Protein AF-0000000077506532 (afdb_homodimer)

Secondary structure (DSSP, 8-state):
----PEEEEEEE-GGGHHHHHHHHHHHHHHHHTT---SEEEEEEE--EEEEE-TTS-EEEEETTGGGGTTSEEEEE---SSHHHHHHHHHHHHHGGGGT-SEEEEEES--TTTT----SSTTB--HHHHHHHHHHTPPPBTTBSEEEEEES-S-GGGGGGS-TTEEEEEE-SHHHHHHHHHHSTTGGGEEEEESSHHHHHHHGGGTTTTS-EEEEEEEEETTEEEEEEEES--TTSEEEEEEEEESS-HHHHHHHHHHHHTT-SEEEEEEEEE--GGGGGGGGTS-SS--S-EEE-SSSTTHHHHTTSTTEEE--THHHHHHHHHTTTTT--/----PEEEEEEE-GGGHHHHHHHHHHHHHHHHTT---SEEEEEEE--EEEEE-TTS-EEEEETTGGGGTTSEEEEE---SSHHHHHHHHHHHHHGGGGT-SEEEEEES--TTTT----SSTTB--HHHHHHHHHHTPPPBTTBSEEEEEES-S-GGGGGGS-TTEEEEEE-SHHHHHHHHHHSTTGGGEEEEESSHHHHHHHGGGTTTTS-EEEEEEEEETTEEEEEEEES--TTSEEEEEEEEESS-HHHHHHHHHHHHTT-SEEEEEEEEE--GGGGGGGGTS-SS--S-EEE-SSSTTHHHHTTSTTEEE--THHHHHHHHHTTTTT--

pLDDT: mean 90.72, std 11.16, range [26.14, 98.69]

Structure (mmCIF, N/CA/C/O backbone):
data_AF-0000000077506532-model_v1
#
loop_
_entity.id
_entity.type
_entity.pdbx_description
1 polymer 'PRPSAP1 protein'
#
loop_
_atom_site.group_PDB
_atom_site.id
_atom_site.type_symbol
_atom_site.label_atom_id
_atom_site.label_alt_id
_atom_site.label_comp_id
_atom_site.label_asym_id
_atom_site.label_entity_id
_atom_site.label_seq_id
_atom_site.pdbx_PDB_ins_code
_atom_site.Cartn_x
_atom_site.Cartn_y
_atom_site.Cartn_z
_atom_site.occupancy
_atom_site.B_iso_or_equiv
_atom_site.auth_seq_id
_atom_site.auth_comp_id
_atom_site.auth_asym_id
_atom_site.auth_atom_id
_atom_site.pdbx_PDB_model_num
ATOM 1 N N . MET A 1 1 ? 26.578 17.547 34.781 1 26.14 1 MET A N 1
ATOM 2 C CA . MET A 1 1 ? 26.781 16.734 33.562 1 26.14 1 MET A CA 1
ATOM 3 C C . MET A 1 1 ? 26.062 17.344 32.375 1 26.14 1 MET A C 1
ATOM 5 O O . MET A 1 1 ? 24.859 17.594 32.438 1 26.14 1 MET A O 1
ATOM 9 N N . ALA A 1 2 ? 26.656 17.969 31.562 1 36.84 2 ALA A N 1
ATOM 10 C CA . ALA A 1 2 ? 26.094 18.797 30.484 1 36.84 2 ALA A CA 1
ATOM 11 C C . ALA A 1 2 ? 25.062 18.016 29.672 1 36.84 2 ALA A C 1
ATOM 13 O O . ALA A 1 2 ? 25.312 16.875 29.266 1 36.84 2 ALA A O 1
ATOM 14 N N . GLN A 1 3 ? 23.797 18.188 29.734 1 41.25 3 GLN A N 1
ATOM 15 C CA . GLN A 1 3 ? 22.703 17.531 29.031 1 41.25 3 GLN A CA 1
ATOM 16 C C . GLN A 1 3 ? 22.984 17.484 27.516 1 41.25 3 GLN A C 1
ATOM 18 O O . GLN A 1 3 ? 23.078 18.547 26.875 1 41.25 3 GLN A O 1
ATOM 23 N N . VAL A 1 4 ? 23.641 16.609 26.906 1 45.38 4 VAL A N 1
ATOM 24 C CA . VAL A 1 4 ? 24.078 16.438 25.516 1 45.38 4 VAL A CA 1
ATOM 25 C C . VAL A 1 4 ? 22.891 16.594 24.578 1 45.38 4 VAL A C 1
ATOM 27 O O . VAL A 1 4 ? 21.906 15.844 24.672 1 45.38 4 VAL A O 1
ATOM 30 N N . LYS A 1 5 ? 22.641 17.797 24.078 1 58.66 5 LYS A N 1
ATOM 31 C CA . LYS A 1 5 ? 21.594 18.125 23.125 1 58.66 5 LYS A CA 1
ATOM 32 C C . LYS A 1 5 ? 21.672 17.234 21.891 1 58.66 5 LYS A C 1
ATOM 34 O O . LYS A 1 5 ? 22.766 16.828 21.5 1 58.66 5 LYS A O 1
ATOM 39 N N . ASP A 1 6 ? 20.484 16.562 21.422 1 66.88 6 ASP A N 1
ATOM 40 C CA . ASP A 1 6 ? 20.438 15.484 20.438 1 66.88 6 ASP A CA 1
ATOM 41 C C . ASP A 1 6 ? 20.234 16.031 19.031 1 66.88 6 ASP A C 1
ATOM 43 O O . ASP A 1 6 ? 19.562 17.047 18.828 1 66.88 6 ASP A O 1
ATOM 47 N N . ASP A 1 7 ? 21.172 15.703 18.141 1 83.94 7 ASP A N 1
ATOM 48 C CA . ASP A 1 7 ? 21 15.953 16.703 1 83.94 7 ASP A CA 1
ATOM 49 C C . ASP A 1 7 ? 19.922 15.055 16.125 1 83.94 7 ASP A C 1
ATOM 51 O O . ASP A 1 7 ? 19.906 13.844 16.359 1 83.94 7 ASP A O 1
ATOM 55 N N . VAL A 1 8 ? 18.891 15.789 15.562 1 92.12 8 VAL A N 1
ATOM 56 C CA . VAL A 1 8 ? 17.797 15.055 14.953 1 92.12 8 VAL A CA 1
ATOM 57 C C . VAL A 1 8 ? 18 14.953 13.445 1 92.12 8 VAL A C 1
ATOM 59 O O . VAL A 1 8 ? 18.328 15.938 12.789 1 92.12 8 VAL A O 1
ATOM 62 N N . LEU A 1 9 ? 17.953 13.742 12.969 1 95.94 9 LEU A N 1
ATOM 63 C CA . LEU A 1 9 ? 17.953 13.539 11.523 1 95.94 9 LEU A CA 1
ATOM 64 C C . LEU A 1 9 ? 16.531 13.562 10.984 1 95.94 9 LEU A C 1
ATOM 66 O O . LEU A 1 9 ? 15.664 12.812 11.453 1 95.94 9 LEU A O 1
ATOM 70 N N . LEU A 1 10 ? 16.297 14.461 10.039 1 97.12 10 LEU A N 1
ATOM 71 C CA . LEU A 1 10 ? 14.969 14.602 9.453 1 97.12 10 LEU A CA 1
ATOM 72 C C . LEU A 1 10 ? 14.961 14.094 8.016 1 97.12 10 LEU A C 1
ATOM 74 O O . LEU A 1 10 ? 15.594 14.68 7.137 1 97.12 10 LEU A O 1
ATOM 78 N N . PHE A 1 11 ? 14.312 12.969 7.812 1 97.94 11 PHE A N 1
ATOM 79 C CA . PHE A 1 11 ? 14.047 12.445 6.473 1 97.94 11 PHE A CA 1
ATOM 80 C C . PHE A 1 11 ? 12.656 12.844 6 1 97.94 11 PHE A C 1
ATOM 82 O O . PHE A 1 11 ? 11.773 13.125 6.812 1 97.94 11 PHE A O 1
ATOM 89 N N . ALA A 1 12 ? 12.492 12.906 4.715 1 98.06 12 ALA A N 1
ATOM 90 C CA . ALA A 1 12 ? 11.18 13.227 4.156 1 98.06 12 ALA A CA 1
ATOM 91 C C . ALA A 1 12 ? 10.977 12.539 2.811 1 98.06 12 ALA A C 1
ATOM 93 O O . ALA A 1 12 ? 11.938 12.281 2.084 1 98.06 12 ALA A O 1
ATOM 94 N N . HIS A 1 13 ? 9.789 12.133 2.578 1 97.62 13 HIS A N 1
ATOM 95 C CA . HIS A 1 13 ? 9.469 11.797 1.197 1 97.62 13 HIS A CA 1
ATOM 96 C C . HIS A 1 13 ? 9.727 12.977 0.264 1 97.62 13 HIS A C 1
ATOM 98 O O . HIS A 1 13 ? 9.578 14.133 0.662 1 97.62 13 HIS A O 1
ATOM 104 N N . PRO A 1 14 ? 10.031 12.688 -0.965 1 96.94 14 PRO A N 1
ATOM 105 C CA . PRO A 1 14 ? 10.344 13.781 -1.892 1 96.94 14 PRO A CA 1
ATOM 106 C C . PRO A 1 14 ? 9.211 14.805 -2.004 1 96.94 14 PRO A C 1
ATOM 108 O O . PRO A 1 14 ? 9.477 16 -2.137 1 96.94 14 PRO A O 1
ATOM 111 N N . SER A 1 15 ? 8.023 14.367 -1.909 1 97.19 15 SER A N 1
ATOM 112 C CA . SER A 1 15 ? 6.875 15.258 -2.061 1 97.19 15 SER A CA 1
ATOM 113 C C . SER A 1 15 ? 6.746 16.203 -0.867 1 97.19 15 SER A C 1
ATOM 115 O O . SER A 1 15 ? 5.984 17.172 -0.914 1 97.19 15 SER A O 1
ATOM 117 N N . MET A 1 16 ? 7.535 15.992 0.228 1 97.56 16 MET A N 1
ATOM 118 C CA . MET A 1 16 ? 7.43 16.797 1.439 1 97.56 16 MET A CA 1
ATOM 119 C C . MET A 1 16 ? 8.75 17.5 1.742 1 97.56 16 MET A C 1
ATOM 121 O O . MET A 1 16 ? 8.961 17.984 2.855 1 97.56 16 MET A O 1
ATOM 125 N N . GLU A 1 17 ? 9.602 17.516 0.78 1 97 17 GLU A N 1
ATOM 126 C CA . GLU A 1 17 ? 10.938 18.047 1.01 1 97 17 GLU A CA 1
ATOM 127 C C . GLU A 1 17 ? 10.883 19.547 1.343 1 97 17 GLU A C 1
ATOM 129 O O . GLU A 1 17 ? 11.648 20.016 2.186 1 97 17 GLU A O 1
ATOM 134 N N . ALA A 1 18 ? 10.008 20.266 0.655 1 97.38 18 ALA A N 1
ATOM 135 C CA . ALA A 1 18 ? 9.875 21.703 0.928 1 97.38 18 ALA A CA 1
ATOM 136 C C . ALA A 1 18 ? 9.445 21.953 2.373 1 97.38 18 ALA A C 1
ATOM 138 O O . ALA A 1 18 ? 9.992 22.828 3.049 1 97.38 18 ALA A O 1
ATOM 139 N N . LEU A 1 19 ? 8.5 21.188 2.832 1 98.38 19 LEU A N 1
ATOM 140 C CA . LEU A 1 19 ? 8.055 21.312 4.215 1 98.38 19 LEU A CA 1
ATOM 141 C C . LEU A 1 19 ? 9.172 20.938 5.184 1 98.38 19 LEU A C 1
ATOM 143 O O . LEU A 1 19 ? 9.352 21.578 6.219 1 98.38 19 LEU A O 1
ATOM 147 N N . ALA A 1 20 ? 9.922 19.891 4.848 1 98.25 20 ALA A N 1
ATOM 148 C CA . ALA A 1 20 ? 11.039 19.469 5.691 1 98.25 20 ALA A CA 1
ATOM 149 C C . ALA A 1 20 ? 12.062 20.594 5.84 1 98.25 20 ALA A C 1
ATOM 151 O O . ALA A 1 20 ? 12.555 20.859 6.945 1 98.25 20 ALA A O 1
ATOM 152 N N . ASP A 1 21 ? 12.344 21.234 4.758 1 98.19 21 ASP A N 1
ATOM 153 C CA . ASP A 1 21 ? 13.289 22.344 4.781 1 98.19 21 ASP A CA 1
ATOM 154 C C . ASP A 1 21 ? 12.773 23.5 5.648 1 98.19 21 ASP A C 1
ATOM 156 O O . ASP A 1 21 ? 13.523 24.078 6.43 1 98.19 21 ASP A O 1
ATOM 160 N N . ASP A 1 22 ? 11.523 23.781 5.5 1 98.12 22 ASP A N 1
ATOM 161 C CA . ASP A 1 22 ? 10.898 24.844 6.297 1 98.12 22 ASP A CA 1
ATOM 162 C C . ASP A 1 22 ? 10.961 24.516 7.789 1 98.12 22 ASP A C 1
ATOM 164 O O . ASP A 1 22 ? 11.211 25.391 8.617 1 98.12 22 ASP A O 1
ATOM 168 N N . VAL A 1 23 ? 10.711 23.25 8.117 1 96.81 23 VAL A N 1
ATOM 169 C CA . VAL A 1 23 ? 10.742 22.812 9.508 1 96.81 23 VAL A CA 1
ATOM 170 C C . VAL A 1 23 ? 12.141 23 10.078 1 96.81 23 VAL A C 1
ATOM 172 O O . VAL A 1 23 ? 12.305 23.531 11.172 1 96.81 23 VAL A O 1
ATOM 175 N N . ALA A 1 24 ? 13.125 22.531 9.336 1 95.88 24 ALA A N 1
ATOM 176 C CA . ALA A 1 24 ? 14.508 22.656 9.797 1 95.88 24 ALA A CA 1
ATOM 177 C C . ALA A 1 24 ? 14.883 24.109 10.008 1 95.88 24 ALA A C 1
ATOM 179 O O . ALA A 1 24 ? 15.539 24.453 11 1 95.88 24 ALA A O 1
ATOM 180 N N . GLU A 1 25 ? 14.477 24.969 9.078 1 95.75 25 GLU A N 1
ATOM 181 C CA . GLU A 1 25 ? 14.766 26.391 9.18 1 95.75 25 GLU A CA 1
ATOM 182 C C . GLU A 1 25 ? 14.086 27.016 10.391 1 95.75 25 GLU A C 1
ATOM 184 O O . GLU A 1 25 ? 14.703 27.797 11.125 1 95.75 25 GLU A O 1
ATOM 189 N N . LYS A 1 26 ? 12.867 26.703 10.602 1 93.81 26 LYS A N 1
ATOM 190 C CA . LYS A 1 26 ? 12.133 27.234 11.75 1 93.81 26 LYS A CA 1
ATOM 191 C C . LYS A 1 26 ? 12.758 26.766 13.062 1 93.81 26 LYS A C 1
ATOM 193 O O . LYS A 1 26 ? 12.812 27.516 14.031 1 93.81 26 LYS A O 1
ATOM 198 N N . CYS A 1 27 ? 13.141 25.5 13.094 1 92.12 27 CYS A N 1
ATOM 199 C CA . CYS A 1 27 ? 13.812 24.984 14.281 1 92.12 27 CYS A CA 1
ATOM 200 C C . CYS A 1 27 ? 15.094 25.766 14.57 1 92.12 27 CYS A C 1
ATOM 202 O O . CYS A 1 27 ? 15.367 26.109 15.719 1 92.12 27 CYS A O 1
ATOM 204 N N . ARG A 1 28 ? 15.797 26.031 13.523 1 91.25 28 ARG A N 1
ATOM 205 C CA . ARG A 1 28 ? 17.016 26.797 13.68 1 91.25 28 ARG A CA 1
ATOM 206 C C . ARG A 1 28 ? 16.719 28.172 14.273 1 91.25 28 ARG A C 1
ATOM 208 O O . ARG A 1 28 ? 17.438 28.625 15.172 1 91.25 28 ARG A O 1
ATOM 215 N N . GLN A 1 29 ? 15.703 28.797 13.797 1 89.88 29 GLN A N 1
ATOM 216 C CA . GLN A 1 29 ? 15.305 30.125 14.281 1 89.88 29 GLN A CA 1
ATOM 217 C C . GLN A 1 29 ? 14.891 30.078 15.742 1 89.88 29 GLN A C 1
ATOM 219 O O . GLN A 1 29 ? 15.266 30.938 16.531 1 89.88 29 GLN A O 1
ATOM 224 N N . LEU A 1 30 ? 14.18 29.062 16.047 1 86.25 30 LEU A N 1
ATOM 225 C CA . LEU A 1 30 ? 13.664 28.938 17.422 1 86.25 30 LEU A CA 1
ATOM 226 C C . LEU A 1 30 ? 14.797 28.641 18.391 1 86.25 30 LEU A C 1
ATOM 228 O O . LEU A 1 30 ? 14.781 29.141 19.531 1 86.25 30 LEU A O 1
ATOM 232 N N . VAL A 1 31 ? 15.742 27.859 18 1 84.81 31 VAL A N 1
ATOM 233 C CA . VAL A 1 31 ? 16.891 27.531 18.844 1 84.81 31 VAL A CA 1
ATOM 234 C C . VAL A 1 31 ? 17.719 28.797 19.094 1 84.81 31 VAL A C 1
ATOM 236 O O . VAL A 1 31 ? 18.219 29.016 20.188 1 84.81 31 VAL A O 1
ATOM 239 N N . GLN A 1 32 ? 17.844 29.547 18.109 1 85.12 32 GLN A N 1
ATOM 240 C CA . GLN A 1 32 ? 18.656 30.75 18.188 1 85.12 32 GLN A CA 1
ATOM 241 C C . GLN A 1 32 ? 18.016 31.781 19.125 1 85.12 32 GLN A C 1
ATOM 243 O O . GLN A 1 32 ? 18.719 32.562 19.75 1 85.12 32 GLN A O 1
ATOM 248 N N . THR A 1 33 ? 16.734 31.781 19.219 1 80.88 33 THR A N 1
ATOM 249 C CA . THR A 1 33 ? 16.047 32.781 20.016 1 80.88 33 THR A CA 1
ATOM 250 C C . THR A 1 33 ? 15.992 32.344 21.484 1 80.88 33 THR A C 1
ATOM 252 O O . THR A 1 33 ? 15.453 33.094 22.328 1 80.88 33 THR A O 1
ATOM 255 N N . GLY A 1 34 ? 16.781 31.266 21.906 1 67.69 34 GLY A N 1
ATOM 256 C CA . GLY A 1 34 ? 17.047 30.953 23.297 1 67.69 34 GLY A CA 1
ATOM 257 C C . GLY A 1 34 ? 16 30.047 23.906 1 67.69 34 GLY A C 1
ATOM 258 O O . GLY A 1 34 ? 15.977 29.859 25.125 1 67.69 34 GLY A O 1
ATOM 259 N N . LYS A 1 35 ? 15.102 29.672 23.234 1 60.34 35 LYS A N 1
ATOM 260 C CA . LYS A 1 35 ? 14.141 28.766 23.875 1 60.34 35 LYS A CA 1
ATOM 261 C C . LYS A 1 35 ? 14.789 27.422 24.219 1 60.34 35 LYS A C 1
ATOM 263 O O . LYS A 1 35 ? 15.617 26.922 23.453 1 60.34 35 LYS A O 1
ATOM 268 N N . GLN A 1 36 ? 14.969 27.109 25.516 1 59.06 36 GLN A N 1
ATOM 269 C CA . GLN A 1 36 ? 15.492 25.844 26 1 59.06 36 GLN A CA 1
ATOM 270 C C . GLN A 1 36 ? 14.875 24.672 25.25 1 59.06 36 GLN A C 1
ATOM 272 O O . GLN A 1 36 ? 13.664 24.453 25.297 1 59.06 36 GLN A O 1
ATOM 277 N N . THR A 1 37 ? 15.719 24.219 24.234 1 68.62 37 THR A N 1
ATOM 278 C CA . THR A 1 37 ? 15.211 23.078 23.469 1 68.62 37 THR A CA 1
ATOM 279 C C . THR A 1 37 ? 16.047 21.828 23.734 1 68.62 37 THR A C 1
ATOM 281 O O . THR A 1 37 ? 17.219 21.922 24.109 1 68.62 37 THR A O 1
ATOM 284 N N . GLN A 1 38 ? 15.43 20.719 23.922 1 70.88 38 GLN A N 1
ATOM 285 C CA . GLN A 1 38 ? 16.109 19.438 24.031 1 70.88 38 GLN A CA 1
ATOM 286 C C . GLN A 1 38 ? 16.781 19.062 22.703 1 70.88 38 GLN A C 1
ATOM 288 O O . GLN A 1 38 ? 17.688 18.234 22.688 1 70.88 38 GLN A O 1
ATOM 293 N N . VAL A 1 39 ? 16.422 19.75 21.656 1 77.56 39 VAL A N 1
ATOM 294 C CA . VAL A 1 39 ? 16.953 19.453 20.328 1 77.56 39 VAL A CA 1
ATOM 295 C C . VAL A 1 39 ? 17.984 20.516 19.922 1 77.56 39 VAL A C 1
ATOM 297 O O . VAL A 1 39 ? 17.703 21.719 20 1 77.56 39 VAL A O 1
ATOM 300 N N . GLN A 1 40 ? 19.125 20.031 19.641 1 77.62 40 GLN A N 1
ATOM 301 C CA . GLN A 1 40 ? 20.219 20.938 19.266 1 77.62 40 GLN A CA 1
ATOM 302 C C . GLN A 1 40 ? 20.078 21.391 17.812 1 77.62 40 GLN A C 1
ATOM 304 O O . GLN A 1 40 ? 20.281 22.562 17.5 1 77.62 40 GLN A O 1
ATOM 309 N N . SER A 1 41 ? 19.797 20.438 17.047 1 88.06 41 SER A N 1
ATOM 310 C CA . SER A 1 41 ? 19.688 20.75 15.617 1 88.06 41 SER A CA 1
ATOM 311 C C . SER A 1 41 ? 18.828 19.734 14.891 1 88.06 41 SER A C 1
ATOM 313 O O . SER A 1 41 ? 18.656 18.594 15.359 1 88.06 41 SER A O 1
ATOM 315 N N . VAL A 1 42 ? 18.25 20.219 13.859 1 92.94 42 VAL A N 1
ATOM 316 C CA . VAL A 1 42 ? 17.5 19.359 12.938 1 92.94 42 VAL A CA 1
ATOM 317 C C . VAL A 1 42 ? 18.156 19.391 11.562 1 92.94 42 VAL A C 1
ATOM 319 O O . VAL A 1 42 ? 18.234 20.438 10.922 1 92.94 42 VAL A O 1
ATOM 322 N N . GLN A 1 43 ? 18.672 18.25 11.164 1 95.25 43 GLN A N 1
ATOM 323 C CA . GLN A 1 43 ? 19.359 18.141 9.883 1 95.25 43 GLN A CA 1
ATOM 324 C C . GLN A 1 43 ? 18.516 17.375 8.867 1 95.25 43 GLN A C 1
ATOM 326 O O . GLN A 1 43 ? 18.188 16.203 9.078 1 95.25 43 GLN A O 1
ATOM 331 N N . VAL A 1 44 ? 18.203 18.047 7.781 1 97.12 44 VAL A N 1
ATOM 332 C CA . VAL A 1 44 ? 17.469 17.391 6.711 1 97.12 44 VAL A CA 1
ATOM 333 C C . VAL A 1 44 ? 18.406 16.453 5.941 1 97.12 44 VAL A C 1
ATOM 335 O O . VAL A 1 44 ? 19.469 16.875 5.492 1 97.12 44 VAL A O 1
ATOM 338 N N . LYS A 1 45 ? 18 15.211 5.84 1 96.56 45 LYS A N 1
ATOM 339 C CA . LYS A 1 45 ? 18.766 14.211 5.113 1 96.56 45 LYS A CA 1
ATOM 340 C C . LYS A 1 45 ? 18.078 13.82 3.812 1 96.56 45 LYS A C 1
ATOM 342 O O . LYS A 1 45 ? 16.922 13.391 3.824 1 96.56 45 LYS A O 1
ATOM 347 N N . ARG A 1 46 ? 18.781 13.977 2.732 1 96.44 46 ARG A N 1
ATOM 348 C CA . ARG A 1 46 ? 18.266 13.594 1.421 1 96.44 46 ARG A CA 1
ATOM 349 C C . ARG A 1 46 ? 19.031 12.406 0.855 1 96.44 46 ARG A C 1
ATOM 351 O O . ARG A 1 46 ? 19.484 12.438 -0.292 1 96.44 46 ARG A O 1
ATOM 358 N N . THR A 1 47 ? 19.078 11.359 1.653 1 96.06 47 THR A N 1
ATOM 359 C CA . THR A 1 47 ? 19.969 10.25 1.312 1 96.06 47 THR A CA 1
ATOM 360 C C . THR A 1 47 ? 19.156 9.016 0.933 1 96.06 47 THR A C 1
ATOM 362 O O . THR A 1 47 ? 19.719 7.957 0.64 1 96.06 47 THR A O 1
ATOM 365 N N . ILE A 1 48 ? 17.859 9.133 0.976 1 96.75 48 ILE A N 1
ATOM 366 C CA . ILE A 1 48 ? 17.016 8.016 0.541 1 96.75 48 ILE A CA 1
ATOM 367 C C . ILE A 1 48 ? 16.844 8.07 -0.974 1 96.75 48 ILE A C 1
ATOM 369 O O . ILE A 1 48 ? 16.406 9.086 -1.519 1 96.75 48 ILE A O 1
ATOM 373 N N . ARG A 1 49 ? 17.203 7.055 -1.616 1 95.94 49 ARG A N 1
ATOM 374 C CA . ARG A 1 49 ? 16.953 6.914 -3.045 1 95.94 49 ARG A CA 1
ATOM 375 C C . ARG A 1 49 ? 15.602 6.242 -3.291 1 95.94 49 ARG A C 1
ATOM 377 O O . ARG A 1 49 ? 15.422 5.066 -2.965 1 95.94 49 ARG A O 1
ATOM 384 N N . TRP A 1 50 ? 14.742 7.004 -3.846 1 95.81 50 TRP A N 1
ATOM 385 C CA . TRP A 1 50 ? 13.383 6.547 -4.109 1 95.81 50 TRP A CA 1
ATOM 386 C C . TRP A 1 50 ? 13.266 5.984 -5.52 1 95.81 50 TRP A C 1
ATOM 388 O O . TRP A 1 50 ? 12.469 6.473 -6.324 1 95.81 50 TRP A O 1
ATOM 398 N N . GLY A 1 51 ? 13.969 4.93 -5.762 1 93.25 51 GLY A N 1
ATOM 399 C CA . GLY A 1 51 ? 13.945 4.344 -7.094 1 93.25 51 GLY A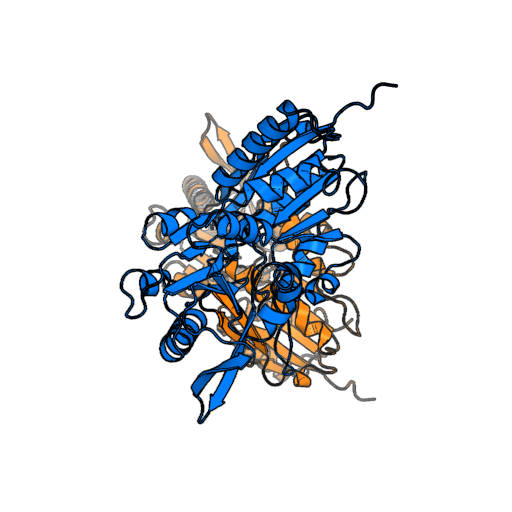 CA 1
ATOM 400 C C . GLY A 1 51 ? 12.812 3.359 -7.293 1 93.25 51 GLY A C 1
ATOM 401 O O . GLY A 1 51 ? 12.078 3.051 -6.352 1 93.25 51 GLY A O 1
ATOM 402 N N . LYS A 1 52 ? 12.617 2.908 -8.562 1 91.44 52 LYS A N 1
ATOM 403 C CA . LYS A 1 52 ? 11.633 1.901 -8.945 1 91.44 52 LYS A CA 1
ATOM 404 C C . LYS A 1 52 ? 12.227 0.883 -9.914 1 91.44 52 LYS A C 1
ATOM 406 O O . LYS A 1 52 ? 13.117 1.212 -10.695 1 91.44 52 LYS A O 1
ATOM 411 N N . PHE A 1 53 ? 11.711 -0.311 -9.797 1 89.94 53 PHE A N 1
ATOM 412 C CA . PHE A 1 53 ? 12 -1.314 -10.812 1 89.94 53 PHE A CA 1
ATOM 413 C C . PHE A 1 53 ? 11.164 -1.072 -12.062 1 89.94 53 PHE A C 1
ATOM 415 O O . PHE A 1 53 ? 10.25 -0.24 -12.055 1 89.94 53 PHE A O 1
ATOM 422 N N . PRO A 1 54 ? 11.492 -1.761 -13.156 1 87.12 54 PRO A N 1
ATOM 423 C CA . PRO A 1 54 ? 10.719 -1.572 -14.383 1 87.12 54 PRO A CA 1
ATOM 424 C C . PRO A 1 54 ? 9.234 -1.864 -14.195 1 87.12 54 PRO A C 1
ATOM 426 O O . PRO A 1 54 ? 8.391 -1.295 -14.898 1 87.12 54 PRO A O 1
ATOM 429 N N . ASP A 1 55 ? 8.906 -2.668 -13.258 1 88.12 55 ASP A N 1
ATOM 430 C CA . ASP A 1 55 ? 7.512 -3.021 -13.023 1 88.12 55 ASP A CA 1
ATOM 431 C C . ASP A 1 55 ? 6.852 -2.027 -12.07 1 88.12 55 ASP A C 1
ATOM 433 O O . ASP A 1 55 ? 5.738 -2.264 -11.594 1 88.12 55 ASP A O 1
ATOM 437 N N . ASP A 1 56 ? 7.535 -1.016 -11.656 1 88.19 56 ASP A N 1
ATOM 438 C CA . ASP A 1 56 ? 7.031 0.121 -10.891 1 88.19 56 ASP A CA 1
ATOM 439 C C . ASP A 1 56 ? 7 -0.193 -9.398 1 88.19 56 ASP A C 1
ATOM 441 O O . ASP A 1 56 ? 6.52 0.615 -8.602 1 88.19 56 ASP A O 1
ATOM 445 N N . PHE A 1 57 ? 7.504 -1.331 -9.039 1 92.38 57 PHE A N 1
ATOM 446 C CA . PHE A 1 57 ? 7.645 -1.595 -7.613 1 92.38 57 PHE A CA 1
ATOM 447 C C . PHE A 1 57 ? 8.859 -0.869 -7.047 1 92.38 57 PHE A C 1
ATOM 449 O O . PHE A 1 57 ? 9.805 -0.569 -7.777 1 92.38 57 PHE A O 1
ATOM 456 N N . PRO A 1 58 ? 8.883 -0.609 -5.777 1 91.94 58 PRO A N 1
ATOM 457 C CA . PRO A 1 58 ? 9.914 0.239 -5.184 1 91.94 58 PRO A CA 1
ATOM 458 C C . PRO A 1 58 ? 11.289 -0.44 -5.145 1 91.94 58 PRO A C 1
ATOM 460 O O . PRO A 1 58 ? 11.375 -1.642 -4.883 1 91.94 58 PRO A O 1
ATOM 463 N N . ASN A 1 59 ? 12.258 0.253 -5.516 1 93.19 59 ASN A N 1
ATOM 464 C CA . ASN A 1 59 ? 13.672 -0.037 -5.34 1 93.19 59 ASN A CA 1
ATOM 465 C C . ASN A 1 59 ? 14.359 1.029 -4.492 1 93.19 59 ASN A C 1
ATOM 467 O O . ASN A 1 59 ? 14.906 1.999 -5.023 1 93.19 59 ASN A O 1
ATOM 471 N N . LEU A 1 60 ? 14.422 0.77 -3.193 1 94.81 60 LEU A N 1
ATOM 472 C CA . LEU A 1 60 ? 14.773 1.815 -2.238 1 94.81 60 LEU A CA 1
ATOM 473 C C . LEU A 1 60 ? 16.156 1.563 -1.64 1 94.81 60 LEU A C 1
ATOM 475 O O . LEU A 1 60 ? 16.547 0.413 -1.422 1 94.81 60 LEU A O 1
ATOM 479 N N . PHE A 1 61 ? 16.844 2.639 -1.406 1 95.12 61 PHE A N 1
ATOM 480 C CA . PHE A 1 61 ? 18.172 2.6 -0.811 1 95.12 61 PHE A CA 1
ATOM 481 C C . PHE A 1 61 ? 18.406 3.818 0.072 1 95.12 61 PHE A C 1
ATOM 483 O O . PHE A 1 61 ? 18.078 4.941 -0.314 1 95.12 61 PHE A O 1
ATOM 490 N N . ILE A 1 62 ? 18.859 3.617 1.222 1 95.5 62 ILE A N 1
ATOM 491 C CA . ILE A 1 62 ? 19.234 4.711 2.107 1 95.5 62 ILE A CA 1
ATOM 492 C C . ILE A 1 62 ? 20.766 4.855 2.135 1 95.5 62 ILE A C 1
ATOM 494 O O . ILE A 1 62 ? 21.453 4.078 2.797 1 95.5 62 ILE A O 1
ATOM 498 N N . ASP A 1 63 ? 21.172 5.879 1.505 1 95.5 63 ASP A N 1
ATOM 499 C CA . ASP A 1 63 ? 22.609 6.164 1.533 1 95.5 63 ASP A CA 1
ATOM 500 C C . ASP A 1 63 ? 23.062 6.559 2.936 1 95.5 63 ASP A C 1
ATOM 502 O O . ASP A 1 63 ? 22.344 7.273 3.646 1 95.5 63 ASP A O 1
ATOM 506 N N . ASN A 1 64 ? 24.172 6.098 3.393 1 93.19 64 ASN A N 1
ATOM 507 C CA . ASN A 1 64 ? 24.781 6.43 4.68 1 93.19 64 ASN A CA 1
ATOM 508 C C . ASN A 1 64 ? 23.844 6.098 5.84 1 93.19 64 ASN A C 1
ATOM 510 O O . ASN A 1 64 ? 23.656 6.906 6.754 1 93.19 64 ASN A O 1
ATOM 514 N N . VAL A 1 65 ? 23.281 4.988 5.742 1 91.69 65 VAL A N 1
ATOM 515 C CA . VAL A 1 65 ? 22.266 4.578 6.695 1 91.69 65 VAL A CA 1
ATOM 516 C C . VAL A 1 65 ? 22.859 4.48 8.094 1 91.69 65 VAL A C 1
ATOM 518 O O . VAL A 1 65 ? 22.172 4.66 9.094 1 91.69 65 VAL A O 1
ATOM 521 N N . LYS A 1 66 ? 24.141 4.312 8.211 1 92.31 66 LYS A N 1
ATOM 522 C CA . LYS A 1 66 ? 24.844 4.195 9.484 1 92.31 66 LYS A CA 1
ATOM 523 C C . LYS A 1 66 ? 24.734 5.484 10.297 1 92.31 66 LYS A C 1
ATOM 525 O O . LYS A 1 66 ? 24.922 5.48 11.516 1 92.31 66 LYS A O 1
ATOM 530 N N . GLU A 1 67 ? 24.406 6.5 9.633 1 93.12 67 GLU A N 1
ATOM 531 C CA . GLU A 1 67 ? 24.234 7.781 10.312 1 93.12 67 GLU A CA 1
ATOM 532 C C . GLU A 1 67 ? 23.047 7.734 11.273 1 93.12 67 GLU A C 1
ATOM 534 O O . GLU A 1 67 ? 22.953 8.547 12.195 1 93.12 67 GLU A O 1
ATOM 539 N N . CYS A 1 68 ? 22.219 6.82 11.094 1 93.69 68 CYS A N 1
ATOM 540 C CA . CYS A 1 68 ? 21.016 6.719 11.922 1 93.69 68 CYS A CA 1
ATOM 541 C C . CYS A 1 68 ? 21.344 6.105 13.281 1 93.69 68 CYS A C 1
ATOM 543 O O . CYS A 1 68 ? 20.547 6.211 14.211 1 93.69 68 CYS A O 1
ATOM 545 N N . VAL A 1 69 ? 22.5 5.441 13.43 1 94.12 69 VAL A N 1
ATOM 546 C CA . VAL A 1 69 ? 22.844 4.707 14.641 1 94.12 69 VAL A CA 1
ATOM 547 C C . VAL A 1 69 ? 22.875 5.664 15.828 1 94.12 69 VAL A C 1
ATOM 549 O O . VAL A 1 69 ? 23.562 6.684 15.797 1 94.12 69 VAL A O 1
ATOM 552 N N . SER A 1 70 ? 22.062 5.355 16.812 1 92.56 70 SER A N 1
ATOM 553 C CA . SER A 1 70 ? 22.016 6.059 18.078 1 92.56 70 SER A CA 1
ATOM 554 C C . SER A 1 70 ? 21.578 7.508 17.906 1 92.56 70 SER A C 1
ATOM 556 O O . SER A 1 70 ? 22.016 8.391 18.641 1 92.56 70 SER A O 1
ATOM 558 N N . ARG A 1 71 ? 20.859 7.766 16.859 1 92.94 71 ARG A N 1
ATOM 559 C CA . ARG A 1 71 ? 20.328 9.102 16.625 1 92.94 71 ARG A CA 1
ATOM 560 C C . ARG A 1 71 ? 18.797 9.109 16.719 1 92.94 71 ARG A C 1
ATOM 562 O O . ARG A 1 71 ? 18.156 8.07 16.594 1 92.94 71 ARG A O 1
ATOM 569 N N . ASP A 1 72 ? 18.312 10.281 17.094 1 93.31 72 ASP A N 1
ATOM 570 C CA . ASP A 1 72 ? 16.875 10.5 16.938 1 93.31 72 ASP A CA 1
ATOM 571 C C . ASP A 1 72 ? 16.516 10.797 15.484 1 93.31 72 ASP A C 1
ATOM 573 O O . ASP A 1 72 ? 17.078 11.711 14.875 1 93.31 72 ASP A O 1
ATOM 577 N N . VAL A 1 73 ? 15.648 9.992 14.945 1 95.81 73 VAL A N 1
ATOM 578 C CA . VAL A 1 73 ? 15.297 10.102 13.531 1 95.81 73 VAL A CA 1
ATOM 579 C C . VAL A 1 73 ? 13.828 10.469 13.383 1 95.81 73 VAL A C 1
ATOM 581 O O . VAL A 1 73 ? 12.969 9.914 14.078 1 95.81 73 VAL A O 1
ATOM 584 N N . VAL A 1 74 ? 13.602 11.461 12.594 1 96.56 74 VAL A N 1
ATOM 585 C CA . VAL A 1 74 ? 12.25 11.891 12.258 1 96.56 74 VAL A CA 1
ATOM 586 C C . VAL A 1 74 ? 12 11.68 10.766 1 96.56 74 VAL A C 1
ATOM 588 O O . VAL A 1 74 ? 12.867 11.945 9.938 1 96.56 74 VAL A O 1
ATOM 591 N N . PHE A 1 75 ? 10.906 11.109 10.453 1 98 75 PHE A N 1
ATOM 592 C CA . PHE A 1 75 ? 10.5 10.953 9.062 1 98 75 PHE A CA 1
ATOM 593 C C . PHE A 1 75 ? 9.219 11.734 8.781 1 98 75 PHE A C 1
ATOM 595 O O . PHE A 1 75 ? 8.188 11.492 9.406 1 98 75 PHE A O 1
ATOM 602 N N . LEU A 1 76 ? 9.297 12.711 7.887 1 98.31 76 LEU A N 1
ATOM 603 C CA . LEU A 1 76 ? 8.125 13.445 7.414 1 98.31 76 LEU A CA 1
ATOM 604 C C . LEU A 1 76 ? 7.445 12.711 6.266 1 98.31 76 LEU A C 1
ATOM 606 O O . LEU A 1 76 ? 7.938 12.719 5.137 1 98.31 76 LEU A O 1
ATOM 610 N N . ALA A 1 77 ? 6.309 12.141 6.551 1 98.12 77 ALA A N 1
ATOM 611 C CA . ALA A 1 77 ? 5.648 11.211 5.637 1 98.12 77 ALA A CA 1
ATOM 612 C C . ALA A 1 77 ? 4.656 11.945 4.734 1 98.12 77 ALA A C 1
ATOM 614 O O . ALA A 1 77 ? 4.191 13.039 5.07 1 98.12 77 ALA A O 1
ATOM 615 N N . SER A 1 78 ? 4.422 11.398 3.564 1 97.31 78 SER A N 1
ATOM 616 C CA . SER A 1 78 ? 3.391 11.82 2.623 1 97.31 78 SER A CA 1
ATOM 617 C C . SER A 1 78 ? 2.432 10.68 2.305 1 97.31 78 SER A C 1
ATOM 619 O O . SER A 1 78 ? 2.83 9.672 1.715 1 97.31 78 SER A O 1
ATOM 621 N N . PHE A 1 79 ? 1.209 10.82 2.701 1 96.44 79 PHE A N 1
ATOM 622 C CA . PHE A 1 79 ? 0.218 9.773 2.482 1 96.44 79 PHE A CA 1
ATOM 623 C C . PHE A 1 79 ? -0.849 10.234 1.497 1 96.44 79 PHE A C 1
ATOM 625 O O . PHE A 1 79 ? -2.031 9.93 1.664 1 96.44 79 PHE A O 1
ATOM 632 N N . HIS A 1 80 ? -0.437 10.969 0.464 1 94.31 80 HIS A N 1
ATOM 633 C CA . HIS A 1 80 ? -1.386 11.609 -0.438 1 94.31 80 HIS A CA 1
ATOM 634 C C . HIS A 1 80 ? -1.917 10.625 -1.474 1 94.31 80 HIS A C 1
ATOM 636 O O . HIS A 1 80 ? -2.895 10.914 -2.166 1 94.31 80 HIS A O 1
ATOM 642 N N . SER A 1 81 ? -1.281 9.453 -1.595 1 93.81 81 SER A N 1
ATOM 643 C CA . SER A 1 81 ? -1.788 8.438 -2.514 1 93.81 81 SER A CA 1
ATOM 644 C C . SER A 1 81 ? -1.411 7.035 -2.051 1 93.81 81 SER A C 1
ATOM 646 O O . SER A 1 81 ? -0.42 6.855 -1.339 1 93.81 81 SER A O 1
ATOM 648 N N . PRO A 1 82 ? -2.145 6.055 -2.498 1 92.81 82 PRO A N 1
ATOM 649 C CA . PRO A 1 82 ? -1.912 4.68 -2.051 1 92.81 82 PRO A CA 1
ATOM 650 C C . PRO A 1 82 ? -0.535 4.156 -2.449 1 92.81 82 PRO A C 1
ATOM 652 O O . PRO A 1 82 ? 0.136 3.502 -1.646 1 92.81 82 PRO A O 1
ATOM 655 N N . ASP A 1 83 ? -0.099 4.422 -3.678 1 92.62 83 ASP A N 1
ATOM 656 C CA . ASP A 1 83 ? 1.186 3.91 -4.148 1 92.62 83 ASP A CA 1
ATOM 657 C C . ASP A 1 83 ? 2.34 4.516 -3.352 1 92.62 83 ASP A C 1
ATOM 659 O O . ASP A 1 83 ? 3.324 3.832 -3.061 1 92.62 83 ASP A O 1
ATOM 663 N N . VAL A 1 84 ? 2.158 5.777 -2.939 1 95 84 VAL A N 1
ATOM 664 C CA . VAL A 1 84 ? 3.176 6.469 -2.152 1 95 84 VAL A CA 1
ATOM 665 C C . VAL A 1 84 ? 3.227 5.879 -0.743 1 95 84 VAL A C 1
ATOM 667 O O . VAL A 1 84 ? 4.309 5.684 -0.184 1 95 84 VAL A O 1
ATOM 670 N N . ILE A 1 85 ? 2.066 5.574 -0.247 1 96.12 85 ILE A N 1
ATOM 671 C CA . ILE A 1 85 ? 2.004 4.961 1.075 1 96.12 85 ILE A CA 1
ATOM 672 C C . ILE A 1 85 ? 2.742 3.625 1.061 1 96.12 85 ILE A C 1
ATOM 674 O O . ILE A 1 85 ? 3.586 3.365 1.922 1 96.12 85 ILE A O 1
ATOM 678 N N . PHE A 1 86 ? 2.455 2.879 0.035 1 93.75 86 PHE A N 1
ATOM 679 C CA . PHE A 1 86 ? 3.07 1.562 -0.081 1 93.75 86 PHE A CA 1
ATOM 680 C C . PHE A 1 86 ? 4.59 1.676 -0.117 1 93.75 86 PHE A C 1
ATOM 682 O O . PHE A 1 86 ? 5.289 0.932 0.575 1 93.75 86 PHE A O 1
ATOM 689 N N . GLU A 1 87 ? 5.059 2.541 -0.866 1 94.25 87 GLU A N 1
ATOM 690 C CA . GLU A 1 87 ? 6.492 2.764 -1.005 1 94.25 87 GLU A CA 1
ATOM 691 C C . GLU A 1 87 ? 7.117 3.193 0.32 1 94.25 87 GLU A C 1
ATOM 693 O O . GLU A 1 87 ? 8.164 2.678 0.715 1 94.25 87 GLU A O 1
ATOM 698 N N . GLN A 1 88 ? 6.488 4 1.06 1 96.5 88 GLN A N 1
ATOM 699 C CA . GLN A 1 88 ? 7.047 4.574 2.279 1 96.5 88 GLN A CA 1
ATOM 700 C C . GLN A 1 88 ? 7.09 3.543 3.402 1 96.5 88 GLN A C 1
ATOM 702 O O . GLN A 1 88 ? 7.93 3.629 4.301 1 96.5 88 GLN A O 1
ATOM 707 N N . LEU A 1 89 ? 6.16 2.6 3.338 1 96.94 89 LEU A N 1
ATOM 708 C CA . LEU A 1 89 ? 6.113 1.6 4.398 1 96.94 89 LEU A CA 1
ATOM 709 C C . LEU A 1 89 ? 7.445 0.861 4.508 1 96.94 89 LEU A C 1
ATOM 711 O O . LEU A 1 89 ? 7.887 0.526 5.605 1 96.94 89 LEU A O 1
ATOM 715 N N . SER A 1 90 ? 8.102 0.658 3.379 1 95.5 90 SER A N 1
ATOM 716 C CA . SER A 1 90 ? 9.391 -0.023 3.379 1 95.5 90 SER A CA 1
ATOM 717 C C . SER A 1 90 ? 10.438 0.772 4.152 1 95.5 90 SER A C 1
ATOM 719 O O . SER A 1 90 ? 11.234 0.198 4.895 1 95.5 90 SER A O 1
ATOM 721 N N . VAL A 1 91 ? 10.352 2.043 3.982 1 96.44 91 VAL A N 1
ATOM 722 C CA . VAL A 1 91 ? 11.305 2.912 4.672 1 96.44 91 VAL A CA 1
ATOM 723 C C . VAL A 1 91 ? 10.961 2.977 6.156 1 96.44 91 VAL A C 1
ATOM 725 O O . VAL A 1 91 ? 11.844 2.846 7.012 1 96.44 91 VAL A O 1
ATOM 728 N N . LEU A 1 92 ? 9.688 3.088 6.453 1 97.56 92 LEU A N 1
ATOM 729 C CA . LEU A 1 92 ? 9.227 3.207 7.832 1 97.56 92 LEU A CA 1
ATOM 730 C C . LEU A 1 92 ? 9.578 1.959 8.633 1 97.56 92 LEU A C 1
ATOM 732 O O . LEU A 1 92 ? 9.93 2.051 9.812 1 97.56 92 LEU A O 1
ATOM 736 N N . TYR A 1 93 ? 9.5 0.845 7.98 1 96.25 93 TYR A N 1
ATOM 737 C CA . TYR A 1 93 ? 9.781 -0.41 8.672 1 96.25 93 TYR A CA 1
ATOM 738 C C . TYR A 1 93 ? 11.281 -0.634 8.812 1 96.25 93 TYR A C 1
ATOM 740 O O . TYR A 1 93 ? 11.719 -1.414 9.656 1 96.25 93 TYR A O 1
ATOM 748 N N . ALA A 1 94 ? 12.086 0.012 8 1 94.81 94 ALA A N 1
ATOM 749 C CA . ALA A 1 94 ? 13.516 -0.266 7.938 1 94.81 94 ALA A CA 1
ATOM 750 C C . ALA A 1 94 ? 14.289 0.604 8.922 1 94.81 94 ALA A C 1
ATOM 752 O O . ALA A 1 94 ? 15.227 0.134 9.578 1 94.81 94 ALA A O 1
ATOM 753 N N . VAL A 1 95 ? 13.898 1.792 9.141 1 94.88 95 VAL A N 1
ATOM 754 C CA . VAL A 1 95 ? 14.703 2.809 9.805 1 94.88 95 VAL A CA 1
ATOM 755 C C . VAL A 1 95 ? 14.961 2.395 11.25 1 94.88 95 VAL A C 1
ATOM 757 O O . VAL A 1 95 ? 16.094 2.416 11.719 1 94.88 95 VAL A O 1
ATOM 760 N N . PRO A 1 96 ? 13.93 1.962 11.977 1 95 96 PRO A N 1
ATOM 761 C CA . PRO A 1 96 ? 14.188 1.559 13.359 1 95 96 PRO A CA 1
ATOM 762 C C . PRO A 1 96 ? 15.227 0.446 13.461 1 95 96 PRO A C 1
ATOM 764 O O . PRO A 1 96 ? 15.977 0.386 14.445 1 95 96 PRO A O 1
ATOM 767 N N . LYS A 1 97 ? 15.328 -0.356 12.445 1 92.38 97 LYS A N 1
ATOM 768 C CA . LYS A 1 97 ? 16.203 -1.53 12.469 1 92.38 97 LYS A CA 1
ATOM 769 C C . LYS A 1 97 ? 17.656 -1.137 12.281 1 92.38 97 LYS A C 1
ATOM 771 O O . LYS A 1 97 ? 18.562 -1.945 12.516 1 92.38 97 LYS A O 1
ATOM 776 N N . TYR A 1 98 ? 17.875 0.047 11.875 1 93 98 TYR A N 1
ATOM 777 C CA . TYR A 1 98 ? 19.25 0.519 11.719 1 93 98 TYR A CA 1
ATOM 778 C C . TYR A 1 98 ? 19.734 1.189 12.992 1 93 98 TYR A C 1
ATOM 780 O O . TYR A 1 98 ? 20.5 2.16 12.938 1 93 98 TYR A O 1
ATOM 788 N N . LEU A 1 99 ? 19.156 0.814 14.102 1 93.25 99 LEU A N 1
ATOM 789 C CA . LEU A 1 99 ? 19.594 1.117 15.461 1 93.25 99 LEU A CA 1
ATOM 790 C C . LEU A 1 99 ? 19.375 2.59 15.789 1 93.25 99 LEU A C 1
ATOM 792 O O . LEU A 1 99 ? 20.188 3.211 16.469 1 93.25 99 LEU A O 1
ATOM 796 N N . ALA A 1 100 ? 18.375 3.121 15.188 1 93.94 100 ALA A N 1
ATOM 797 C CA . ALA A 1 100 ? 17.984 4.461 15.609 1 93.94 100 ALA A CA 1
ATOM 798 C C . ALA A 1 100 ? 17.641 4.492 17.094 1 93.94 100 ALA A C 1
ATOM 800 O O . ALA A 1 100 ? 17.047 3.549 17.625 1 93.94 100 ALA A O 1
ATOM 801 N N . ARG A 1 101 ? 18.016 5.555 17.75 1 94.06 101 ARG A N 1
ATOM 802 C CA . ARG A 1 101 ? 17.719 5.711 19.172 1 94.06 101 ARG A CA 1
ATOM 803 C C . ARG A 1 101 ? 16.219 5.879 19.391 1 94.06 101 ARG A C 1
ATOM 805 O O . ARG A 1 101 ? 15.641 5.254 20.281 1 94.06 101 ARG A O 1
ATOM 812 N N . SER A 1 102 ? 15.664 6.695 18.625 1 93.5 102 SER A N 1
ATOM 813 C CA . SER A 1 102 ? 14.219 6.898 18.594 1 93.5 102 SER A CA 1
ATOM 814 C C . SER A 1 102 ? 13.734 7.184 17.172 1 93.5 102 SER A C 1
ATOM 816 O O . SER A 1 102 ? 14.523 7.543 16.297 1 93.5 102 SER A O 1
ATOM 818 N N . PHE A 1 103 ? 12.492 6.918 16.953 1 96.06 103 PHE A N 1
ATOM 819 C CA . PHE A 1 103 ? 11.891 7.145 15.641 1 96.06 103 PHE A CA 1
ATOM 820 C C . PHE A 1 103 ? 10.547 7.852 15.773 1 96.06 103 PHE A C 1
ATOM 822 O O . PHE A 1 103 ? 9.711 7.457 16.594 1 96.06 103 PHE A O 1
ATOM 829 N N . THR A 1 104 ? 10.391 8.953 15.062 1 96 104 THR A N 1
ATOM 830 C CA . THR A 1 104 ? 9.148 9.711 15.016 1 96 104 THR A CA 1
ATOM 831 C C . THR A 1 104 ? 8.68 9.898 13.578 1 96 104 THR A C 1
ATOM 833 O O . THR A 1 104 ? 9.461 10.297 12.711 1 96 104 THR A O 1
ATOM 836 N N . VAL A 1 105 ? 7.484 9.539 13.328 1 97.5 105 VAL A N 1
ATOM 837 C CA . VAL A 1 105 ? 6.867 9.773 12.023 1 97.5 105 VAL A CA 1
ATOM 838 C C . VAL A 1 105 ? 5.898 10.953 12.117 1 97.5 105 VAL A C 1
ATOM 840 O O . VAL A 1 105 ? 4.945 10.922 12.898 1 97.5 105 VAL A O 1
ATOM 843 N N . ILE A 1 106 ? 6.191 11.977 11.438 1 97.56 106 ILE A N 1
ATOM 844 C CA . ILE A 1 106 ? 5.258 13.094 11.312 1 97.56 106 ILE A CA 1
ATOM 845 C C . ILE A 1 106 ? 4.359 12.875 10.094 1 97.56 106 ILE A C 1
ATOM 847 O O . ILE A 1 106 ? 4.848 12.805 8.961 1 97.56 106 ILE A O 1
ATOM 851 N N . LEU A 1 107 ? 3.137 12.773 10.305 1 97.25 107 LEU A N 1
ATOM 852 C CA . LEU A 1 107 ? 2.129 12.555 9.273 1 97.25 107 LEU A CA 1
ATOM 853 C C . LEU A 1 107 ? 1.176 13.742 9.188 1 97.25 107 LEU A C 1
ATOM 855 O O . LEU A 1 107 ? 0.146 13.766 9.867 1 97.25 107 LEU A O 1
ATOM 859 N N . PRO A 1 108 ? 1.471 14.641 8.289 1 97.5 108 PRO A N 1
ATOM 860 C CA . PRO A 1 108 ? 0.652 15.852 8.195 1 97.5 108 PRO A CA 1
ATOM 861 C C . PRO A 1 108 ? -0.802 15.555 7.836 1 97.5 108 PRO A C 1
ATOM 863 O O . PRO A 1 108 ? -1.708 16.281 8.266 1 97.5 108 PRO A O 1
ATOM 866 N N . TYR A 1 109 ? -0.987 14.539 7.055 1 96.38 109 TYR A N 1
ATOM 867 C CA . TYR A 1 109 ? -2.318 14.18 6.586 1 96.38 109 TYR A CA 1
ATOM 868 C C . TYR A 1 109 ? -2.541 12.672 6.68 1 96.38 109 TYR A C 1
ATOM 870 O O . TYR A 1 109 ? -1.783 11.891 6.105 1 96.38 109 TYR A O 1
ATOM 878 N N . PHE A 1 110 ? -3.475 12.242 7.461 1 94.94 110 PHE A N 1
ATOM 879 C CA . PHE A 1 110 ? -3.928 10.859 7.555 1 94.94 110 PHE A CA 1
ATOM 880 C C . PHE A 1 110 ? -5.16 10.633 6.688 1 94.94 110 PHE A C 1
ATOM 882 O O . PHE A 1 110 ? -6.277 10.961 7.09 1 94.94 110 PHE A O 1
ATOM 889 N N . PRO A 1 111 ? -4.871 9.977 5.535 1 89.5 111 PRO A N 1
ATOM 890 C CA . PRO A 1 111 ? -6.012 9.812 4.629 1 89.5 111 PRO A CA 1
ATOM 891 C C . PRO A 1 111 ? -7.051 8.828 5.16 1 89.5 111 PRO A C 1
ATOM 893 O O . PRO A 1 111 ? -6.809 8.148 6.164 1 89.5 111 PRO A O 1
ATOM 896 N N . THR A 1 112 ? -8.289 8.727 4.633 1 68.5 112 THR A N 1
ATOM 897 C CA . THR A 1 112 ? -9.367 7.781 4.902 1 68.5 112 THR A CA 1
ATOM 898 C C . THR A 1 112 ? -9.977 8.039 6.281 1 68.5 112 THR A C 1
ATOM 900 O O . THR A 1 112 ? -10.766 7.23 6.773 1 68.5 112 THR A O 1
ATOM 903 N N . GLY A 1 113 ? -9.523 8.969 6.797 1 69.5 113 GLY A N 1
ATOM 904 C CA . GLY A 1 113 ? -10.094 9.297 8.094 1 69.5 113 GLY A CA 1
ATOM 905 C C . GLY A 1 113 ? -11.609 9.422 8.07 1 69.5 113 GLY A C 1
ATOM 906 O O . GLY A 1 113 ? -12.266 9.266 9.094 1 69.5 113 GLY A O 1
ATOM 907 N N . THR A 1 114 ? -11.977 9.484 6.805 1 66.62 114 THR A N 1
ATOM 908 C CA . THR A 1 114 ? -13.414 9.633 6.637 1 66.62 114 THR A CA 1
ATOM 909 C C . THR A 1 114 ? -14.102 8.266 6.613 1 66.62 114 THR A C 1
ATOM 911 O O . THR A 1 114 ? -15.312 8.172 6.816 1 66.62 114 THR A O 1
ATOM 914 N N . MET A 1 115 ? -13.258 7.285 6.395 1 73.31 115 MET A N 1
ATOM 915 C CA . MET A 1 115 ? -13.797 5.93 6.422 1 73.31 115 MET A CA 1
ATOM 916 C C . MET A 1 115 ? -13.398 5.207 7.703 1 73.31 115 MET A C 1
ATOM 918 O O . MET A 1 115 ? -12.742 4.168 7.656 1 73.31 115 MET A O 1
ATOM 922 N N . GLU A 1 116 ? -13.797 5.785 8.773 1 74 116 GLU A N 1
ATOM 923 C CA . GLU A 1 116 ? -13.383 5.301 10.086 1 74 116 GLU A CA 1
ATOM 924 C C . GLU A 1 116 ? -14.516 4.562 10.789 1 74 116 GLU A C 1
ATOM 926 O O . GLU A 1 116 ? -14.312 3.959 11.844 1 74 116 GLU A O 1
ATOM 931 N N . ARG A 1 117 ? -15.656 4.578 10.133 1 70.94 117 ARG A N 1
ATOM 932 C CA . ARG A 1 117 ? -16.781 3.941 10.805 1 70.94 117 ARG A CA 1
ATOM 933 C C . ARG A 1 117 ? -17.5 2.969 9.875 1 70.94 117 ARG A C 1
ATOM 935 O O . ARG A 1 117 ? -17.484 3.137 8.656 1 70.94 117 ARG A O 1
ATOM 942 N N . VAL A 1 118 ? -17.969 1.891 10.57 1 75.88 118 VAL A N 1
ATOM 943 C CA . VAL A 1 118 ? -18.797 0.898 9.891 1 75.88 118 VAL A CA 1
ATOM 944 C C . VAL A 1 118 ? -20.25 1.056 10.328 1 75.88 118 VAL A C 1
ATOM 946 O O . VAL A 1 118 ? -20.594 0.771 11.477 1 75.88 118 VAL A O 1
ATOM 949 N N . ASP A 1 119 ? -21 1.575 9.461 1 75.31 119 ASP A N 1
ATOM 950 C CA . ASP A 1 119 ? -22.422 1.752 9.773 1 75.31 119 ASP A CA 1
ATOM 951 C C . ASP A 1 119 ? -23.219 0.516 9.383 1 75.31 119 ASP A C 1
ATOM 953 O O . ASP A 1 119 ? -24.281 0.247 9.969 1 75.31 119 ASP A O 1
ATOM 957 N N . THR A 1 120 ? -22.734 -0.099 8.391 1 83.62 120 THR A N 1
ATOM 958 C CA . THR A 1 120 ? -23.359 -1.319 7.898 1 83.62 120 THR A CA 1
ATOM 959 C C . THR A 1 120 ? -22.344 -2.451 7.801 1 83.62 120 THR A C 1
ATOM 961 O O . THR A 1 120 ? -21.188 -2.23 7.398 1 83.62 120 THR A O 1
ATOM 964 N N . GLU A 1 121 ? -22.906 -3.537 8.211 1 85.69 121 GLU A N 1
ATOM 965 C CA . GLU A 1 121 ? -22.016 -4.695 8.141 1 85.69 121 GLU A CA 1
ATOM 966 C C . GLU A 1 121 ? -21.531 -4.934 6.711 1 85.69 121 GLU A C 1
ATOM 968 O O . GLU A 1 121 ? -22.328 -4.859 5.766 1 85.69 121 GLU A O 1
ATOM 973 N N . GLY A 1 122 ? -20.266 -5.082 6.57 1 88.88 122 GLY A N 1
ATOM 974 C CA . GLY A 1 122 ? -19.656 -5.258 5.258 1 88.88 122 GLY A CA 1
ATOM 975 C C . GLY A 1 122 ? -18.781 -4.094 4.844 1 88.88 122 GLY A C 1
ATOM 976 O O . GLY A 1 122 ? -17.953 -4.223 3.936 1 88.88 122 GLY A O 1
ATOM 977 N N . GLN A 1 123 ? -19.141 -2.973 5.445 1 89.88 123 GLN A N 1
ATOM 978 C CA . GLN A 1 123 ? -18.281 -1.83 5.188 1 89.88 123 GLN A CA 1
ATOM 979 C C . GLN A 1 123 ? -16.891 -2.045 5.789 1 89.88 123 GLN A C 1
ATOM 981 O O . GLN A 1 123 ? -16.766 -2.553 6.906 1 89.88 123 GLN A O 1
ATOM 986 N N . ILE A 1 124 ? -15.938 -1.654 5.102 1 90.94 124 ILE A N 1
ATOM 987 C CA . ILE A 1 124 ? -14.578 -1.83 5.594 1 90.94 124 ILE A CA 1
ATOM 988 C C . ILE A 1 124 ? -13.992 -0.476 5.988 1 90.94 124 ILE A C 1
ATOM 990 O O . ILE A 1 124 ? -13.922 0.441 5.164 1 90.94 124 ILE A O 1
ATOM 994 N N . ALA A 1 125 ? -13.625 -0.352 7.203 1 88.81 125 ALA A N 1
ATOM 995 C CA . ALA A 1 125 ? -12.984 0.86 7.715 1 88.81 125 ALA A CA 1
ATOM 996 C C . ALA A 1 125 ? -11.516 0.924 7.305 1 88.81 125 ALA A C 1
ATOM 998 O O . ALA A 1 125 ? -10.648 0.435 8.023 1 88.81 125 ALA A O 1
ATOM 999 N N . THR A 1 126 ? -11.234 1.611 6.281 1 90.31 126 THR A N 1
ATOM 1000 C CA . THR A 1 126 ? -9.891 1.633 5.719 1 90.31 126 THR A CA 1
ATOM 1001 C C . THR A 1 126 ? -8.938 2.416 6.617 1 90.31 126 THR A C 1
ATOM 1003 O O . THR A 1 126 ? -7.723 2.238 6.547 1 90.31 126 THR A O 1
ATOM 1006 N N . ALA A 1 127 ? -9.477 3.289 7.469 1 91.56 127 ALA A N 1
ATOM 1007 C CA . ALA A 1 127 ? -8.641 3.961 8.461 1 91.56 127 ALA A CA 1
ATOM 1008 C C . ALA A 1 127 ? -7.98 2.951 9.398 1 91.56 127 ALA A C 1
ATOM 1010 O O . ALA A 1 127 ? -6.824 3.125 9.789 1 91.56 127 ALA A O 1
ATOM 1011 N N . LYS A 1 128 ? -8.734 1.925 9.727 1 91.69 128 LYS A N 1
ATOM 1012 C CA . LYS A 1 128 ? -8.18 0.871 10.57 1 91.69 128 LYS A CA 1
ATOM 1013 C C . LYS A 1 128 ? -7.047 0.135 9.859 1 91.69 128 LYS A C 1
ATOM 1015 O O . LYS A 1 128 ? -6.051 -0.24 10.484 1 91.69 128 LYS A O 1
ATOM 1020 N N . THR A 1 129 ? -7.219 -0.07 8.602 1 93.06 129 THR A N 1
ATOM 1021 C CA . THR A 1 129 ? -6.164 -0.696 7.809 1 93.06 129 THR A CA 1
ATOM 1022 C C . THR A 1 129 ? -4.879 0.123 7.871 1 93.06 129 THR A C 1
ATOM 1024 O O . THR A 1 129 ? -3.807 -0.417 8.141 1 93.06 129 THR A O 1
ATOM 1027 N N . LEU A 1 130 ? -5 1.382 7.633 1 93.75 130 LEU A N 1
ATOM 1028 C CA . LEU A 1 130 ? -3.832 2.26 7.648 1 93.75 130 LEU A CA 1
ATOM 1029 C C . LEU A 1 130 ? -3.178 2.271 9.023 1 93.75 130 LEU A C 1
ATOM 1031 O O . LEU A 1 130 ? -1.951 2.227 9.133 1 93.75 130 LEU A O 1
ATOM 1035 N N . ALA A 1 131 ? -3.99 2.342 10.062 1 94.69 131 ALA A N 1
ATOM 1036 C CA . ALA A 1 131 ? -3.469 2.295 11.43 1 94.69 131 ALA A CA 1
ATOM 1037 C C . ALA A 1 131 ? -2.723 0.989 11.688 1 94.69 131 ALA A C 1
ATOM 1039 O O . ALA A 1 131 ? -1.673 0.984 12.336 1 94.69 131 ALA A O 1
ATOM 1040 N N . THR A 1 132 ? -3.252 -0.096 11.172 1 94.62 132 THR A N 1
ATOM 1041 C CA . THR A 1 132 ? -2.619 -1.402 11.32 1 94.62 132 THR A CA 1
ATOM 1042 C C . THR A 1 132 ? -1.268 -1.432 10.609 1 94.62 132 THR A C 1
ATOM 1044 O O . THR A 1 132 ? -0.289 -1.95 11.148 1 94.62 132 THR A O 1
ATOM 1047 N N . LEU A 1 133 ? -1.209 -0.857 9.461 1 96 133 LEU A N 1
ATOM 1048 C CA . LEU A 1 133 ? 0.042 -0.793 8.711 1 96 133 LEU A CA 1
ATOM 1049 C C . LEU A 1 133 ? 1.097 -0.006 9.484 1 96 133 LEU A C 1
ATOM 1051 O O . LEU A 1 133 ? 2.244 -0.442 9.594 1 96 133 LEU A O 1
ATOM 1055 N N . LEU A 1 134 ? 0.69 1.089 10.031 1 96.38 134 LEU A N 1
ATOM 1056 C CA . LEU A 1 134 ? 1.618 1.918 10.797 1 96.38 134 LEU A CA 1
ATOM 1057 C C . LEU A 1 134 ? 2.027 1.226 12.094 1 96.38 134 LEU A C 1
ATOM 1059 O O . LEU A 1 134 ? 3.15 1.405 12.57 1 96.38 134 LEU A O 1
ATOM 1063 N N . SER A 1 135 ? 1.17 0.406 12.617 1 96.06 135 SER A N 1
ATOM 1064 C CA . SER A 1 135 ? 1.414 -0.281 13.883 1 96.06 135 SER A CA 1
ATOM 1065 C C . SER A 1 135 ? 2.469 -1.371 13.727 1 96.06 135 SER A C 1
ATOM 1067 O O . SER A 1 135 ? 2.975 -1.899 14.719 1 96.06 135 SER A O 1
ATOM 1069 N N . ALA A 1 136 ? 2.809 -1.641 12.508 1 94.94 136 ALA A N 1
ATOM 1070 C CA . ALA A 1 136 ? 3.793 -2.688 12.25 1 94.94 136 ALA A CA 1
ATOM 1071 C C . ALA A 1 136 ? 5.211 -2.121 12.258 1 94.94 136 ALA A C 1
ATOM 1073 O O . ALA A 1 136 ? 6.184 -2.865 12.102 1 94.94 136 ALA A O 1
ATOM 1074 N N . ILE A 1 137 ? 5.348 -0.826 12.453 1 96.38 137 ILE A N 1
ATOM 1075 C CA . ILE A 1 137 ? 6.672 -0.227 12.578 1 96.38 137 ILE A CA 1
ATOM 1076 C C . ILE A 1 137 ? 7.395 -0.812 13.789 1 96.38 137 ILE A C 1
ATOM 1078 O O . ILE A 1 137 ? 6.848 -0.827 14.898 1 96.38 137 ILE A O 1
ATOM 1082 N N . PRO A 1 138 ? 8.617 -1.27 13.578 1 94.81 138 PRO A N 1
ATOM 1083 C CA . PRO A 1 138 ? 9.336 -1.905 14.688 1 94.81 138 PRO A CA 1
ATOM 1084 C C . PRO A 1 138 ? 9.695 -0.921 15.797 1 94.81 138 PRO A C 1
ATOM 1086 O O . PRO A 1 138 ? 9.766 0.287 15.562 1 94.81 138 PRO A O 1
ATOM 1089 N N . LEU A 1 139 ? 9.992 -1.478 16.938 1 95.25 139 LEU A N 1
ATOM 1090 C CA . LEU A 1 139 ? 10.422 -0.69 18.078 1 95.25 139 LEU A CA 1
ATOM 1091 C C . LEU A 1 139 ? 11.875 -0.239 17.922 1 95.25 139 LEU A C 1
ATOM 1093 O O . LEU A 1 139 ? 12.656 -0.885 17.219 1 95.25 139 LEU A O 1
ATOM 1097 N N . THR A 1 140 ? 12.148 0.851 18.547 1 94.44 140 THR A N 1
ATOM 1098 C CA . THR A 1 140 ? 13.531 1.291 18.688 1 94.44 140 THR A CA 1
ATOM 1099 C C . THR A 1 140 ? 14.047 1.031 20.109 1 94.44 140 THR A C 1
ATOM 1101 O O . THR A 1 140 ? 13.328 0.469 20.938 1 94.44 140 THR A O 1
ATOM 1104 N N . ALA A 1 141 ? 15.305 1.468 20.281 1 90.62 141 ALA A N 1
ATOM 1105 C CA . ALA A 1 141 ? 15.891 1.321 21.609 1 90.62 141 ALA A CA 1
ATOM 1106 C C . ALA A 1 141 ? 15.094 2.094 22.656 1 90.62 141 ALA A C 1
ATOM 1108 O O . ALA A 1 141 ? 15 1.676 23.812 1 90.62 141 ALA A O 1
ATOM 1109 N N . ARG A 1 142 ? 14.477 3.104 22.281 1 91.88 142 ARG A N 1
ATOM 1110 C CA . ARG A 1 142 ? 13.734 3.945 23.219 1 91.88 142 ARG A CA 1
ATOM 1111 C C . ARG A 1 142 ? 12.242 3.604 23.188 1 91.88 142 ARG A C 1
ATOM 1113 O O . ARG A 1 142 ? 11.422 4.328 23.75 1 91.88 142 ARG A O 1
ATOM 1120 N N . GLY A 1 143 ? 11.938 2.523 22.469 1 93.25 143 GLY A N 1
ATOM 1121 C CA . GLY A 1 143 ? 10.555 2.07 22.547 1 93.25 143 GLY A CA 1
ATOM 1122 C C . GLY A 1 143 ? 9.789 2.309 21.25 1 93.25 143 GLY A C 1
ATOM 1123 O O . GLY A 1 143 ? 10.375 2.299 20.172 1 93.25 143 GLY A O 1
ATOM 1124 N N . PRO A 1 144 ? 8.461 2.492 21.406 1 94.94 144 PRO A N 1
ATOM 1125 C CA . PRO A 1 144 ? 7.59 2.582 20.234 1 94.94 144 PRO A CA 1
ATOM 1126 C C . PRO A 1 144 ? 7.797 3.871 19.438 1 94.94 144 PRO A C 1
ATOM 1128 O O . PRO A 1 144 ? 8.188 4.895 20 1 94.94 144 PRO A O 1
ATOM 1131 N N . THR A 1 145 ? 7.523 3.779 18.172 1 95.38 145 THR A N 1
ATOM 1132 C CA . THR A 1 145 ? 7.527 4.945 17.297 1 95.38 145 THR A CA 1
ATOM 1133 C C . THR A 1 145 ? 6.379 5.887 17.656 1 95.38 145 THR A C 1
ATOM 1135 O O . THR A 1 145 ? 5.262 5.441 17.906 1 95.38 145 THR A O 1
ATOM 1138 N N . LYS A 1 146 ? 6.703 7.113 17.719 1 94.75 146 LYS A N 1
ATOM 1139 C CA . LYS A 1 146 ? 5.668 8.141 17.828 1 94.75 146 LYS A CA 1
ATOM 1140 C C . LYS A 1 146 ? 5.152 8.547 16.453 1 94.75 146 LYS A C 1
ATOM 1142 O O . LYS A 1 146 ? 5.941 8.844 15.555 1 94.75 146 LYS A O 1
ATOM 1147 N N . VAL A 1 147 ? 3.879 8.477 16.281 1 96.12 147 VAL A N 1
ATOM 1148 C CA . VAL A 1 147 ? 3.256 8.938 15.039 1 96.12 147 VAL A CA 1
ATOM 1149 C C . VAL A 1 147 ? 2.455 10.211 15.297 1 96.12 147 VAL A C 1
ATOM 1151 O O . VAL A 1 147 ? 1.402 10.164 15.945 1 96.12 147 VAL A O 1
ATOM 1154 N N . VAL A 1 148 ? 2.947 11.328 14.758 1 96.19 148 VAL A N 1
ATOM 1155 C CA . VAL A 1 148 ? 2.33 12.633 14.977 1 96.19 148 VAL A CA 1
ATOM 1156 C C . VAL A 1 148 ? 1.38 12.961 13.828 1 96.19 148 VAL A C 1
ATOM 1158 O O . VAL A 1 148 ? 1.813 13.125 12.68 1 96.19 148 VAL A O 1
ATOM 1161 N N . ILE A 1 149 ? 0.121 13.086 14.133 1 95.88 149 ILE A N 1
ATOM 1162 C CA . ILE A 1 149 ? -0.903 13.312 13.117 1 95.88 149 ILE A CA 1
ATOM 1163 C C . ILE A 1 149 ? -1.579 14.664 13.352 1 95.88 149 ILE A C 1
ATOM 1165 O O . ILE A 1 149 ? -1.939 14.992 14.484 1 95.88 149 ILE A O 1
ATOM 1169 N N . TYR A 1 150 ? -1.734 15.375 12.297 1 96.25 150 TYR A N 1
ATOM 1170 C CA . TYR A 1 150 ? -2.355 16.688 12.43 1 96.25 150 TYR A CA 1
ATOM 1171 C C . TYR A 1 150 ? -3.82 16.641 12.016 1 96.25 150 TYR A C 1
ATOM 1173 O O . TYR A 1 150 ? -4.148 16.188 10.922 1 96.25 150 TYR A O 1
ATOM 1181 N N . ASP A 1 151 ? -4.699 17.125 12.906 1 94.94 151 ASP A N 1
ATOM 1182 C CA . ASP A 1 151 ? -6.133 17.312 12.68 1 94.94 151 ASP A CA 1
ATOM 1183 C C . ASP A 1 151 ? -6.754 16.062 12.055 1 94.94 151 ASP A C 1
ATOM 1185 O O . ASP A 1 151 ? -7.383 16.141 11 1 94.94 151 ASP A O 1
ATOM 1189 N N . ILE A 1 152 ? -6.555 14.992 12.766 1 91.69 152 ILE A N 1
ATOM 1190 C CA . ILE A 1 152 ? -7.18 13.742 12.328 1 91.69 152 ILE A CA 1
ATOM 1191 C C . ILE A 1 152 ? -8.695 13.914 12.305 1 91.69 152 ILE A C 1
ATOM 1193 O O . ILE A 1 152 ? -9.273 14.562 13.18 1 91.69 152 ILE A O 1
ATOM 1197 N N . HIS A 1 153 ? -9.398 13.43 11.344 1 87.38 153 HIS A N 1
ATOM 1198 C CA . HIS A 1 153 ? -10.82 13.648 11.102 1 87.38 153 HIS A CA 1
ATOM 1199 C C . HIS A 1 153 ? -11.664 13.117 12.258 1 87.38 153 HIS A C 1
ATOM 1201 O O . HIS A 1 153 ? -12.719 13.68 12.57 1 87.38 153 HIS A O 1
ATOM 1207 N N . SER A 1 154 ? -11.156 12.07 12.875 1 85.31 154 SER A N 1
ATOM 1208 C CA . SER A 1 154 ? -11.875 11.469 14 1 85.31 154 SER A CA 1
ATOM 1209 C C . SER A 1 154 ? -10.914 11.039 15.102 1 85.31 154 SER A C 1
ATOM 1211 O O . SER A 1 154 ? -10.039 10.203 14.875 1 85.31 154 SER A O 1
ATOM 1213 N N . LEU A 1 155 ? -11.211 11.523 16.312 1 79.25 155 LEU A N 1
ATOM 1214 C CA . LEU A 1 155 ? -10.312 11.297 17.438 1 79.25 155 LEU A CA 1
ATOM 1215 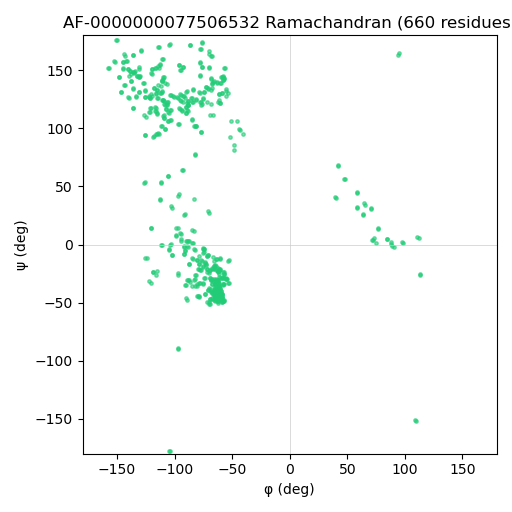C C . LEU A 1 155 ? -10.289 9.82 17.828 1 79.25 155 LEU A C 1
ATOM 1217 O O . LEU A 1 155 ? -9.234 9.289 18.188 1 79.25 155 LEU A O 1
ATOM 1221 N N . PRO A 1 156 ? -11.406 9.117 17.703 1 81.75 156 PRO A N 1
ATOM 1222 C CA . PRO A 1 156 ? -11.414 7.699 18.078 1 81.75 156 PRO A CA 1
ATOM 1223 C C . PRO A 1 156 ? -10.43 6.863 17.25 1 81.75 156 PRO A C 1
ATOM 1225 O O . PRO A 1 156 ? -10.094 5.742 17.641 1 81.75 156 PRO A O 1
ATOM 1228 N N . LEU A 1 157 ? -9.93 7.438 16.219 1 85.38 157 LEU A N 1
ATOM 1229 C CA . LEU A 1 157 ? -8.969 6.73 15.375 1 85.38 157 LEU A CA 1
ATOM 1230 C C . LEU A 1 157 ? -7.711 6.387 16.172 1 85.38 157 LEU A C 1
ATOM 1232 O O . LEU A 1 157 ? -6.961 5.484 15.781 1 85.38 157 LEU A O 1
ATOM 1236 N N . ARG A 1 158 ? -7.516 7.156 17.219 1 84.69 158 ARG A N 1
ATOM 1237 C CA . ARG A 1 158 ? -6.352 6.914 18.062 1 84.69 158 ARG A CA 1
ATOM 1238 C C . ARG A 1 158 ? -6.352 5.484 18.594 1 84.69 158 ARG A C 1
ATOM 1240 O O . ARG A 1 158 ? -5.289 4.922 18.875 1 84.69 158 ARG A O 1
ATOM 1247 N N . PHE A 1 159 ? -7.477 4.836 18.672 1 85.5 159 PHE A N 1
ATOM 1248 C CA . PHE A 1 159 ? -7.605 3.516 19.281 1 85.5 159 PHE A CA 1
ATOM 1249 C C . PHE A 1 159 ? -7.422 2.42 18.234 1 85.5 159 PHE A C 1
ATOM 1251 O O . PHE A 1 159 ? -7.398 1.234 18.562 1 85.5 159 PHE A O 1
ATOM 1258 N N . TYR A 1 160 ? -7.297 2.865 17.031 1 89.94 160 TYR A N 1
ATOM 1259 C CA . TYR A 1 160 ? -7.07 1.895 15.961 1 89.94 160 TYR A CA 1
ATOM 1260 C C . TYR A 1 160 ? -5.617 1.425 15.953 1 89.94 160 TYR A C 1
ATOM 1262 O O . TYR A 1 160 ? -5.309 0.362 15.414 1 89.94 160 TYR A O 1
ATOM 1270 N N . PHE A 1 161 ? -4.746 2.225 16.531 1 93 161 PHE A N 1
ATOM 1271 C CA . PHE A 1 161 ? -3.326 1.888 16.547 1 93 161 PHE A CA 1
ATOM 1272 C C . PHE A 1 161 ? -3.031 0.837 17.609 1 93 161 PHE A C 1
ATOM 1274 O O . PHE A 1 161 ? -3.678 0.812 18.656 1 93 161 PHE A O 1
ATOM 1281 N N . SER A 1 162 ? -2.088 -0.013 17.281 1 91.38 162 SER A N 1
ATOM 1282 C CA . SER A 1 162 ? -1.65 -0.965 18.297 1 91.38 162 SER A CA 1
ATOM 1283 C C . SER A 1 162 ? -0.76 -0.293 19.328 1 91.38 162 SER A C 1
ATOM 1285 O O . SER A 1 162 ? -0.37 0.864 19.172 1 91.38 162 SER A O 1
ATOM 1287 N N . ASP A 1 163 ? -0.433 -1.046 20.328 1 87.19 163 ASP A N 1
ATOM 1288 C CA . ASP A 1 163 ? 0.383 -0.511 21.422 1 87.19 163 ASP A CA 1
ATOM 1289 C C . ASP A 1 163 ? 1.845 -0.38 21 1 87.19 163 ASP A C 1
ATOM 1291 O O . ASP A 1 163 ? 2.66 0.188 21.734 1 87.19 163 ASP A O 1
ATOM 1295 N N . ASN A 1 164 ? 2.152 -0.797 19.844 1 89.69 164 ASN A N 1
ATOM 1296 C CA . ASN A 1 164 ? 3.521 -0.694 19.344 1 89.69 164 ASN A CA 1
ATOM 1297 C C . ASN A 1 164 ? 3.795 0.679 18.734 1 89.69 164 ASN A C 1
ATOM 1299 O O . ASN A 1 164 ? 4.879 0.923 18.203 1 89.69 164 ASN A O 1
ATOM 1303 N N . ILE A 1 165 ? 2.775 1.533 18.781 1 93.12 165 ILE A N 1
ATOM 1304 C CA . ILE A 1 165 ? 2.9 2.904 18.297 1 93.12 165 ILE A CA 1
ATOM 1305 C C . ILE A 1 165 ? 2.273 3.865 19.312 1 93.12 165 ILE A C 1
ATOM 1307 O O . ILE A 1 165 ? 1.363 3.49 20.047 1 93.12 165 ILE A O 1
ATOM 1311 N N . ILE A 1 166 ? 2.785 5 19.375 1 93.19 166 ILE A N 1
ATOM 1312 C CA . ILE A 1 166 ? 2.195 6.066 20.188 1 93.19 166 ILE A CA 1
ATOM 1313 C C . ILE A 1 166 ? 1.654 7.164 19.266 1 93.19 166 ILE A C 1
ATOM 1315 O O . ILE A 1 166 ? 2.418 7.98 18.75 1 93.19 166 ILE A O 1
ATOM 1319 N N . PRO A 1 167 ? 0.416 7.148 19.094 1 93.19 167 PRO A N 1
ATOM 1320 C CA . PRO A 1 167 ? -0.15 8.242 18.297 1 93.19 167 PRO A CA 1
ATOM 1321 C C . PRO A 1 167 ? -0.204 9.562 19.062 1 93.19 167 PRO A C 1
ATOM 1323 O O . PRO A 1 167 ? -0.611 9.594 20.219 1 93.19 167 PRO A O 1
ATOM 1326 N N . ARG A 1 168 ? 0.246 10.57 18.469 1 93.25 168 ARG A N 1
ATOM 1327 C CA . ARG A 1 168 ? 0.134 11.938 18.969 1 93.25 168 ARG A CA 1
ATOM 1328 C C . ARG A 1 168 ? -0.739 12.781 18.047 1 93.25 168 ARG A C 1
ATOM 1330 O O . ARG A 1 168 ? -0.385 13.023 16.891 1 93.25 168 ARG A O 1
ATOM 1337 N N . LEU A 1 169 ? -1.833 13.125 18.594 1 93.06 169 LEU A N 1
ATOM 1338 C CA . LEU A 1 169 ? -2.766 13.922 17.797 1 93.06 169 LEU A CA 1
ATOM 1339 C C . LEU A 1 169 ? -2.553 15.414 18.047 1 93.06 169 LEU A C 1
ATOM 1341 O O . LEU A 1 169 ? -2.738 15.891 19.172 1 93.06 169 LEU A O 1
ATOM 1345 N N . GLU A 1 170 ? -2.123 16.109 17.016 1 94.38 170 GLU A N 1
ATOM 1346 C CA . GLU A 1 170 ? -1.854 17.547 17.062 1 94.38 170 GLU A CA 1
ATOM 1347 C C . GLU A 1 170 ? -2.832 18.312 16.188 1 94.38 170 GLU A C 1
ATOM 1349 O O . GLU A 1 170 ? -3.656 17.719 15.484 1 94.38 170 GLU A O 1
ATOM 1354 N N . SER A 1 171 ? -2.811 19.625 16.312 1 95.62 171 SER A N 1
ATOM 1355 C CA . SER A 1 171 ? -3.719 20.438 15.531 1 95.62 171 SER A CA 1
ATOM 1356 C C . SER A 1 171 ? -2.982 21.609 14.875 1 95.62 171 SER A C 1
ATOM 1358 O O . SER A 1 171 ? -2.064 22.172 15.469 1 95.62 171 SER A O 1
ATOM 1360 N N . ALA A 1 172 ? -3.402 21.938 13.727 1 97.44 172 ALA A N 1
ATOM 1361 C CA . ALA A 1 172 ? -2.869 23.094 13.023 1 97.44 172 ALA A CA 1
ATOM 1362 C C . ALA A 1 172 ? -3.734 24.328 13.266 1 97.44 172 ALA A C 1
ATOM 1364 O O . ALA A 1 172 ? -3.455 25.406 12.727 1 97.44 172 ALA A O 1
ATOM 1365 N N . ILE A 1 173 ? -4.676 24.266 14.156 1 97 173 ILE A N 1
ATOM 1366 C CA . ILE A 1 173 ? -5.645 25.328 14.406 1 97 173 ILE A CA 1
ATOM 1367 C C . ILE A 1 173 ? -4.93 26.562 14.938 1 97 173 ILE A C 1
ATOM 1369 O O . ILE A 1 173 ? -5.32 27.703 14.625 1 97 173 ILE A O 1
ATOM 1373 N N . PRO A 1 174 ? -3.867 26.391 15.711 1 96.62 174 PRO A N 1
ATOM 1374 C CA . PRO A 1 174 ? -3.162 27.578 16.188 1 96.62 174 PRO A CA 1
ATOM 1375 C C . PRO A 1 174 ? -2.713 28.5 15.055 1 96.62 174 PRO A C 1
ATOM 1377 O O . PRO A 1 174 ? -2.627 29.719 15.242 1 96.62 174 PRO A O 1
ATOM 1380 N N . LEU A 1 175 ? -2.443 27.938 13.906 1 97.75 175 LEU A N 1
ATOM 1381 C CA . LEU A 1 175 ? -2.02 28.734 12.758 1 97.75 175 LEU A CA 1
ATOM 1382 C C . LEU A 1 175 ? -3.102 29.734 12.367 1 97.75 175 LEU A C 1
ATOM 1384 O O . LEU A 1 175 ? -2.82 30.922 12.188 1 97.75 175 LEU A O 1
ATOM 1388 N N . ILE A 1 176 ? -4.367 29.25 12.281 1 98.19 176 ILE A N 1
ATOM 1389 C CA . ILE A 1 176 ? -5.457 30.125 11.844 1 98.19 176 ILE A CA 1
ATOM 1390 C C . ILE A 1 176 ? -5.832 31.078 12.969 1 98.19 176 ILE A C 1
ATOM 1392 O O . ILE A 1 176 ? -6.203 32.219 12.719 1 98.19 176 ILE A O 1
ATOM 1396 N N . GLN A 1 177 ? -5.723 30.656 14.172 1 97.5 177 GLN A N 1
ATOM 1397 C CA . GLN A 1 177 ? -5.977 31.562 15.297 1 97.5 177 GLN A CA 1
ATOM 1398 C C . GLN A 1 177 ? -5.07 32.781 15.234 1 97.5 177 GLN A C 1
ATOM 1400 O O . GLN A 1 177 ? -5.535 33.906 15.383 1 97.5 177 GLN A O 1
ATOM 1405 N N . ARG A 1 178 ? -3.783 32.5 15.023 1 96.56 178 ARG A N 1
ATOM 1406 C CA . ARG A 1 178 ? -2.816 33.594 14.922 1 96.56 178 ARG A CA 1
ATOM 1407 C C . ARG A 1 178 ? -3.137 34.5 13.742 1 96.56 178 ARG A C 1
ATOM 1409 O O . ARG A 1 178 ? -3.066 35.719 13.859 1 96.56 178 ARG A O 1
ATOM 1416 N N . GLU A 1 179 ? -3.484 33.906 12.664 1 97.5 179 GLU A N 1
ATOM 1417 C CA . GLU A 1 179 ? -3.799 34.656 11.461 1 97.5 179 GLU A CA 1
ATOM 1418 C C . GLU A 1 179 ? -5.012 35.562 11.68 1 97.5 179 GLU A C 1
ATOM 1420 O O . GLU A 1 179 ? -5.02 36.719 11.242 1 97.5 179 GLU A O 1
ATOM 1425 N N . LEU A 1 180 ? -6.09 35.094 12.336 1 97.56 180 LEU A N 1
ATOM 1426 C CA . LEU A 1 180 ? -7.328 35.844 12.562 1 97.56 180 LEU A CA 1
ATOM 1427 C C . LEU A 1 180 ? -7.086 37.031 13.461 1 97.56 180 LEU A C 1
ATOM 1429 O O . LEU A 1 180 ? -7.727 38.094 13.289 1 97.56 180 LEU A O 1
ATOM 1433 N N . LEU A 1 181 ? -6.148 36.938 14.328 1 95.69 181 LEU A N 1
ATOM 1434 C CA . LEU A 1 181 ? -5.836 38 15.266 1 95.69 181 LEU A CA 1
ATOM 1435 C C . LEU A 1 181 ? -5.086 39.125 14.562 1 95.69 181 LEU A C 1
ATOM 1437 O O . LEU A 1 181 ? -5.043 40.25 15.062 1 95.69 181 LEU A O 1
ATOM 1441 N N . LEU A 1 182 ? -4.52 38.812 13.438 1 95.5 182 LEU A N 1
ATOM 1442 C CA . LEU A 1 182 ? -3.74 39.812 12.695 1 95.5 182 LEU A CA 1
ATOM 1443 C C . LEU A 1 182 ? -4.613 40.531 11.688 1 95.5 182 LEU A C 1
ATOM 1445 O O . LEU A 1 182 ? -4.199 41.562 11.133 1 95.5 182 LEU A O 1
ATOM 1449 N N . LEU A 1 183 ? -5.855 40.062 11.508 1 96.19 183 LEU A N 1
ATOM 1450 C CA . LEU A 1 183 ? -6.734 40.688 10.531 1 96.19 183 LEU A CA 1
ATOM 1451 C C . LEU A 1 183 ? -7.117 42.094 10.984 1 96.19 183 LEU A C 1
ATOM 1453 O O . LEU A 1 183 ? -7.355 42.344 12.172 1 96.19 183 LEU A O 1
ATOM 1457 N N . PRO A 1 184 ? -7.207 43 10.039 1 95.06 184 PRO A N 1
ATOM 1458 C CA . PRO A 1 184 ? -7.613 44.375 10.406 1 95.06 184 PRO A CA 1
ATOM 1459 C C . PRO A 1 184 ? -9.016 44.438 11 1 95.06 184 PRO A C 1
ATOM 1461 O O . PRO A 1 184 ? -9.297 45.281 11.844 1 95.06 184 PRO A O 1
ATOM 1464 N N . ASP A 1 185 ? -9.859 43.562 10.586 1 95.31 185 ASP A N 1
ATOM 1465 C CA . ASP A 1 185 ? -11.242 43.562 11.055 1 95.31 185 ASP A CA 1
ATOM 1466 C C . ASP A 1 185 ? -11.469 42.469 12.102 1 95.31 185 ASP A C 1
ATOM 1468 O O . ASP A 1 185 ? -12.539 41.844 12.148 1 95.31 185 ASP A O 1
ATOM 1472 N N . LYS A 1 186 ? -10.5 42.156 12.914 1 94.88 186 LYS A N 1
ATOM 1473 C CA . LYS A 1 186 ? -10.531 41.062 13.875 1 94.88 186 LYS A CA 1
ATOM 1474 C C . LYS A 1 186 ? -11.734 41.188 14.812 1 94.88 186 LYS A C 1
ATOM 1476 O O . LYS A 1 186 ? -12.297 40.188 15.242 1 94.88 186 LYS A O 1
ATOM 1481 N N . SER A 1 187 ? -12.172 42.344 15.047 1 95.38 187 SER A N 1
ATOM 1482 C CA . SER A 1 187 ? -13.273 42.562 15.984 1 95.38 187 SER A CA 1
ATOM 1483 C C . SER A 1 187 ? -14.602 42.125 15.391 1 95.38 187 SER A C 1
ATOM 1485 O O . SER A 1 187 ? -15.57 41.906 16.125 1 95.38 187 SER A O 1
ATOM 1487 N N . LYS A 1 188 ? -14.641 41.938 14.094 1 97 188 LYS A N 1
ATOM 1488 C CA . LYS A 1 188 ? -15.875 41.562 13.414 1 97 188 LYS A CA 1
ATOM 1489 C C . LYS A 1 188 ? -15.867 40.094 13.055 1 97 188 LYS A C 1
ATOM 1491 O O . LYS A 1 188 ? -16.859 39.562 12.531 1 97 188 LYS A O 1
ATOM 1496 N N . VAL A 1 189 ? -14.797 39.406 13.398 1 97.88 189 VAL A N 1
ATOM 1497 C CA . VAL A 1 189 ? -14.625 38.031 12.953 1 97.88 189 VAL A CA 1
ATOM 1498 C C . VAL A 1 189 ? -15.477 37.094 13.812 1 97.88 189 VAL A C 1
ATOM 1500 O O . VAL A 1 189 ? -15.539 37.25 15.039 1 97.88 189 VAL A O 1
ATOM 1503 N N . ALA A 1 190 ? -16.203 36.25 13.211 1 98.25 190 ALA A N 1
ATOM 1504 C CA . ALA A 1 190 ? -16.828 35.094 13.828 1 98.25 190 ALA A CA 1
ATOM 1505 C C . ALA A 1 190 ? -16.359 33.812 13.172 1 98.25 190 ALA A C 1
ATOM 1507 O O . ALA A 1 190 ? -16.016 33.781 11.992 1 98.25 190 ALA A O 1
ATOM 1508 N N . VAL A 1 191 ? -16.281 32.75 13.945 1 98.5 191 VAL A N 1
ATOM 1509 C CA . VAL A 1 191 ? -15.844 31.453 13.438 1 98.5 191 VAL A CA 1
ATOM 1510 C C . VAL A 1 191 ? -17.062 30.547 13.266 1 98.5 191 VAL A C 1
ATOM 1512 O O . VAL A 1 191 ? -17.891 30.422 14.164 1 98.5 191 VAL A O 1
ATOM 1515 N N . ALA A 1 192 ? -17.156 29.984 12.102 1 98.19 192 ALA A N 1
ATOM 1516 C CA . ALA A 1 192 ? -18.266 29.094 11.812 1 98.19 192 ALA A CA 1
ATOM 1517 C C . ALA A 1 192 ? -17.766 27.672 11.539 1 98.19 192 ALA A C 1
ATOM 1519 O O . ALA A 1 192 ? -16.656 27.484 11.055 1 98.19 192 ALA A O 1
ATOM 1520 N N . PHE A 1 193 ? -18.594 26.719 11.828 1 97.06 193 PHE A N 1
ATOM 1521 C CA . PHE A 1 193 ? -18.344 25.312 11.547 1 97.06 193 PHE A CA 1
ATOM 1522 C C . PHE A 1 193 ? -19.406 24.734 10.625 1 97.06 193 PHE A C 1
ATOM 1524 O O . PHE A 1 193 ? -20.609 24.938 10.859 1 97.06 193 PHE A O 1
ATOM 1531 N N . PRO A 1 194 ? -18.953 24.078 9.562 1 94.25 194 PRO A N 1
ATOM 1532 C CA . PRO A 1 194 ? -19.906 23.641 8.539 1 94.25 194 PRO A CA 1
ATOM 1533 C C . PRO A 1 194 ? -20.781 22.484 9.008 1 94.25 194 PRO A C 1
ATOM 1535 O O . PRO A 1 194 ? -21.828 22.219 8.422 1 94.25 194 PRO A O 1
ATOM 1538 N N . ASP A 1 195 ? -20.328 21.703 10 1 89.56 195 ASP A N 1
ATOM 1539 C CA . ASP A 1 195 ? -21.094 20.578 10.516 1 89.56 195 ASP A CA 1
ATOM 1540 C C . ASP A 1 195 ? -20.766 20.312 11.984 1 89.56 195 ASP A C 1
ATOM 1542 O O . ASP A 1 195 ? -19.922 20.984 12.57 1 89.56 195 ASP A O 1
ATOM 1546 N N . GLU A 1 196 ? -21.453 19.391 12.539 1 89.06 196 GLU A N 1
ATOM 1547 C CA . GLU A 1 196 ? -21.297 19.094 13.961 1 89.06 196 GLU A CA 1
ATOM 1548 C C . GLU A 1 196 ? -19.938 18.484 14.258 1 89.06 196 GLU A C 1
ATOM 1550 O O . GLU A 1 196 ? -19.375 18.688 15.328 1 89.06 196 GLU A O 1
ATOM 1555 N N . GLY A 1 197 ? -19.391 17.781 13.344 1 89 197 GLY A N 1
ATOM 1556 C CA . GLY A 1 197 ? -18.078 17.188 13.523 1 89 197 GLY A CA 1
ATOM 1557 C C . GLY A 1 197 ? -16.969 18.203 13.695 1 89 197 GLY A C 1
ATOM 1558 O O . GLY A 1 197 ? -16.172 18.125 14.633 1 89 197 GLY A O 1
ATOM 1559 N N . ALA A 1 198 ? -17.031 19.125 12.805 1 92.88 198 ALA A N 1
ATOM 1560 C CA . ALA A 1 198 ? -16.047 20.188 12.883 1 92.88 198 ALA A CA 1
ATOM 1561 C C . ALA A 1 198 ? -16.203 21 14.172 1 92.88 198 ALA A C 1
ATOM 1563 O O . ALA A 1 198 ? -15.219 21.359 14.805 1 92.88 198 ALA A O 1
ATOM 1564 N N . PHE A 1 199 ? -17.453 21.297 14.555 1 93.75 199 PHE A N 1
ATOM 1565 C CA . PHE A 1 199 ? -17.719 22.016 15.789 1 93.75 199 PHE A CA 1
ATOM 1566 C C . PHE A 1 199 ? -17.141 21.281 16.984 1 93.75 199 PHE A C 1
ATOM 1568 O O . PHE A 1 199 ? -16.406 21.859 17.797 1 93.75 199 PHE A O 1
ATOM 1575 N N . LYS A 1 200 ? -17.422 20.016 17.031 1 91.31 200 LYS A N 1
ATOM 1576 C CA . LYS A 1 200 ? -16.969 19.203 18.172 1 91.31 200 LYS A CA 1
ATOM 1577 C C . LYS A 1 200 ? -15.453 19.156 18.25 1 91.31 200 LYS A C 1
ATOM 1579 O O . LYS A 1 200 ? -14.883 19.125 19.328 1 91.31 200 LYS A O 1
ATOM 1584 N N . ARG A 1 201 ? -14.844 19.203 17.141 1 91.62 201 ARG A N 1
ATOM 1585 C CA . ARG A 1 201 ? -13.398 19.031 17.094 1 91.62 201 ARG A CA 1
ATOM 1586 C C . ARG A 1 201 ? -12.68 20.328 17.469 1 91.62 201 ARG A C 1
ATOM 1588 O O . ARG A 1 201 ? -11.617 20.281 18.094 1 91.62 201 ARG A O 1
ATOM 1595 N N . PHE A 1 202 ? -13.289 21.484 17.094 1 95.38 202 PHE A N 1
ATOM 1596 C CA . PHE A 1 202 ? -12.43 22.656 17.109 1 95.38 202 PHE A CA 1
ATOM 1597 C C . PHE A 1 202 ? -13.031 23.766 17.953 1 95.38 202 PHE A C 1
ATOM 1599 O O . PHE A 1 202 ? -12.352 24.75 18.297 1 95.38 202 PHE A O 1
ATOM 1606 N N . HIS A 1 203 ? -14.312 23.719 18.406 1 95.12 203 HIS A N 1
ATOM 1607 C CA . HIS A 1 203 ? -15.008 24.859 18.969 1 95.12 203 HIS A CA 1
ATOM 1608 C C . HIS A 1 203 ? -14.297 25.359 20.219 1 95.12 203 HIS A C 1
ATOM 1610 O O . HIS A 1 203 ? -14.203 26.578 20.438 1 95.12 203 HIS A O 1
ATOM 1616 N N . LEU A 1 204 ? -13.734 24.469 21.031 1 94.25 204 LEU A N 1
ATOM 1617 C CA . LEU A 1 204 ? -13.102 24.844 22.297 1 94.25 204 LEU A CA 1
ATOM 1618 C C . LEU A 1 204 ? -11.875 25.703 22.062 1 94.25 204 LEU A C 1
ATOM 1620 O O . LEU A 1 204 ? -11.477 26.484 22.938 1 94.25 204 LEU A O 1
ATOM 1624 N N . MET A 1 205 ? -11.359 25.641 20.906 1 95.44 205 MET A N 1
ATOM 1625 C CA . MET A 1 205 ? -10.141 26.375 20.609 1 95.44 205 MET A CA 1
ATOM 1626 C C . MET A 1 205 ? -10.453 27.812 20.203 1 95.44 205 MET A C 1
ATOM 1628 O O . MET A 1 205 ? -9.555 28.656 20.141 1 95.44 205 MET A O 1
ATOM 1632 N N . PHE A 1 206 ? -11.734 28.031 19.969 1 96.31 206 PHE A N 1
ATOM 1633 C CA . PHE A 1 206 ? -12.086 29.344 19.453 1 96.31 206 PHE A CA 1
ATOM 1634 C C . PHE A 1 206 ? -13.031 30.062 20.422 1 96.31 206 PHE A C 1
ATOM 1636 O O . PHE A 1 206 ? -13.172 31.281 20.359 1 96.31 206 PHE A O 1
ATOM 1643 N N . GLU A 1 207 ? -13.766 29.391 21.266 1 93 207 GLU A N 1
ATOM 1644 C CA . GLU A 1 207 ? -14.93 29.875 21.984 1 93 207 GLU A CA 1
ATOM 1645 C C . GLU A 1 207 ? -14.578 31.078 22.859 1 93 207 GLU A C 1
ATOM 1647 O O . GLU A 1 207 ? -15.414 31.953 23.078 1 93 207 GLU A O 1
ATOM 1652 N N . ASP A 1 208 ? -13.375 31.188 23.328 1 92.38 208 ASP A N 1
ATOM 1653 C CA . ASP A 1 208 ? -13.008 32.281 24.219 1 92.38 208 ASP A CA 1
ATOM 1654 C C . ASP A 1 208 ? -12.461 33.469 23.422 1 92.38 208 ASP A C 1
ATOM 1656 O O . ASP A 1 208 ? -12.242 34.562 23.984 1 92.38 208 ASP A O 1
ATOM 1660 N N . LYS A 1 209 ? -12.375 33.344 22.156 1 93.38 209 LYS A N 1
ATOM 1661 C CA . LYS A 1 209 ? -11.68 34.375 21.375 1 93.38 209 LYS A CA 1
ATOM 1662 C C . LYS A 1 209 ? -12.602 34.969 20.328 1 93.38 209 LYS A C 1
ATOM 1664 O O . LYS A 1 209 ? -12.461 36.156 20 1 93.38 209 LYS A O 1
ATOM 1669 N N . PHE A 1 210 ? -13.516 34.156 19.844 1 96.56 210 PHE A N 1
ATOM 1670 C CA . PHE A 1 210 ? -14.367 34.625 18.75 1 96.56 210 PHE A CA 1
ATOM 1671 C C . PHE A 1 210 ? -15.805 34.156 18.953 1 96.56 210 PHE A C 1
ATOM 1673 O O . PHE A 1 210 ? -16.047 33.062 19.5 1 96.56 210 PHE A O 1
ATOM 1680 N N . PRO A 1 211 ? -16.797 35 18.547 1 97.06 211 PRO A N 1
ATOM 1681 C CA . PRO A 1 211 ? -18.156 34.438 18.438 1 97.06 211 PRO A CA 1
ATOM 1682 C C . PRO A 1 211 ? -18.234 33.25 17.516 1 97.06 211 PRO A C 1
ATOM 1684 O O . PRO A 1 211 ? -17.531 33.188 16.484 1 97.06 211 PRO A O 1
ATOM 1687 N N . LEU A 1 212 ? -19.047 32.281 17.891 1 97.62 212 LEU A N 1
ATOM 1688 C CA . LEU A 1 212 ? -19.141 31.062 17.109 1 97.62 212 LEU A CA 1
ATOM 1689 C C . LEU A 1 212 ? -20.484 30.969 16.391 1 97.62 212 LEU A C 1
ATOM 1691 O O . LEU A 1 212 ? -21.5 31.453 16.891 1 97.62 212 LEU A O 1
ATOM 1695 N N . VAL A 1 213 ? -20.422 30.453 15.18 1 96.81 213 VAL A N 1
ATOM 1696 C CA . VAL A 1 213 ? -21.594 30.109 14.391 1 96.81 213 VAL A CA 1
ATOM 1697 C C . VAL A 1 213 ? -21.562 28.625 14.031 1 96.81 213 VAL A C 1
ATOM 1699 O O . VAL A 1 213 ? -20.562 28.141 13.492 1 96.81 213 VAL A O 1
ATOM 1702 N N . THR A 1 214 ? -22.594 27.922 14.336 1 95.06 214 THR A N 1
ATOM 1703 C CA . THR A 1 214 ? -22.641 26.484 14.039 1 95.06 214 THR A CA 1
ATOM 1704 C C . THR A 1 214 ? -23.688 26.188 12.969 1 95.06 214 THR A C 1
ATOM 1706 O O . THR A 1 214 ? -24.812 26.656 13.055 1 95.06 214 THR A O 1
ATOM 1709 N N . CYS A 1 215 ? -23.188 25.422 11.977 1 93.81 215 CYS A N 1
ATOM 1710 C CA . CYS A 1 215 ? -24.094 25 10.922 1 93.81 215 CYS A CA 1
ATOM 1711 C C . CYS A 1 215 ? -24.344 23.5 11 1 93.81 215 CYS A C 1
ATOM 1713 O O . CYS A 1 215 ? -23.641 22.781 11.703 1 93.81 215 CYS A O 1
ATOM 1715 N N . THR A 1 216 ? -25.406 23.047 10.414 1 90.06 216 THR A N 1
ATOM 1716 C CA . THR A 1 216 ? -25.734 21.625 10.375 1 90.06 216 THR A CA 1
ATOM 1717 C C . THR A 1 216 ? -26.266 21.234 9 1 90.06 216 THR A C 1
ATOM 1719 O O . THR A 1 216 ? -26.719 22.078 8.242 1 90.06 216 THR A O 1
ATOM 1722 N N . LYS A 1 217 ? -25.953 19.938 8.703 1 81.62 217 LYS A N 1
ATOM 1723 C CA . LYS A 1 217 ? -26.484 19.391 7.461 1 81.62 217 LYS A CA 1
ATOM 1724 C C . LYS A 1 217 ? -27.875 18.781 7.676 1 81.62 217 LYS A C 1
ATOM 1726 O O . LYS A 1 217 ? -28.078 18.016 8.625 1 81.62 217 LYS A O 1
ATOM 1731 N N . VAL A 1 218 ? -28.812 19.266 7.012 1 78.38 218 VAL A N 1
ATOM 1732 C CA . VAL A 1 218 ? -30.156 18.719 7.094 1 78.38 218 VAL A CA 1
ATOM 1733 C C . VAL A 1 218 ? -30.516 18.031 5.781 1 78.38 218 VAL A C 1
ATOM 1735 O O . VAL A 1 218 ? -30.188 18.531 4.699 1 78.38 218 VAL A O 1
ATOM 1738 N N . ARG A 1 219 ? -30.906 16.734 5.898 1 72.25 219 ARG A N 1
ATOM 1739 C CA . ARG A 1 219 ? -31.328 15.969 4.727 1 72.25 219 ARG A CA 1
ATOM 1740 C C . ARG A 1 219 ? -32.781 16.25 4.391 1 72.25 219 ARG A C 1
ATOM 1742 O O . ARG A 1 219 ? -33.656 16.094 5.242 1 72.25 219 ARG A O 1
ATOM 1749 N N . GLU A 1 220 ? -33.062 17.016 3.459 1 65.88 220 GLU A N 1
ATOM 1750 C CA . GLU A 1 220 ? -34.406 17.203 2.928 1 65.88 220 GLU A CA 1
ATOM 1751 C C . GLU A 1 220 ? -34.531 16.625 1.521 1 65.88 220 GLU A C 1
ATOM 1753 O O . GLU A 1 220 ? -33.812 17.047 0.604 1 65.88 220 GLU A O 1
ATOM 1758 N N . ASP A 1 221 ? -35.594 15.812 1.231 1 60.53 221 ASP A N 1
ATOM 1759 C CA . ASP A 1 221 ? -35.938 15.203 -0.052 1 60.53 221 ASP A CA 1
ATOM 1760 C C . ASP A 1 221 ? -34.688 14.719 -0.783 1 60.53 221 ASP A C 1
ATOM 1762 O O . ASP A 1 221 ? -34.469 15.039 -1.954 1 60.53 221 ASP A O 1
ATOM 1766 N N . ASP A 1 222 ? -33.656 14.117 -0.238 1 63.75 222 ASP A N 1
ATOM 1767 C CA . ASP A 1 222 ? -32.5 13.414 -0.792 1 63.75 222 ASP A CA 1
ATOM 1768 C C . ASP A 1 222 ? -31.344 14.375 -1.059 1 63.75 222 ASP A C 1
ATOM 1770 O O . ASP A 1 222 ? -30.375 14.023 -1.741 1 63.75 222 ASP A O 1
ATOM 1774 N N . GLN A 1 223 ? -31.734 15.758 -0.718 1 68.5 223 GLN A N 1
ATOM 1775 C CA . GLN A 1 223 ? -30.641 16.734 -0.874 1 68.5 223 GLN A CA 1
ATOM 1776 C C . GLN A 1 223 ? -30.141 17.203 0.483 1 68.5 223 GLN A C 1
ATOM 1778 O O . GLN A 1 223 ? -30.922 17.375 1.421 1 68.5 223 GLN A O 1
ATOM 1783 N N . ARG A 1 224 ? -28.938 17.344 0.646 1 67.06 224 ARG A N 1
ATOM 1784 C CA . ARG A 1 224 ? -28.328 17.859 1.861 1 67.06 224 ARG A CA 1
ATOM 1785 C C . ARG A 1 224 ? -28.188 19.375 1.81 1 67.06 224 ARG A C 1
ATOM 1787 O O . ARG A 1 224 ? -27.641 19.922 0.851 1 67.06 224 ARG A O 1
ATOM 1794 N N . HIS A 1 225 ? -28.984 19.922 2.803 1 80.06 225 HIS A N 1
ATOM 1795 C CA . HIS A 1 225 ? -28.906 21.375 2.9 1 80.06 225 HIS A CA 1
ATOM 1796 C C . HIS A 1 225 ? -28.203 21.797 4.188 1 80.06 225 HIS A C 1
ATOM 1798 O O . HIS A 1 225 ? -28.344 21.141 5.223 1 80.06 225 HIS A O 1
ATOM 1804 N N . VAL A 1 226 ? -27.375 22.844 4.07 1 84.69 226 VAL A N 1
ATOM 1805 C CA . VAL A 1 226 ? -26.719 23.422 5.242 1 84.69 226 VAL A CA 1
ATOM 1806 C C . VAL A 1 226 ? -27.594 24.516 5.844 1 84.69 226 VAL A C 1
ATOM 1808 O O . VAL A 1 226 ? -28.203 25.297 5.117 1 84.69 226 VAL A O 1
ATOM 1811 N N . THR A 1 227 ? -27.797 24.484 7.141 1 88.12 227 THR A N 1
ATOM 1812 C CA . THR A 1 227 ? -28.516 25.531 7.844 1 88.12 227 THR A CA 1
ATOM 1813 C C . THR A 1 227 ? -27.734 26 9.07 1 88.12 227 THR A C 1
ATOM 1815 O O . THR A 1 227 ? -26.953 25.25 9.641 1 88.12 227 THR A O 1
ATOM 1818 N N . VAL A 1 228 ? -27.984 27.266 9.422 1 92.06 228 VAL A N 1
ATOM 1819 C CA . VAL A 1 228 ? -27.375 27.781 10.641 1 92.06 228 VAL A CA 1
ATOM 1820 C C . VAL A 1 228 ? -28.125 27.266 11.859 1 92.06 228 VAL A C 1
ATOM 1822 O O . VAL A 1 228 ? -29.344 27.453 11.977 1 92.06 228 VAL A O 1
ATOM 1825 N N . LYS A 1 229 ? -27.469 26.594 12.68 1 91.5 229 LYS A N 1
ATOM 1826 C CA . LYS A 1 229 ? -28.078 26.016 13.867 1 91.5 229 LYS A CA 1
ATOM 1827 C C . LYS A 1 229 ? -28.016 26.969 15.047 1 91.5 229 LYS A C 1
ATOM 1829 O O . LYS A 1 229 ? -29 27.141 15.773 1 91.5 229 LYS A O 1
ATOM 1834 N N . GLU A 1 230 ? -26.859 27.547 15.25 1 93.62 230 GLU A N 1
ATOM 1835 C CA . GLU A 1 230 ? -26.625 28.469 16.359 1 93.62 230 GLU A CA 1
ATOM 1836 C C . GLU A 1 230 ? -25.672 29.578 15.961 1 93.62 230 GLU A C 1
ATOM 1838 O O . GLU A 1 230 ? -24.781 29.375 15.133 1 93.62 230 GLU A O 1
ATOM 1843 N N . GLY A 1 231 ? -25.828 30.781 16.625 1 94.31 231 GLY A N 1
ATOM 1844 C CA . GLY A 1 231 ? -24.969 31.922 16.344 1 94.31 231 GLY A CA 1
ATOM 1845 C C . GLY A 1 231 ? -25.562 32.875 15.328 1 94.31 231 GLY A C 1
ATOM 1846 O O . GLY A 1 231 ? -26.578 32.562 14.703 1 94.31 231 GLY A O 1
ATOM 1847 N N . ASP A 1 232 ? -25.062 34.094 15.195 1 95.25 232 ASP A N 1
ATOM 1848 C CA . ASP A 1 232 ? -25.547 35.125 14.289 1 95.25 232 ASP A CA 1
ATOM 1849 C C . ASP A 1 232 ? -24.406 35.656 13.406 1 95.25 232 ASP A C 1
ATOM 1851 O O . ASP A 1 232 ? -23.531 36.375 13.891 1 95.25 232 ASP A O 1
ATOM 1855 N N . PRO A 1 233 ? -24.484 35.344 12.125 1 97.06 233 PRO A N 1
ATOM 1856 C CA . PRO A 1 233 ? -23.438 35.781 11.203 1 97.06 233 PRO A CA 1
ATOM 1857 C C . PRO A 1 233 ? -23.656 37.219 10.711 1 97.06 233 PRO A C 1
ATOM 1859 O O . PRO A 1 233 ? -22.797 37.75 10.023 1 97.06 233 PRO A O 1
ATOM 1862 N N . LYS A 1 234 ? -24.734 37.812 11.102 1 97.44 234 LYS A N 1
ATOM 1863 C CA . LYS A 1 234 ? -25.125 39.094 10.523 1 97.44 234 LYS A CA 1
ATOM 1864 C C . LYS A 1 234 ? -24.062 40.188 10.805 1 97.44 234 LYS A C 1
ATOM 1866 O O . LYS A 1 234 ? -23.688 40.406 11.953 1 97.44 234 LYS A O 1
ATOM 1871 N N . GLY A 1 235 ? -23.625 40.719 9.695 1 97.56 235 GLY A N 1
ATOM 1872 C CA . GLY A 1 235 ? -22.703 41.844 9.789 1 97.56 235 GLY A CA 1
ATOM 1873 C C . GLY A 1 235 ? -21.281 41.438 10.156 1 97.56 235 GLY A C 1
ATOM 1874 O O . GLY A 1 235 ? -20.453 42.281 10.508 1 97.56 235 GLY A O 1
ATOM 1875 N N . ARG A 1 236 ? -20.969 40.219 10.078 1 97.81 236 ARG A N 1
ATOM 1876 C CA . ARG A 1 236 ? -19.672 39.719 10.539 1 97.81 236 ARG A CA 1
ATOM 1877 C C . ARG A 1 236 ? -18.828 39.219 9.375 1 97.81 236 ARG A C 1
ATOM 1879 O O . ARG A 1 236 ? -19.359 38.906 8.305 1 97.81 236 ARG A O 1
ATOM 1886 N N . HIS A 1 237 ? -17.531 39.25 9.586 1 98.31 237 HIS A N 1
ATOM 1887 C CA . HIS A 1 237 ? -16.609 38.438 8.789 1 98.31 237 HIS A CA 1
ATOM 1888 C C . HIS A 1 237 ? -16.547 37 9.289 1 98.31 237 HIS A C 1
ATOM 1890 O O . HIS A 1 237 ? -15.852 36.719 10.266 1 98.31 237 HIS A O 1
ATOM 1896 N N . VAL A 1 238 ? -17.25 36.094 8.57 1 98.44 238 VAL A N 1
ATOM 1897 C CA . VAL A 1 238 ? -17.375 34.719 9.07 1 98.44 238 VAL A CA 1
ATOM 1898 C C . VAL A 1 238 ? -16.297 33.844 8.445 1 98.44 238 VAL A C 1
ATOM 1900 O O . VAL A 1 238 ? -16.141 33.812 7.223 1 98.44 238 VAL A O 1
ATOM 1903 N N . VAL A 1 239 ? -15.516 33.219 9.297 1 98.62 239 VAL A N 1
ATOM 1904 C CA . VAL A 1 239 ? -14.477 32.281 8.867 1 98.62 239 VAL A CA 1
ATOM 1905 C C . VAL A 1 239 ? -14.922 30.844 9.125 1 98.62 239 VAL A C 1
ATOM 1907 O O . VAL A 1 239 ? -15.039 30.422 10.281 1 98.62 239 VAL A O 1
ATOM 1910 N N . ILE A 1 240 ? -15.133 30.094 8.047 1 98.38 240 ILE A N 1
ATOM 1911 C CA . ILE A 1 240 ? -15.516 28.703 8.172 1 98.38 240 ILE A CA 1
ATOM 1912 C C . ILE A 1 240 ? -14.273 27.844 8.422 1 98.38 240 ILE A C 1
ATOM 1914 O O . ILE A 1 240 ? -13.312 27.891 7.656 1 98.38 240 ILE A O 1
ATOM 1918 N N . VAL A 1 241 ? -14.312 27.078 9.492 1 98.12 241 VAL A N 1
ATOM 1919 C CA . VAL A 1 241 ? -13.156 26.281 9.883 1 98.12 241 VAL A CA 1
ATOM 1920 C C . VAL A 1 241 ? -13.5 24.797 9.773 1 98.12 241 VAL A C 1
ATOM 1922 O O . VAL A 1 241 ? -14.508 24.344 10.328 1 98.12 241 VAL A O 1
ATOM 1925 N N . ASP A 1 242 ? -12.719 24.047 9.07 1 96.06 242 ASP A N 1
ATOM 1926 C CA . ASP A 1 242 ? -12.867 22.609 8.93 1 96.06 242 ASP A CA 1
ATOM 1927 C C . ASP A 1 242 ? -11.508 21.922 8.859 1 96.06 242 ASP A C 1
ATOM 1929 O O . ASP A 1 242 ? -10.477 22.578 8.742 1 96.06 242 ASP A O 1
ATOM 1933 N N . ASP A 1 243 ? -11.461 20.625 9.062 1 94.94 243 ASP A N 1
ATOM 1934 C CA . ASP A 1 243 ? -10.195 19.891 9.016 1 94.94 243 ASP A CA 1
ATOM 1935 C C . ASP A 1 243 ? -9.844 19.5 7.582 1 94.94 243 ASP A C 1
ATOM 1937 O O . ASP A 1 243 ? -8.672 19.531 7.203 1 94.94 243 ASP A O 1
ATOM 1941 N N . LEU A 1 244 ? -10.82 19.188 6.832 1 93.56 244 LEU A N 1
ATOM 1942 C CA . LEU A 1 244 ? -10.562 18.562 5.543 1 93.56 244 LEU A CA 1
ATOM 1943 C C . LEU A 1 244 ? -11.547 19.062 4.488 1 93.56 244 LEU A C 1
ATOM 1945 O O . LEU A 1 244 ? -12.727 19.25 4.777 1 93.56 244 LEU A O 1
ATOM 1949 N N . VAL A 1 245 ? -11.039 19.344 3.285 1 94.44 245 VAL A N 1
ATOM 1950 C CA . VAL A 1 245 ? -11.906 19.641 2.152 1 94.44 245 VAL A CA 1
ATOM 1951 C C . VAL A 1 245 ? -11.641 18.672 1.014 1 94.44 245 VAL A C 1
ATOM 1953 O O . VAL A 1 245 ? -10.484 18.438 0.643 1 94.44 245 VAL A O 1
ATOM 1956 N N . MET A 1 246 ? -12.586 18.047 0.513 1 92.38 246 MET A N 1
ATOM 1957 C CA . MET A 1 246 ? -12.492 17.188 -0.663 1 92.38 246 MET A CA 1
ATOM 1958 C C . MET A 1 246 ? -12.914 17.938 -1.923 1 92.38 246 MET A C 1
ATOM 1960 O O . MET A 1 246 ? -12.164 18.766 -2.43 1 92.38 246 MET A O 1
ATOM 1964 N N . THR A 1 247 ? -14.219 17.875 -2.244 1 89.62 247 THR A N 1
ATOM 1965 C CA . THR A 1 247 ? -14.68 18.594 -3.432 1 89.62 247 THR A CA 1
ATOM 1966 C C . THR A 1 247 ? -14.93 20.062 -3.119 1 89.62 247 THR A C 1
ATOM 1968 O O . THR A 1 247 ? -14.852 20.922 -4.008 1 89.62 247 THR A O 1
ATOM 1971 N N . GLY A 1 248 ? -15.297 20.312 -1.909 1 90.88 248 GLY A N 1
ATOM 1972 C CA . GLY A 1 248 ? -15.555 21.672 -1.489 1 90.88 248 GLY A CA 1
ATOM 1973 C C . GLY A 1 248 ? -17.031 22.047 -1.509 1 90.88 248 GLY A C 1
ATOM 1974 O O . GLY A 1 248 ? -17.406 23.156 -1.136 1 90.88 248 GLY A O 1
ATOM 1975 N N . GLY A 1 249 ? -17.844 21.141 -1.838 1 88.19 249 GLY A N 1
ATOM 1976 C CA . GLY A 1 249 ? -19.281 21.391 -1.937 1 88.19 249 GLY A CA 1
ATOM 1977 C C . GLY A 1 249 ? -19.891 21.859 -0.632 1 88.19 249 GLY A C 1
ATOM 1978 O O . GLY A 1 249 ? -20.641 22.844 -0.611 1 88.19 249 GLY A O 1
ATOM 1979 N N . THR A 1 250 ? -19.547 21.203 0.475 1 88.69 250 THR A N 1
ATOM 1980 C CA . THR A 1 250 ? -20.078 21.562 1.788 1 88.69 250 THR A CA 1
ATOM 1981 C C . THR A 1 250 ? -19.656 22.969 2.188 1 88.69 250 THR A C 1
ATOM 1983 O O . THR A 1 250 ? -20.469 23.75 2.688 1 88.69 250 THR A O 1
ATOM 1986 N N . LEU A 1 251 ? -18.453 23.312 1.928 1 92.62 251 LEU A N 1
ATOM 1987 C CA . LEU A 1 251 ? -17.938 24.625 2.277 1 92.62 251 LEU A CA 1
ATOM 1988 C C . LEU A 1 251 ? -18.641 25.719 1.481 1 92.62 251 LEU A C 1
ATOM 1990 O O . LEU A 1 251 ? -19 26.766 2.027 1 92.62 251 LEU A O 1
ATOM 1994 N N . LYS A 1 252 ? -18.812 25.438 0.245 1 92.88 252 LYS A N 1
ATOM 1995 C CA . LYS A 1 252 ? -19.469 26.406 -0.618 1 92.88 252 LYS A CA 1
ATOM 1996 C C . LYS A 1 252 ? -20.922 26.609 -0.196 1 92.88 252 LYS A C 1
ATOM 1998 O O . LYS A 1 252 ? -21.406 27.75 -0.128 1 92.88 252 LYS A O 1
ATOM 2003 N N . GLU A 1 253 ? -21.609 25.562 0.052 1 91.94 253 GLU A N 1
ATOM 2004 C CA . GLU A 1 253 ? -23 25.641 0.497 1 91.94 253 GLU A CA 1
ATOM 2005 C C . GLU A 1 253 ? -23.109 26.391 1.827 1 91.94 253 GLU A C 1
ATOM 2007 O O . GLU A 1 253 ? -24.031 27.188 2.029 1 91.94 253 GLU A O 1
ATOM 2012 N N . CYS A 1 254 ? -22.219 26.062 2.664 1 94.56 254 CYS A N 1
ATOM 2013 C CA . CYS A 1 254 ? -22.188 26.734 3.957 1 94.56 254 CYS A CA 1
ATOM 2014 C C . CYS A 1 254 ? -21.984 28.234 3.785 1 94.56 254 CYS A C 1
ATOM 2016 O O . CYS A 1 254 ? -22.656 29.047 4.43 1 94.56 254 CYS A O 1
ATOM 2018 N N . ALA A 1 255 ? -21.078 28.609 2.92 1 95.69 255 ALA A N 1
ATOM 2019 C CA . ALA A 1 255 ? -20.797 30.016 2.641 1 95.69 255 ALA A CA 1
ATOM 2020 C C . ALA A 1 255 ? -22.047 30.734 2.123 1 95.69 255 ALA A C 1
ATOM 2022 O O . ALA A 1 255 ? -22.359 31.844 2.555 1 95.69 255 ALA A O 1
ATOM 2023 N N . LYS A 1 256 ? -22.75 30.047 1.25 1 93.94 256 LYS A N 1
ATOM 2024 C CA . LYS A 1 256 ? -23.969 30.625 0.681 1 93.94 256 LYS A CA 1
ATOM 2025 C C . LYS A 1 256 ? -25 30.906 1.764 1 93.94 256 LYS A C 1
ATOM 2027 O O . LYS A 1 256 ? -25.625 31.969 1.783 1 93.94 256 LYS A O 1
ATOM 2032 N N . VAL A 1 257 ? -25.172 29.953 2.568 1 94.75 257 VAL A N 1
ATOM 2033 C CA . VAL A 1 257 ? -26.172 30.047 3.635 1 94.75 257 VAL A CA 1
ATOM 2034 C C . VAL A 1 257 ? -25.797 31.188 4.586 1 94.75 257 VAL A C 1
ATOM 2036 O O . VAL A 1 257 ? -26.656 31.969 4.992 1 94.75 257 VAL A O 1
ATOM 2039 N N . LEU A 1 258 ? -24.531 31.312 4.926 1 97.12 258 LEU A N 1
ATOM 2040 C CA . LEU A 1 258 ? -24.062 32.344 5.852 1 97.12 258 LEU A CA 1
ATOM 2041 C C . LEU A 1 258 ? -24.234 33.75 5.25 1 97.12 258 LEU A C 1
ATOM 2043 O O . LEU A 1 258 ? -24.641 34.656 5.941 1 97.12 258 LEU A O 1
ATOM 2047 N N . LEU A 1 259 ? -23.938 33.844 4 1 96.31 259 LEU A N 1
ATOM 2048 C CA . LEU A 1 259 ? -24.141 35.094 3.305 1 96.31 259 LEU A CA 1
ATOM 2049 C C . LEU A 1 259 ? -25.609 35.469 3.26 1 96.31 259 LEU A C 1
ATOM 2051 O O . LEU A 1 259 ? -25.969 36.625 3.492 1 96.31 259 LEU A O 1
ATOM 2055 N N . ALA A 1 260 ? -26.406 34.5 2.977 1 94.75 260 ALA A N 1
ATOM 2056 C CA . ALA A 1 260 ? -27.844 34.75 2.922 1 94.75 260 ALA A CA 1
ATOM 2057 C C . ALA A 1 260 ? -28.375 35.188 4.273 1 94.75 260 ALA A C 1
ATOM 2059 O O . ALA A 1 260 ? -29.375 35.906 4.34 1 94.75 260 ALA A O 1
ATOM 2060 N N . GLN A 1 261 ? -27.688 34.844 5.281 1 96 261 GLN A N 1
ATOM 2061 C CA . GLN A 1 261 ? -28.125 35.188 6.633 1 96 261 GLN A CA 1
ATOM 2062 C C . GLN A 1 261 ? -27.469 36.5 7.094 1 96 261 GLN A C 1
ATOM 2064 O O . GLN A 1 261 ? -27.578 36.844 8.266 1 96 261 GLN A O 1
ATOM 2069 N N . GLY A 1 262 ? -26.688 37.156 6.238 1 96.62 262 GLY A N 1
ATOM 2070 C CA . GLY A 1 262 ? -26.281 38.5 6.512 1 96.62 262 GLY A CA 1
ATOM 2071 C C . GLY A 1 262 ? -24.797 38.656 6.797 1 96.62 262 GLY A C 1
ATOM 2072 O O . GLY A 1 262 ? -24.328 39.719 7.195 1 96.62 262 GLY A O 1
ATOM 2073 N N . ALA A 1 263 ? -24.016 37.594 6.656 1 97.62 263 ALA A N 1
ATOM 2074 C CA . ALA A 1 263 ? -22.578 37.719 6.793 1 97.62 263 ALA A CA 1
ATOM 2075 C C . ALA A 1 263 ? -22.031 38.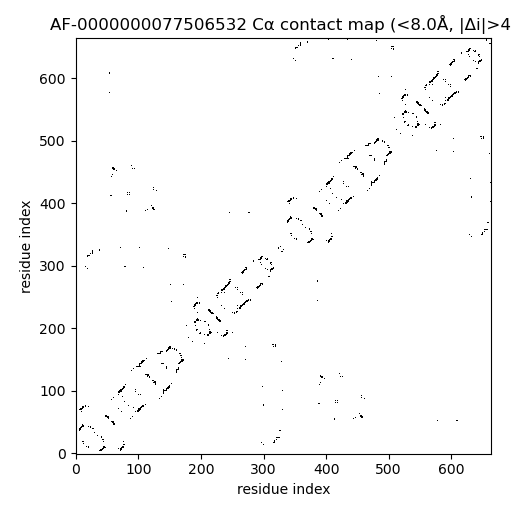781 5.828 1 97.62 263 ALA A C 1
ATOM 2077 O O . ALA A 1 263 ? -22.453 38.844 4.672 1 97.62 263 ALA A O 1
ATOM 2078 N N . GLU A 1 264 ? -21.203 39.625 6.297 1 97.19 264 GLU A N 1
ATOM 2079 C CA . GLU A 1 264 ? -20.625 40.688 5.465 1 97.19 264 GLU A CA 1
ATOM 2080 C C . GLU A 1 264 ? -19.609 40.094 4.48 1 97.19 264 GLU A C 1
ATOM 2082 O O . GLU A 1 264 ? -19.594 40.5 3.309 1 97.19 264 GLU A O 1
ATOM 2087 N N . LYS A 1 265 ? -18.75 39.312 5.016 1 96.25 265 LYS A N 1
ATOM 2088 C CA . LYS A 1 265 ? -17.75 38.625 4.207 1 96.25 265 LYS A CA 1
ATOM 2089 C C . LYS A 1 265 ? -17.5 37.188 4.727 1 96.25 265 LYS A C 1
ATOM 2091 O O . LYS A 1 265 ? -17.797 36.906 5.887 1 96.25 265 LYS A O 1
ATOM 2096 N N . ILE A 1 266 ? -16.984 36.375 3.789 1 97.38 266 ILE A N 1
ATOM 2097 C CA . ILE A 1 266 ? -16.766 34.969 4.117 1 97.38 266 ILE A CA 1
ATOM 2098 C C . ILE A 1 266 ? -15.305 34.594 3.832 1 97.38 266 ILE A C 1
ATOM 2100 O O . ILE A 1 266 ? -14.742 35 2.814 1 97.38 266 ILE A O 1
ATOM 2104 N N . SER A 1 267 ? -14.688 33.938 4.75 1 98.19 267 SER A N 1
ATOM 2105 C CA . SER A 1 267 ? -13.406 33.281 4.574 1 98.19 267 SER A CA 1
ATOM 2106 C C . SER A 1 267 ? -13.469 31.828 5.043 1 98.19 267 SER A C 1
ATOM 2108 O O . SER A 1 267 ? -14.469 31.406 5.637 1 98.19 267 SER A O 1
ATOM 2110 N N . ALA A 1 268 ? -12.461 31.078 4.684 1 98.25 268 ALA A N 1
ATOM 2111 C CA . ALA A 1 268 ? -12.422 29.672 5.102 1 98.25 268 ALA A CA 1
ATOM 2112 C C . ALA A 1 268 ? -11.008 29.25 5.492 1 98.25 268 ALA A C 1
ATOM 2114 O O . ALA A 1 268 ? -10.031 29.859 5.047 1 98.25 268 ALA A O 1
ATOM 2115 N N . TYR A 1 269 ? -10.984 28.312 6.387 1 98.5 269 TYR A N 1
ATOM 2116 C CA . TYR A 1 269 ? -9.75 27.609 6.727 1 98.5 269 TYR A CA 1
ATOM 2117 C C . TYR A 1 269 ? -9.969 26.109 6.719 1 98.5 269 TYR A C 1
ATOM 2119 O O . TYR A 1 269 ? -10.93 25.609 7.309 1 98.5 269 TYR A O 1
ATOM 2127 N N . VAL A 1 270 ? -9.078 25.469 6.062 1 98.12 270 VAL A N 1
ATOM 2128 C CA . VAL A 1 270 ? -9.078 24.016 6.086 1 98.12 270 VAL A CA 1
ATOM 2129 C C . VAL A 1 270 ? -7.648 23.5 6.27 1 98.12 270 VAL A C 1
ATOM 2131 O O . VAL A 1 270 ? -6.727 23.969 5.602 1 98.12 270 VAL A O 1
ATOM 2134 N N . THR A 1 271 ? -7.426 22.562 7.148 1 98 271 THR A N 1
ATOM 2135 C CA . THR A 1 271 ? -6.094 22.016 7.395 1 98 271 THR A CA 1
ATOM 2136 C C . THR A 1 271 ? -5.613 21.203 6.195 1 98 271 THR A C 1
ATOM 2138 O O . THR A 1 271 ? -4.488 21.391 5.727 1 98 271 THR A O 1
ATOM 2141 N N . HIS A 1 272 ? -6.48 20.328 5.684 1 97.56 272 HIS A N 1
ATOM 2142 C CA . HIS A 1 272 ? -6.074 19.391 4.641 1 97.56 272 HIS A CA 1
ATOM 2143 C C . HIS A 1 272 ? -6.793 19.688 3.326 1 97.56 272 HIS A C 1
ATOM 2145 O O . HIS A 1 272 ? -7.91 19.203 3.105 1 97.56 272 HIS A O 1
ATOM 2151 N N . PRO A 1 273 ? -6.184 20.438 2.426 1 97.69 273 PRO A N 1
ATOM 2152 C CA . PRO A 1 273 ? -6.777 20.75 1.126 1 97.69 273 PRO A CA 1
ATOM 2153 C C . PRO A 1 273 ? -6.574 19.656 0.095 1 97.69 273 PRO A C 1
ATOM 2155 O O . PRO A 1 273 ? -5.762 19.797 -0.823 1 97.69 273 PRO A O 1
ATOM 2158 N N . VAL A 1 274 ? -7.316 18.594 0.16 1 95.88 274 VAL A N 1
ATOM 2159 C CA . VAL A 1 274 ? -7.152 17.438 -0.715 1 95.88 274 VAL A CA 1
ATOM 2160 C C . VAL A 1 274 ? -7.57 17.797 -2.137 1 95.88 274 VAL A C 1
ATOM 2162 O O . VAL A 1 274 ? -6.801 17.625 -3.084 1 95.88 274 VAL A O 1
ATOM 2165 N N . PHE A 1 275 ? -8.766 18.375 -2.355 1 96.12 275 PHE A N 1
ATOM 2166 C CA . PHE A 1 275 ? -9.273 18.859 -3.633 1 96.12 275 PHE A CA 1
ATOM 2167 C C . PHE A 1 275 ? -8.953 17.875 -4.754 1 96.12 275 PHE A C 1
ATOM 2169 O O . PHE A 1 275 ? -8.188 18.203 -5.668 1 96.12 275 PHE A O 1
ATOM 2176 N N . PRO A 1 276 ? -9.578 16.719 -4.707 1 94.25 276 PRO A N 1
ATOM 2177 C CA . PRO A 1 276 ? -9.328 15.773 -5.797 1 94.25 276 PRO A CA 1
ATOM 2178 C C . PRO A 1 276 ? -9.688 16.344 -7.168 1 94.25 276 PRO A C 1
ATOM 2180 O O . PRO A 1 276 ? -10.617 17.156 -7.281 1 94.25 276 PRO A O 1
ATOM 2183 N N . HIS A 1 277 ? -8.984 16.062 -8.25 1 93.5 277 HIS A N 1
ATOM 2184 C CA . HIS A 1 277 ? -9.25 16.453 -9.625 1 93.5 277 HIS A CA 1
ATOM 2185 C C . HIS A 1 277 ? -9.32 17.984 -9.758 1 93.5 277 HIS A C 1
ATOM 2187 O O . HIS A 1 277 ? -10.195 18.5 -10.453 1 93.5 277 HIS A O 1
ATOM 2193 N N . ASP A 1 278 ? -8.617 18.609 -9 1 94.38 278 ASP A N 1
ATOM 2194 C CA . ASP A 1 278 ? -8.477 20.062 -9.031 1 94.38 278 ASP A CA 1
ATOM 2195 C C . ASP A 1 278 ? -9.797 20.75 -8.695 1 94.38 278 ASP A C 1
ATOM 2197 O O . ASP A 1 278 ? -10.133 21.781 -9.281 1 94.38 278 ASP A O 1
ATOM 2201 N N . SER A 1 279 ? -10.531 20.172 -7.824 1 94.94 279 SER A N 1
ATOM 2202 C CA . SER A 1 279 ? -11.828 20.734 -7.469 1 94.94 279 SER A CA 1
ATOM 2203 C C . SER A 1 279 ? -11.688 22.094 -6.809 1 94.94 279 SER A C 1
ATOM 2205 O O . SER A 1 279 ? -12.664 22.828 -6.656 1 94.94 279 SER A O 1
ATOM 2207 N N . TRP A 1 280 ? -10.438 22.453 -6.426 1 95.5 280 TRP A N 1
ATOM 2208 C CA . TRP A 1 280 ? -10.195 23.766 -5.848 1 95.5 280 TRP A CA 1
ATOM 2209 C C . TRP A 1 280 ? -10.555 24.875 -6.832 1 95.5 280 TRP A C 1
ATOM 2211 O O . TRP A 1 280 ? -10.836 26 -6.434 1 95.5 280 TRP A O 1
ATOM 2221 N N . LYS A 1 281 ? -10.594 24.594 -8.109 1 94.25 281 LYS A N 1
ATOM 2222 C CA . LYS A 1 281 ? -10.922 25.578 -9.141 1 94.25 281 LYS A CA 1
ATOM 2223 C C . LYS A 1 281 ? -12.344 26.109 -8.953 1 94.25 281 LYS A C 1
ATOM 2225 O O . LYS A 1 281 ? -12.664 27.203 -9.438 1 94.25 281 LYS A O 1
ATOM 2230 N N . LEU A 1 282 ? -13.133 25.359 -8.234 1 89.75 282 LEU A N 1
ATOM 2231 C CA . LEU A 1 282 ? -14.492 25.797 -7.91 1 89.75 282 LEU A CA 1
ATOM 2232 C C . LEU A 1 282 ? -14.461 27.094 -7.105 1 89.75 282 LEU A C 1
ATOM 2234 O O . LEU A 1 282 ? -15.438 27.844 -7.098 1 89.75 282 LEU A O 1
ATOM 2238 N N . PHE A 1 283 ? -13.383 27.406 -6.465 1 94 283 PHE A N 1
ATOM 2239 C CA . PHE A 1 283 ? -13.312 28.531 -5.543 1 94 283 PHE A CA 1
ATOM 2240 C C . PHE A 1 283 ? -12.609 29.719 -6.199 1 94 283 PHE A C 1
ATOM 2242 O O . PHE A 1 283 ? -12.578 30.812 -5.641 1 94 283 PHE A O 1
ATOM 2249 N N . THR A 1 284 ? -12.016 29.516 -7.406 1 91.25 284 THR A N 1
ATOM 2250 C CA . THR A 1 284 ? -11.328 30.594 -8.102 1 91.25 284 THR A CA 1
ATOM 2251 C C . THR A 1 284 ? -12.305 31.375 -8.969 1 91.25 284 THR A C 1
ATOM 2253 O O . THR A 1 284 ? -12.094 32.562 -9.227 1 91.25 284 THR A O 1
ATOM 2256 N N . GLN A 1 285 ? -13.281 30.766 -9.453 1 82.69 285 GLN A N 1
ATOM 2257 C CA . GLN A 1 285 ? -14.336 31.422 -10.219 1 82.69 285 GLN A CA 1
ATOM 2258 C C . GLN A 1 285 ? -15.711 31.109 -9.648 1 82.69 285 GLN A C 1
ATOM 2260 O O . GLN A 1 285 ? -16.594 30.609 -10.367 1 82.69 285 GLN A O 1
ATOM 2265 N N . SER A 1 286 ? -15.805 31.359 -8.391 1 77.75 286 SER A N 1
ATOM 2266 C CA . SER A 1 286 ? -17.016 30.906 -7.703 1 77.75 286 SER A CA 1
ATOM 2267 C C . SER A 1 286 ? -18.062 32 -7.637 1 77.75 286 SER A C 1
ATOM 2269 O O . SER A 1 286 ? -17.719 33.188 -7.68 1 77.75 286 SER A O 1
ATOM 2271 N N . ASP A 1 287 ? -19.281 31.547 -7.625 1 85.06 287 ASP A N 1
ATOM 2272 C CA . ASP A 1 287 ? -20.406 32.438 -7.371 1 85.06 287 ASP A CA 1
ATOM 2273 C C . ASP A 1 287 ? -20.391 32.969 -5.934 1 85.06 287 ASP A C 1
ATOM 2275 O O . ASP A 1 287 ? -21.047 33.969 -5.617 1 85.06 287 ASP A O 1
ATOM 2279 N N . VAL A 1 288 ? -19.703 32.25 -5.133 1 87.56 288 VAL A N 1
ATOM 2280 C CA . VAL A 1 288 ? -19.453 32.688 -3.764 1 87.56 288 VAL A CA 1
ATOM 2281 C C . VAL A 1 288 ? -18 33.125 -3.613 1 87.56 288 VAL A C 1
ATOM 2283 O O . VAL A 1 288 ? -17.078 32.344 -3.83 1 87.56 288 VAL A O 1
ATOM 2286 N N . ALA A 1 289 ? -17.906 34.375 -3.311 1 89.31 289 ALA A N 1
ATOM 2287 C CA . ALA A 1 289 ? -16.562 34.906 -3.207 1 89.31 289 ALA A CA 1
ATOM 2288 C C . ALA A 1 289 ? -16.016 34.75 -1.791 1 89.31 289 ALA A C 1
ATOM 2290 O O . ALA A 1 289 ? -16.641 35.188 -0.825 1 89.31 289 ALA A O 1
ATOM 2291 N N . PHE A 1 290 ? -14.945 34.094 -1.64 1 95.75 290 PHE A N 1
ATOM 2292 C CA . PHE A 1 290 ? -14.227 34 -0.374 1 95.75 290 PHE A CA 1
ATOM 2293 C C . PHE A 1 290 ? -13.156 35.094 -0.281 1 95.75 290 PHE A C 1
ATOM 2295 O O . PHE A 1 290 ? -12.367 35.281 -1.208 1 95.75 290 PHE A O 1
ATOM 2302 N N . GLU A 1 291 ? -13.203 35.844 0.822 1 96.06 291 GLU A N 1
ATOM 2303 C CA . GLU A 1 291 ? -12.164 36.844 1.042 1 96.06 291 GLU A CA 1
ATOM 2304 C C . GLU A 1 291 ? -10.789 36.188 1.161 1 96.06 291 GLU A C 1
ATOM 2306 O O . GLU A 1 291 ? -9.82 36.688 0.577 1 96.06 291 GLU A O 1
ATOM 2311 N N . ASN A 1 292 ? -10.695 35.219 1.963 1 96.94 292 ASN A N 1
ATOM 2312 C CA . ASN A 1 292 ? -9.508 34.375 2.15 1 96.94 292 ASN A CA 1
ATOM 2313 C C . ASN A 1 292 ? -9.867 32.906 2.268 1 96.94 292 ASN A C 1
ATOM 2315 O O . ASN A 1 292 ? -10.922 32.562 2.812 1 96.94 292 ASN A O 1
ATOM 2319 N N . PHE A 1 293 ? -9.047 32.156 1.675 1 98.06 293 PHE A N 1
ATOM 2320 C CA . PHE A 1 293 ? -9.125 30.703 1.86 1 98.06 293 PHE A CA 1
ATOM 2321 C C . PHE A 1 293 ? -7.781 30.141 2.322 1 98.06 293 PHE A C 1
ATOM 2323 O O . PHE A 1 293 ? -6.918 29.828 1.5 1 98.06 293 PHE A O 1
ATOM 2330 N N . TRP A 1 294 ? -7.66 30.016 3.66 1 98.69 294 TRP A N 1
ATOM 2331 C CA . TRP A 1 294 ? -6.398 29.562 4.234 1 98.69 294 TRP A CA 1
ATOM 2332 C C . TRP A 1 294 ? -6.309 28.047 4.23 1 98.69 294 TRP A C 1
ATOM 2334 O O . TRP A 1 294 ? -7.285 27.359 4.543 1 98.69 294 TRP A O 1
ATOM 2344 N N . ILE A 1 295 ? -5.191 27.516 3.801 1 98.69 295 ILE A N 1
ATOM 2345 C CA . ILE A 1 295 ? -4.93 26.094 3.822 1 98.69 295 ILE A CA 1
ATOM 2346 C C . ILE A 1 295 ? -3.512 25.828 4.332 1 98.69 295 ILE A C 1
ATOM 2348 O O . ILE A 1 295 ? -2.695 26.75 4.406 1 98.69 295 ILE A O 1
ATOM 2352 N N . THR A 1 296 ? -3.207 24.625 4.738 1 98.69 296 THR A N 1
ATOM 2353 C CA . THR A 1 296 ? -1.849 24.25 5.109 1 98.69 296 THR A CA 1
ATOM 2354 C C . THR A 1 296 ? -1.199 23.406 4.016 1 98.69 296 THR A C 1
ATOM 2356 O O . THR A 1 296 ? -1.836 23.094 3.008 1 98.69 296 THR A O 1
ATOM 2359 N N . ASP A 1 297 ? 0.062 23.156 4.203 1 98.44 297 ASP A N 1
ATOM 2360 C CA . ASP A 1 297 ? 0.771 22.297 3.262 1 98.44 297 ASP A CA 1
ATOM 2361 C C . ASP A 1 297 ? 0.84 20.859 3.775 1 98.44 297 ASP A C 1
ATOM 2363 O O . ASP A 1 297 ? 1.872 20.203 3.648 1 98.44 297 ASP A O 1
ATOM 2367 N N . SER A 1 298 ? -0.27 20.422 4.312 1 98 298 SER A N 1
ATOM 2368 C CA . SER A 1 298 ? -0.366 19.047 4.816 1 98 298 SER A CA 1
ATOM 2369 C C . SER A 1 298 ? -0.347 18.031 3.68 1 98 298 SER A C 1
ATOM 2371 O O . SER A 1 298 ? -0.054 16.859 3.895 1 98 298 SER A O 1
ATOM 2373 N N . VAL A 1 299 ? -0.707 18.5 2.486 1 97.56 299 VAL A N 1
ATOM 2374 C CA . VAL A 1 299 ? -0.61 17.688 1.279 1 97.56 299 VAL A CA 1
ATOM 2375 C C . VAL A 1 299 ? 0.332 18.359 0.28 1 97.56 299 VAL A C 1
ATOM 2377 O O . VAL A 1 299 ? 0.438 19.578 0.243 1 97.56 299 VAL A O 1
ATOM 2380 N N . PRO A 1 300 ? 0.986 17.547 -0.544 1 96.56 300 PRO A N 1
ATOM 2381 C CA . PRO A 1 300 ? 2.082 18.062 -1.361 1 96.56 300 PRO A CA 1
ATOM 2382 C C . PRO A 1 300 ? 1.616 19.109 -2.369 1 96.56 300 PRO A C 1
ATOM 2384 O O . PRO A 1 300 ? 2.375 20.031 -2.717 1 96.56 300 PRO A O 1
ATOM 2387 N N . HIS A 1 301 ? 0.42 19.062 -2.854 1 96.75 301 HIS A N 1
ATOM 2388 C CA . HIS A 1 301 ? -0.006 19.953 -3.932 1 96.75 301 HIS A CA 1
ATOM 2389 C C . HIS A 1 301 ? -0.591 21.25 -3.385 1 96.75 301 HIS A C 1
ATOM 2391 O O . HIS A 1 301 ? -1.01 22.109 -4.152 1 96.75 301 HIS A O 1
ATOM 2397 N N . ALA A 1 302 ? -0.591 21.438 -2.084 1 97.81 302 ALA A N 1
ATOM 2398 C CA . ALA A 1 302 ? -1.199 22.609 -1.451 1 97.81 302 ALA A CA 1
ATOM 2399 C C . ALA A 1 302 ? -0.509 23.891 -1.897 1 97.81 302 ALA A C 1
ATOM 2401 O O . ALA A 1 302 ? -1.169 24.906 -2.148 1 97.81 302 ALA A O 1
ATOM 2402 N N . ARG A 1 303 ? 0.756 23.875 -2.01 1 96.81 303 ARG A N 1
ATOM 2403 C CA . ARG A 1 303 ? 1.514 25.062 -2.361 1 96.81 303 ARG A CA 1
ATOM 2404 C C . ARG A 1 303 ? 1.158 25.547 -3.766 1 96.81 303 ARG A C 1
ATOM 2406 O O . ARG A 1 303 ? 1.135 26.75 -4.027 1 96.81 303 ARG A O 1
ATOM 2413 N N . GLN A 1 304 ? 0.939 24.609 -4.625 1 97 304 GLN A N 1
ATOM 2414 C CA . GLN A 1 304 ? 0.509 24.969 -5.973 1 97 304 GLN A CA 1
ATOM 2415 C C . GLN A 1 304 ? -0.862 25.641 -5.949 1 97 304 GLN A C 1
ATOM 2417 O O . GLN A 1 304 ? -1.103 26.594 -6.684 1 97 304 GLN A O 1
ATOM 2422 N N . ILE A 1 305 ? -1.734 25.172 -5.141 1 97.62 305 ILE A N 1
ATOM 2423 C CA . ILE A 1 305 ? -3.084 25.719 -5.012 1 97.62 305 ILE A CA 1
ATOM 2424 C C . ILE A 1 305 ? -3.018 27.172 -4.559 1 97.62 305 ILE A C 1
ATOM 2426 O O . ILE A 1 305 ? -3.773 28.016 -5.043 1 97.62 305 ILE A O 1
ATOM 2430 N N . THR A 1 306 ? -2.082 27.484 -3.723 1 97.69 306 THR A N 1
ATOM 2431 C CA . THR A 1 306 ? -2.014 28.812 -3.098 1 97.69 306 THR A CA 1
ATOM 2432 C C . THR A 1 306 ? -1.518 29.859 -4.094 1 97.69 306 THR A C 1
ATOM 2434 O O . THR A 1 306 ? -1.526 31.047 -3.801 1 97.69 306 THR A O 1
ATOM 2437 N N . GLN A 1 307 ? -1.119 29.406 -5.234 1 97.25 307 GLN A N 1
ATOM 2438 C CA . GLN A 1 307 ? -0.767 30.344 -6.297 1 97.25 307 GLN A CA 1
ATOM 2439 C C . GLN A 1 307 ? -2.016 30.953 -6.922 1 97.25 307 GLN A C 1
ATOM 2441 O O . GLN A 1 307 ? -1.919 31.906 -7.711 1 97.25 307 GLN A O 1
ATOM 2446 N N . HIS A 1 308 ? -3.168 30.531 -6.5 1 96.69 308 HIS A N 1
ATOM 2447 C CA . HIS A 1 308 ? -4.441 30.984 -7.047 1 96.69 308 HIS A CA 1
ATOM 2448 C C . HIS A 1 308 ? -5.316 31.609 -5.969 1 96.69 308 HIS A C 1
ATOM 2450 O O . HIS A 1 308 ? -5.746 30.922 -5.035 1 96.69 308 HIS A O 1
ATOM 2456 N N . PRO A 1 309 ? -5.582 32.875 -6.176 1 95.25 309 PRO A N 1
ATOM 2457 C CA . PRO A 1 309 ? -6.555 33.469 -5.238 1 95.25 309 PRO A CA 1
ATOM 2458 C C . PRO A 1 309 ? -7.887 32.719 -5.25 1 95.25 309 PRO A C 1
ATOM 2460 O O . PRO A 1 309 ? -8.312 32.219 -6.297 1 95.25 309 PRO A O 1
ATOM 2463 N N . PRO A 1 310 ? -8.453 32.625 -4.074 1 96.62 310 PRO A N 1
ATOM 2464 C CA . PRO A 1 310 ? -8.227 33.312 -2.807 1 96.62 310 PRO A CA 1
ATOM 2465 C C . PRO A 1 310 ? -7.375 32.5 -1.83 1 96.62 310 PRO A C 1
ATOM 2467 O O . PRO A 1 310 ? -7.281 32.844 -0.651 1 96.62 310 PRO A O 1
ATOM 2470 N N . PHE A 1 311 ? -6.719 31.469 -2.266 1 98.19 311 PHE A N 1
ATOM 2471 C CA . PHE A 1 311 ? -6.02 30.547 -1.383 1 98.19 311 PHE A CA 1
ATOM 2472 C C . PHE A 1 311 ? -4.762 31.188 -0.812 1 98.19 311 PHE A C 1
ATOM 2474 O O . PHE A 1 311 ? -4.039 31.891 -1.522 1 98.19 311 PHE A O 1
ATOM 2481 N N . LYS A 1 312 ? -4.551 31 0.481 1 98.25 312 LYS A N 1
ATOM 2482 C CA . LYS A 1 312 ? -3.369 31.453 1.206 1 98.25 312 LYS A CA 1
ATOM 2483 C C . LYS A 1 312 ? -2.773 30.328 2.045 1 98.25 312 LYS A C 1
ATOM 2485 O O . LYS A 1 312 ? -3.506 29.531 2.627 1 98.25 312 LYS A O 1
ATOM 2490 N N . LEU A 1 313 ? -1.483 30.328 2.109 1 98.31 313 LEU A N 1
ATOM 2491 C CA . LEU A 1 313 ? -0.796 29.234 2.793 1 98.31 313 LEU A CA 1
ATOM 2492 C C . LEU A 1 313 ? -0.503 29.594 4.242 1 98.31 313 LEU A C 1
ATOM 2494 O O . LEU A 1 313 ? -0.01 30.688 4.523 1 98.31 313 LEU A O 1
ATOM 2498 N N . LEU A 1 314 ? -0.87 28.766 5.137 1 98.31 314 LEU A N 1
ATOM 2499 C CA . LEU A 1 314 ? -0.352 28.734 6.5 1 98.31 314 LEU A CA 1
ATOM 2500 C C . LEU A 1 314 ? 0.542 27.516 6.715 1 98.31 314 LEU A C 1
ATOM 2502 O O . LEU A 1 314 ? 0.046 26.406 6.938 1 98.31 314 LEU A O 1
ATOM 2506 N N . PRO A 1 315 ? 1.823 27.672 6.652 1 97.5 315 PRO A N 1
ATOM 2507 C CA . PRO A 1 315 ? 2.744 26.531 6.656 1 97.5 315 PRO A CA 1
ATOM 2508 C C . PRO A 1 315 ? 2.68 25.719 7.953 1 97.5 315 PRO A C 1
ATOM 2510 O O . PRO A 1 315 ? 2.672 26.297 9.047 1 97.5 315 PRO A O 1
ATOM 2513 N N . LEU A 1 316 ? 2.734 24.438 7.832 1 98.25 316 LEU A N 1
ATOM 2514 C CA . LEU A 1 316 ? 2.725 23.547 8.984 1 98.25 316 LEU A CA 1
ATOM 2515 C C . LEU A 1 316 ? 4.059 23.609 9.727 1 98.25 316 LEU A C 1
ATOM 2517 O O . LEU A 1 316 ? 4.156 23.156 10.867 1 98.25 316 LEU A O 1
ATOM 2521 N N . ALA A 1 317 ? 5.031 24.109 9.078 1 97.62 317 ALA A N 1
ATOM 2522 C CA . ALA A 1 317 ? 6.379 24.141 9.648 1 97.62 317 ALA A CA 1
ATOM 2523 C C . ALA A 1 317 ? 6.379 24.797 11.023 1 97.62 317 ALA A C 1
ATOM 2525 O O . ALA A 1 317 ? 7.152 24.422 11.898 1 97.62 317 ALA A O 1
ATOM 2526 N N . ASP A 1 318 ? 5.512 25.766 11.234 1 94.69 318 ASP A N 1
ATOM 2527 C CA . ASP A 1 318 ? 5.477 26.516 12.492 1 94.69 318 ASP A CA 1
ATOM 2528 C C . ASP A 1 318 ? 5.07 25.609 13.648 1 94.69 318 ASP A C 1
ATOM 2530 O O . ASP A 1 318 ? 5.762 25.547 14.672 1 94.69 318 ASP A O 1
ATOM 2534 N N . VAL A 1 319 ? 4.039 24.875 13.445 1 95.31 319 VAL A N 1
ATOM 2535 C CA . VAL A 1 319 ? 3.543 24.047 14.539 1 95.31 319 VAL A CA 1
ATOM 2536 C C . VAL A 1 319 ? 4.402 22.781 14.672 1 95.31 319 VAL A C 1
ATOM 2538 O O . VAL A 1 319 ? 4.598 22.281 15.773 1 95.31 319 VAL A O 1
ATOM 2541 N N . ILE A 1 320 ? 4.945 22.234 13.562 1 96.25 320 ILE A N 1
ATOM 2542 C CA . ILE A 1 320 ? 5.789 21.047 13.609 1 96.25 320 ILE A CA 1
ATOM 2543 C C . ILE A 1 320 ? 7.074 21.344 14.367 1 96.25 320 ILE A C 1
ATOM 2545 O O . ILE A 1 320 ? 7.496 20.578 15.227 1 96.25 320 ILE A O 1
ATOM 2549 N N . SER A 1 321 ? 7.691 22.516 14.055 1 93.75 321 SER A N 1
ATOM 2550 C CA . SER A 1 321 ? 8.938 22.891 14.703 1 93.75 321 SER A CA 1
ATOM 2551 C C . SER A 1 321 ? 8.742 23.094 16.203 1 93.75 321 SER A C 1
ATOM 2553 O O . SER A 1 321 ? 9.586 22.703 17 1 93.75 321 SER A O 1
ATOM 2555 N N . GLU A 1 322 ? 7.594 23.703 16.562 1 89.69 322 GLU A N 1
ATOM 2556 C CA . GLU A 1 322 ? 7.27 23.891 17.969 1 89.69 322 GLU A CA 1
ATOM 2557 C C . GLU A 1 322 ? 7.137 22.547 18.703 1 89.69 322 GLU A C 1
ATOM 2559 O O . GLU A 1 322 ? 7.59 22.406 19.828 1 89.69 322 GLU A O 1
ATOM 2564 N N . GLY A 1 323 ? 6.539 21.625 18.031 1 88.5 323 GLY A N 1
ATOM 2565 C CA . GLY A 1 323 ? 6.383 20.297 18.594 1 88.5 323 GLY A CA 1
ATOM 2566 C C . GLY A 1 323 ? 7.695 19.547 18.719 1 88.5 323 GLY A C 1
ATOM 2567 O O . GLY A 1 323 ? 7.93 18.844 19.703 1 88.5 323 GLY A O 1
ATOM 2568 N N . LEU A 1 324 ? 8.562 19.656 17.719 1 87.94 324 LEU A N 1
ATOM 2569 C CA . LEU A 1 324 ? 9.836 18.953 17.688 1 87.94 324 LEU A CA 1
ATOM 2570 C C . LEU A 1 324 ? 10.773 19.453 18.781 1 87.94 324 LEU A C 1
ATOM 2572 O O . LEU A 1 324 ? 11.492 18.672 19.406 1 87.94 324 LEU A O 1
ATOM 2576 N N . LEU A 1 325 ? 10.844 20.797 19 1 82.31 325 LEU A N 1
ATOM 2577 C CA . LEU A 1 325 ? 11.766 21.391 19.969 1 82.31 325 LEU A CA 1
ATOM 2578 C C . LEU A 1 325 ? 11.219 21.266 21.391 1 82.31 325 LEU A C 1
ATOM 2580 O O . LEU A 1 325 ? 11.992 21.156 22.344 1 82.31 325 LEU A O 1
ATOM 2584 N N . GLY A 1 326 ? 9.891 21.547 21.594 1 64.19 326 GLY A N 1
ATOM 2585 C CA . GLY A 1 326 ? 9.305 21.578 22.938 1 64.19 326 GLY A CA 1
ATOM 2586 C C . GLY A 1 326 ? 9.211 20.203 23.578 1 64.19 326 GLY A C 1
ATOM 2587 O O . GLY A 1 326 ? 8.711 20.078 24.688 1 64.19 326 GLY A O 1
ATOM 2588 N N . LEU A 1 327 ? 10.109 19 23.297 1 55.19 327 LEU A N 1
ATOM 2589 C CA . LEU A 1 327 ? 10.375 17.734 23.969 1 55.19 327 LEU A CA 1
ATOM 2590 C C . LEU A 1 327 ? 9.211 16.766 23.781 1 55.19 327 LEU A C 1
ATOM 2592 O O . LEU A 1 327 ? 9.266 15.625 24.266 1 55.19 327 LEU A O 1
ATOM 2596 N N . SER A 1 328 ? 8.18 17.234 23.031 1 54.78 328 SER A N 1
ATOM 2597 C CA . SER A 1 328 ? 7.016 16.359 23.031 1 54.78 328 SER A CA 1
ATOM 2598 C C . SER A 1 328 ? 7.18 15.219 22.031 1 54.78 328 SER A C 1
ATOM 2600 O O . SER A 1 328 ? 6.695 14.109 22.266 1 54.78 328 SER A O 1
ATOM 2602 N N . PHE A 1 329 ? 8.023 15.523 20.984 1 57.84 329 PHE A N 1
ATOM 2603 C CA . PHE A 1 329 ? 8.031 14.469 19.969 1 57.84 329 PHE A CA 1
ATOM 2604 C C . PHE A 1 329 ? 9.219 13.531 20.172 1 57.84 329 PHE A C 1
ATOM 2606 O O . PHE A 1 329 ? 9.195 12.391 19.719 1 57.84 329 PHE A O 1
ATOM 2613 N N . VAL A 1 330 ? 10.375 14.031 20.859 1 49.38 330 VAL A N 1
ATOM 2614 C CA . VAL A 1 330 ? 11.602 13.234 20.891 1 49.38 330 VAL A CA 1
ATOM 2615 C C . VAL A 1 330 ? 11.922 12.836 22.328 1 49.38 330 VAL A C 1
ATOM 2617 O O . VAL A 1 330 ? 12.688 11.898 22.562 1 49.38 330 VAL A O 1
ATOM 2620 N N . SER A 1 331 ? 11.492 13.578 23.359 1 47.56 331 SER A N 1
ATOM 2621 C CA . SER A 1 331 ? 12.008 13.438 24.719 1 47.56 331 SER A CA 1
ATOM 2622 C C . SER A 1 331 ? 11.398 12.227 25.422 1 47.56 331 SER A C 1
ATOM 2624 O O . SER A 1 331 ? 12 11.672 26.344 1 47.56 331 SER A O 1
ATOM 2626 N N . HIS A 1 332 ? 10.438 11.328 25.25 1 42.75 332 HIS A N 1
ATOM 2627 C CA . HIS A 1 332 ? 10.141 10.484 26.406 1 42.75 332 HIS A CA 1
ATOM 2628 C C . HIS A 1 332 ? 11.078 9.289 26.469 1 42.75 332 HIS A C 1
ATOM 2630 O O . HIS A 1 332 ? 11.484 8.75 25.438 1 42.75 332 HIS A O 1
ATOM 2636 N N . MET B 1 1 ? -20.141 -40.875 11.195 1 27.61 1 MET B N 1
ATOM 2637 C CA . MET B 1 1 ? -20.594 -39.5 11.109 1 27.61 1 MET B CA 1
ATOM 2638 C C . MET B 1 1 ? -20.156 -38.844 9.797 1 27.61 1 MET B C 1
ATOM 2640 O O . MET B 1 1 ? -18.969 -38.844 9.477 1 27.61 1 MET B O 1
ATOM 2644 N N . ALA B 1 2 ? -20.938 -38.844 8.852 1 37.81 2 ALA B N 1
ATOM 2645 C CA . ALA B 1 2 ? -20.641 -38.469 7.473 1 37.81 2 ALA B CA 1
ATOM 2646 C C . ALA B 1 2 ? -19.828 -37.156 7.406 1 37.81 2 ALA B C 1
ATOM 2648 O O . ALA B 1 2 ? -20.188 -36.188 8.062 1 37.81 2 ALA B O 1
ATOM 2649 N N . GLN B 1 3 ? -18.578 -37.094 7.113 1 43.19 3 GLN B N 1
ATOM 2650 C CA . GLN B 1 3 ? -17.672 -35.938 7.062 1 43.19 3 GLN B CA 1
ATOM 2651 C C . GLN B 1 3 ? -18.297 -34.781 6.266 1 43.19 3 GLN B C 1
ATOM 2653 O O . GLN B 1 3 ? -18.562 -34.938 5.066 1 43.19 3 GLN B O 1
ATOM 2658 N N . VAL B 1 4 ? -19.156 -34 6.84 1 45.41 4 VAL B N 1
ATOM 2659 C CA . VAL B 1 4 ? -19.844 -32.875 6.23 1 45.41 4 VAL B CA 1
ATOM 2660 C C . VAL B 1 4 ? -18.875 -32.094 5.336 1 45.41 4 VAL B C 1
ATOM 2662 O O . VAL B 1 4 ? -17.828 -31.625 5.797 1 45.41 4 VAL B O 1
ATOM 2665 N N . LYS B 1 5 ? -18.875 -32.406 4.059 1 59.44 5 LYS B N 1
ATOM 2666 C CA . LYS B 1 5 ? -18.062 -31.734 3.055 1 59.44 5 LYS B CA 1
ATOM 2667 C C . LYS B 1 5 ? -18.328 -30.234 3.072 1 59.44 5 LYS B C 1
ATOM 2669 O O . LYS B 1 5 ? -19.438 -29.781 3.373 1 59.44 5 LYS B O 1
ATOM 2674 N N . ASP B 1 6 ? -17.25 -29.297 3.176 1 67.38 6 ASP B N 1
ATOM 2675 C CA . ASP B 1 6 ? -17.312 -27.875 3.463 1 67.38 6 ASP B CA 1
ATOM 2676 C C . ASP B 1 6 ? -17.422 -27.047 2.176 1 67.38 6 ASP B C 1
ATOM 2678 O O . ASP B 1 6 ? -16.859 -27.438 1.149 1 67.38 6 ASP B O 1
ATOM 2682 N N . ASP B 1 7 ? -18.422 -26.203 2.111 1 84 7 ASP B N 1
ATOM 2683 C CA . ASP B 1 7 ? -18.531 -25.219 1.049 1 84 7 ASP B CA 1
ATOM 2684 C C . ASP B 1 7 ? -17.484 -24.109 1.219 1 84 7 ASP B C 1
ATOM 2686 O O . ASP B 1 7 ? -17.312 -23.578 2.318 1 84 7 ASP B O 1
ATOM 2690 N N . VAL B 1 8 ? -16.688 -24 0.124 1 92.25 8 VAL B N 1
ATOM 2691 C CA . VAL B 1 8 ? -15.656 -22.969 0.137 1 92.25 8 VAL B CA 1
ATOM 2692 C C . VAL B 1 8 ? -16.156 -21.734 -0.615 1 92.25 8 VAL B C 1
ATOM 2694 O O . VAL B 1 8 ? -16.703 -21.844 -1.711 1 92.25 8 VAL B O 1
ATOM 2697 N N . LEU B 1 9 ? -16.078 -20.609 0.04 1 96.06 9 LEU B N 1
ATOM 2698 C CA . LEU B 1 9 ? -16.328 -19.344 -0.637 1 96.06 9 LEU B CA 1
ATOM 2699 C C . LEU B 1 9 ? -15.047 -18.797 -1.255 1 96.06 9 LEU B C 1
AT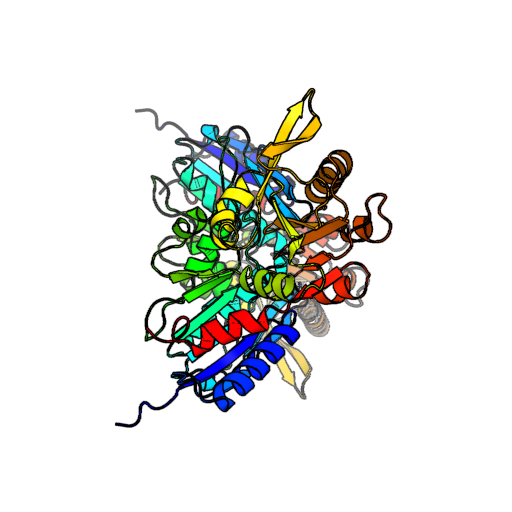OM 2701 O O . LEU B 1 9 ? -14.039 -18.625 -0.563 1 96.06 9 LEU B O 1
ATOM 2705 N N . LEU B 1 10 ? -15.102 -18.562 -2.553 1 97.25 10 LEU B N 1
ATOM 2706 C CA . LEU B 1 10 ? -13.938 -18.047 -3.268 1 97.25 10 LEU B CA 1
ATOM 2707 C C . LEU B 1 10 ? -14.156 -16.609 -3.697 1 97.25 10 LEU B C 1
ATOM 2709 O O . LEU B 1 10 ? -15.016 -16.328 -4.543 1 97.25 10 LEU B O 1
ATOM 2713 N N . PHE B 1 11 ? -13.461 -15.703 -3.057 1 97.94 11 PHE B N 1
ATOM 2714 C CA . PHE B 1 11 ? -13.422 -14.305 -3.471 1 97.94 11 PHE B CA 1
ATOM 2715 C C . PHE B 1 11 ? -12.188 -14.031 -4.332 1 97.94 11 PHE B C 1
ATOM 2717 O O . PHE B 1 11 ? -11.203 -14.766 -4.262 1 97.94 11 PHE B O 1
ATOM 2724 N N . ALA B 1 12 ? -12.281 -13.031 -5.16 1 98.06 12 ALA B N 1
ATOM 2725 C CA . ALA B 1 12 ? -11.148 -12.656 -5.992 1 98.06 12 ALA B CA 1
ATOM 2726 C C . ALA B 1 12 ? -11.141 -11.156 -6.266 1 98.06 12 ALA B C 1
ATOM 2728 O O . ALA B 1 12 ? -12.195 -10.523 -6.297 1 98.06 12 ALA B O 1
ATOM 2729 N N . HIS B 1 13 ? -9.992 -10.609 -6.312 1 97.62 13 HIS B N 1
ATOM 2730 C CA . HIS B 1 13 ? -9.906 -9.281 -6.91 1 97.62 13 HIS B CA 1
ATOM 2731 C C . HIS B 1 13 ? -10.461 -9.289 -8.328 1 97.62 13 HIS B C 1
ATOM 2733 O O . HIS B 1 13 ? -10.352 -10.289 -9.047 1 97.62 13 HIS B O 1
ATOM 2739 N N . PRO B 1 14 ? -10.969 -8.164 -8.766 1 96.88 14 PRO B N 1
ATOM 2740 C CA . PRO B 1 14 ? -11.562 -8.125 -10.102 1 96.88 14 PRO B CA 1
ATOM 2741 C C . PRO B 1 14 ? -10.586 -8.539 -11.195 1 96.88 14 PRO B C 1
ATOM 2743 O O . PRO B 1 14 ? -10.977 -9.188 -12.164 1 96.88 14 PRO B O 1
ATOM 2746 N N . SER B 1 15 ? -9.367 -8.234 -11.031 1 97.19 15 SER B N 1
ATOM 2747 C CA . SER B 1 15 ? -8.359 -8.539 -12.047 1 97.19 15 SER B CA 1
ATOM 2748 C C . SER B 1 15 ? -8.086 -10.039 -12.125 1 97.19 15 SER B C 1
ATOM 2750 O O . SER B 1 15 ? -7.453 -10.508 -13.062 1 97.19 15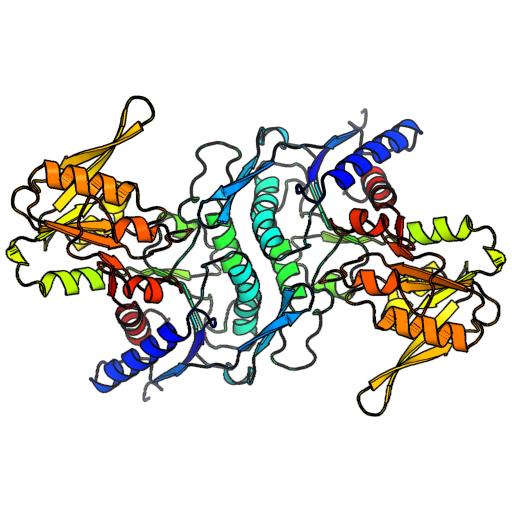 SER B O 1
ATOM 2752 N N . MET B 1 16 ? -8.617 -10.859 -11.172 1 97.62 16 MET B N 1
ATOM 2753 C CA . MET B 1 16 ? -8.359 -12.297 -11.133 1 97.62 16 MET B CA 1
ATOM 2754 C C . MET B 1 16 ? -9.656 -13.086 -11.25 1 97.62 16 MET B C 1
ATOM 2756 O O . MET B 1 16 ? -9.688 -14.281 -10.953 1 97.62 16 MET B O 1
ATOM 2760 N N . GLU B 1 17 ? -10.68 -12.422 -11.641 1 97 17 GLU B N 1
ATOM 2761 C CA . GLU B 1 17 ? -11.992 -13.055 -11.672 1 97 17 GLU B CA 1
ATOM 2762 C C . GLU B 1 17 ? -12.023 -14.211 -12.672 1 97 17 GLU B C 1
ATOM 2764 O O . GLU B 1 17 ? -12.648 -15.242 -12.414 1 97 17 GLU B O 1
ATOM 2769 N N . ALA B 1 18 ? -11.375 -14.016 -13.828 1 97.38 18 ALA B N 1
ATOM 2770 C CA . ALA B 1 18 ? -11.336 -15.086 -14.828 1 97.38 18 ALA B CA 1
ATOM 2771 C C . ALA B 1 18 ? -10.656 -16.328 -14.273 1 97.38 18 ALA B C 1
ATOM 2773 O O . ALA B 1 18 ? -11.141 -17.453 -14.469 1 97.38 18 ALA B O 1
ATOM 2774 N N . LEU B 1 19 ? -9.57 -16.156 -13.586 1 98.31 19 LEU B N 1
ATOM 2775 C CA . LEU B 1 19 ? -8.875 -17.281 -12.969 1 98.31 19 LEU B CA 1
ATOM 2776 C C . LEU B 1 19 ? -9.734 -17.922 -11.891 1 98.31 19 LEU B C 1
ATOM 2778 O O . LEU B 1 19 ? -9.773 -19.141 -11.766 1 98.31 19 LEU B O 1
ATOM 2782 N N . ALA B 1 20 ? -10.438 -17.109 -11.109 1 98.25 20 ALA B N 1
ATOM 2783 C CA . ALA B 1 20 ? -11.32 -17.625 -10.07 1 98.25 20 ALA B CA 1
ATOM 2784 C C . ALA B 1 20 ? -12.406 -18.516 -10.672 1 98.25 20 ALA B C 1
ATOM 2786 O O . ALA B 1 20 ? -12.688 -19.594 -10.148 1 98.25 20 ALA B O 1
ATOM 2787 N N . ASP B 1 21 ? -12.945 -18.078 -11.758 1 98.19 21 ASP B N 1
ATOM 2788 C CA . ASP B 1 21 ? -13.969 -18.859 -12.438 1 98.19 21 ASP B CA 1
ATOM 2789 C C . ASP B 1 21 ? -13.406 -20.188 -12.938 1 98.19 21 ASP B C 1
ATOM 2791 O O . ASP B 1 21 ? -14.047 -21.219 -12.797 1 98.19 21 ASP B O 1
ATOM 2795 N N . ASP B 1 22 ? -12.25 -20.125 -13.508 1 98.12 22 ASP B N 1
ATOM 2796 C CA . ASP B 1 22 ? -11.594 -21.328 -14 1 98.12 22 ASP B CA 1
ATOM 2797 C C . ASP B 1 22 ? -11.328 -22.312 -12.859 1 98.12 22 ASP B C 1
ATOM 2799 O O . ASP B 1 22 ? -11.492 -23.531 -13.031 1 98.12 22 ASP B O 1
ATOM 2803 N N . VAL B 1 23 ? -10.891 -21.797 -11.719 1 96.88 23 VAL B N 1
ATOM 2804 C CA . VAL B 1 23 ? -10.602 -22.625 -10.562 1 96.88 23 VAL B CA 1
ATOM 2805 C C . VAL B 1 23 ? -11.875 -23.328 -10.102 1 96.88 23 VAL B C 1
ATOM 2807 O O . VAL B 1 23 ? -11.875 -24.547 -9.867 1 96.88 23 VAL B O 1
ATOM 2810 N N . ALA B 1 24 ? -12.938 -22.562 -9.969 1 96 24 ALA B N 1
ATOM 2811 C CA . ALA B 1 24 ? -14.203 -23.141 -9.531 1 96 24 ALA B CA 1
ATOM 2812 C C . ALA B 1 24 ? -14.68 -24.219 -10.492 1 96 24 ALA B C 1
ATOM 2814 O O . ALA B 1 24 ? -15.156 -25.281 -10.062 1 96 24 ALA B O 1
ATOM 2815 N N . GLU B 1 25 ? -14.555 -23.953 -11.789 1 95.88 25 GLU B N 1
ATOM 2816 C CA . GLU B 1 25 ? -14.961 -24.922 -12.797 1 95.88 25 GLU B CA 1
ATOM 2817 C C . GLU B 1 25 ? -14.117 -26.188 -12.719 1 95.88 25 GLU B C 1
ATOM 2819 O O . GLU B 1 25 ? -14.656 -27.297 -12.789 1 95.88 25 GLU B O 1
ATOM 2824 N N . LYS B 1 26 ? -12.852 -26.062 -12.602 1 93.88 26 LYS B N 1
ATOM 2825 C CA . LYS B 1 26 ? -11.961 -27.219 -12.492 1 93.88 26 LYS B CA 1
ATOM 2826 C C . LYS B 1 26 ? -12.273 -28.031 -11.234 1 93.88 26 LYS B C 1
ATOM 2828 O O . LYS B 1 26 ? -12.211 -29.25 -11.258 1 93.88 26 LYS B O 1
ATOM 2833 N N . CYS B 1 27 ? -12.516 -27.344 -10.141 1 92.31 27 CYS B N 1
ATOM 2834 C CA . CYS B 1 27 ? -12.891 -28.031 -8.906 1 92.31 27 CYS B CA 1
ATOM 2835 C C . CYS B 1 27 ? -14.156 -28.859 -9.109 1 92.31 27 CYS B C 1
ATOM 2837 O O . CYS B 1 27 ? -14.234 -30 -8.656 1 92.31 27 CYS B O 1
ATOM 2839 N N . ARG B 1 28 ? -15.07 -28.234 -9.789 1 91.5 28 ARG B N 1
ATOM 2840 C CA . ARG B 1 28 ? -16.312 -28.953 -10.07 1 91.5 28 ARG B CA 1
ATOM 2841 C C . ARG B 1 28 ? -16.047 -30.234 -10.867 1 91.5 28 ARG B C 1
ATOM 2843 O O . ARG B 1 28 ? -16.594 -31.281 -10.562 1 91.5 28 ARG B O 1
ATOM 2850 N N . GLN B 1 29 ? -15.203 -30.125 -11.844 1 90 29 GLN B N 1
ATOM 2851 C CA . GLN B 1 29 ? -14.852 -31.266 -12.68 1 90 29 GLN B CA 1
ATOM 2852 C C . GLN B 1 29 ? -14.164 -32.344 -11.867 1 90 29 GLN B C 1
ATOM 2854 O O . GLN B 1 29 ? -14.461 -33.531 -12.023 1 90 29 GLN B O 1
ATOM 2859 N N . LEU B 1 30 ? -13.305 -31.922 -11.016 1 86.44 30 LEU B N 1
ATOM 2860 C CA . LEU B 1 30 ? -12.523 -32.875 -10.219 1 86.44 30 LEU B CA 1
ATOM 2861 C C . LEU B 1 30 ? -13.414 -33.594 -9.203 1 86.44 30 LEU B C 1
ATOM 2863 O O . LEU B 1 30 ? -13.234 -34.781 -8.938 1 86.44 30 LEU B O 1
ATOM 2867 N N . VAL B 1 31 ? -14.344 -32.875 -8.625 1 85.25 31 VAL B N 1
ATOM 2868 C CA . VAL B 1 31 ? -15.258 -33.469 -7.656 1 85.25 31 VAL B CA 1
ATOM 2869 C C . VAL B 1 31 ? -16.156 -34.5 -8.344 1 85.25 31 VAL B C 1
ATOM 2871 O O . VAL B 1 31 ? -16.438 -35.562 -7.789 1 85.25 31 VAL B O 1
ATOM 2874 N N . GLN B 1 32 ? -16.547 -34.188 -9.492 1 85.31 32 GLN B N 1
ATOM 2875 C CA . GLN B 1 32 ? -17.438 -35.062 -10.234 1 85.31 32 GLN B CA 1
ATOM 2876 C C . GLN B 1 32 ? -16.734 -36.344 -10.641 1 85.31 32 GLN B C 1
ATOM 2878 O O . GLN B 1 32 ? -17.375 -37.406 -10.766 1 85.31 32 GLN B O 1
ATOM 2883 N N . THR B 1 33 ? -15.453 -36.281 -10.867 1 81.5 33 THR B N 1
ATOM 2884 C CA . THR B 1 33 ? -14.719 -37.469 -11.336 1 81.5 33 THR B CA 1
ATOM 2885 C C . THR B 1 33 ? -14.336 -38.375 -10.164 1 81.5 33 THR B C 1
ATOM 2887 O O . THR B 1 33 ? -13.695 -39.406 -10.352 1 81.5 33 THR B O 1
ATOM 2890 N N . GLY B 1 34 ? -14.922 -38.125 -8.906 1 68.31 34 GLY B N 1
ATOM 2891 C CA . GLY B 1 34 ? -14.875 -39.062 -7.793 1 68.31 34 GLY B CA 1
ATOM 2892 C C . GLY B 1 34 ? -13.641 -38.906 -6.922 1 68.31 34 GLY B C 1
ATOM 2893 O O . GLY B 1 34 ? -13.352 -39.75 -6.082 1 68.31 34 GLY B O 1
ATOM 2894 N N . LYS B 1 35 ? -12.867 -38.031 -7.188 1 60.66 35 LYS B N 1
ATOM 2895 C CA . LYS B 1 35 ? -11.727 -37.906 -6.289 1 60.66 35 LYS B CA 1
ATOM 2896 C C . LYS B 1 35 ? -12.172 -37.406 -4.91 1 60.66 35 LYS B C 1
ATOM 2898 O O . LYS B 1 35 ? -13.047 -36.562 -4.797 1 60.66 35 LYS B O 1
ATOM 2903 N N . GLN B 1 36 ? -12.086 -38.25 -3.865 1 59.94 36 GLN B N 1
ATOM 2904 C CA . GLN B 1 36 ? -12.383 -37.938 -2.473 1 59.94 36 GLN B CA 1
ATOM 2905 C C . GLN B 1 36 ? -11.797 -36.594 -2.086 1 59.94 36 GLN B C 1
ATOM 2907 O O . GLN B 1 36 ? -10.586 -36.375 -2.158 1 59.94 36 GLN B O 1
ATOM 2912 N N . THR B 1 37 ? -12.766 -35.594 -2.117 1 69.62 37 THR B N 1
ATOM 2913 C CA . THR B 1 37 ? -12.289 -34.281 -1.729 1 69.62 37 THR B CA 1
ATOM 2914 C C . THR B 1 37 ? -12.945 -33.812 -0.43 1 69.62 37 THR B C 1
ATOM 2916 O O . THR B 1 37 ? -14.039 -34.281 -0.088 1 69.62 37 THR B O 1
ATOM 2919 N N . GLN B 1 38 ? -12.234 -33.25 0.452 1 71.56 38 GLN B N 1
ATOM 2920 C CA . GLN B 1 38 ? -12.781 -32.625 1.651 1 71.56 38 GLN B CA 1
ATOM 2921 C C . GLN B 1 38 ? -13.625 -31.391 1.299 1 71.56 38 GLN B C 1
ATOM 2923 O O . GLN B 1 38 ? -14.422 -30.922 2.117 1 71.56 38 GLN B O 1
ATOM 2928 N N . VAL B 1 39 ? -13.562 -30.969 0.079 1 78.25 39 VAL B N 1
ATOM 2929 C CA . VAL B 1 39 ? -14.289 -29.781 -0.381 1 78.25 39 VAL B CA 1
ATOM 2930 C C . VAL B 1 39 ? -15.477 -30.219 -1.247 1 78.25 39 VAL B C 1
ATOM 2932 O O . VAL B 1 39 ? -15.312 -30.984 -2.195 1 78.25 39 VAL B O 1
ATOM 2935 N N . GLN B 1 40 ? -16.594 -29.781 -0.796 1 78.06 40 GLN B N 1
ATOM 2936 C CA . GLN B 1 40 ? -17.812 -30.125 -1.521 1 78.06 40 GLN B CA 1
ATOM 2937 C C . GLN B 1 40 ? -18 -29.25 -2.748 1 78.06 40 GLN B C 1
ATOM 2939 O O . GLN B 1 40 ? -18.375 -29.719 -3.82 1 78.06 40 GLN B O 1
ATOM 2944 N N . SER B 1 41 ? -17.766 -28.047 -2.514 1 88.25 41 SER B N 1
ATOM 2945 C CA . SER B 1 41 ? -17.969 -27.109 -3.611 1 88.25 41 SER B CA 1
ATOM 2946 C C . SER B 1 41 ? -17.156 -25.828 -3.395 1 88.25 41 SER B C 1
ATOM 2948 O O . SER B 1 41 ? -16.797 -25.5 -2.26 1 88.25 41 SER B O 1
ATOM 2950 N N . VAL B 1 42 ? -16.828 -25.266 -4.492 1 93.06 42 VAL B N 1
ATOM 2951 C CA . VAL B 1 42 ? -16.188 -23.938 -4.492 1 93.06 42 VAL B CA 1
ATOM 2952 C C . VAL B 1 42 ? -17.094 -22.938 -5.188 1 93.06 42 VAL B C 1
ATOM 2954 O O . VAL B 1 42 ? -17.391 -23.062 -6.379 1 93.06 42 VAL B O 1
ATOM 2957 N N . GLN B 1 43 ? -17.578 -21.969 -4.414 1 95.38 43 GLN B N 1
ATOM 2958 C CA . GLN B 1 43 ? -18.484 -20.969 -4.945 1 95.38 43 GLN B CA 1
ATOM 2959 C C . GLN B 1 43 ? -17.781 -19.625 -5.098 1 95.38 43 GLN B C 1
ATOM 2961 O O . GLN B 1 43 ? -17.312 -19.047 -4.113 1 95.38 43 GLN B O 1
ATOM 2966 N N . VAL B 1 44 ? -17.766 -19.141 -6.316 1 97.19 44 VAL B N 1
ATOM 2967 C CA . VAL B 1 44 ? -17.203 -17.812 -6.562 1 97.19 44 VAL B CA 1
ATOM 2968 C C . VAL B 1 44 ? -18.172 -16.734 -6.09 1 97.19 44 VAL B C 1
ATOM 2970 O O . VAL B 1 44 ? -19.344 -16.734 -6.469 1 97.19 44 VAL B O 1
ATOM 2973 N N . LYS B 1 45 ? -17.672 -15.867 -5.25 1 96.56 45 LYS B N 1
ATOM 2974 C CA . LYS B 1 45 ? -18.484 -14.766 -4.73 1 96.56 45 LYS B CA 1
ATOM 2975 C C . LYS B 1 45 ? -18.016 -13.43 -5.309 1 96.56 45 LYS B C 1
ATOM 2977 O O . LYS B 1 45 ? -16.844 -13.07 -5.191 1 96.56 45 LYS B O 1
ATOM 2982 N N . ARG B 1 46 ? -18.922 -12.742 -5.914 1 96.44 46 ARG B N 1
ATOM 2983 C CA . ARG B 1 46 ? -18.641 -11.43 -6.48 1 96.44 46 ARG B CA 1
ATOM 2984 C C . ARG B 1 46 ? -19.375 -10.336 -5.719 1 96.44 46 ARG B C 1
ATOM 2986 O O . ARG B 1 46 ? -20.047 -9.492 -6.32 1 96.44 46 ARG B O 1
ATOM 2993 N N . THR B 1 47 ? -19.172 -10.336 -4.422 1 95.94 47 THR B N 1
ATOM 2994 C CA . THR B 1 47 ? -19.984 -9.477 -3.568 1 95.94 47 THR B CA 1
ATOM 2995 C C . THR B 1 47 ? -19.141 -8.344 -2.979 1 95.94 47 THR B C 1
ATOM 2997 O O . THR B 1 47 ? -19.656 -7.527 -2.209 1 95.94 47 THR B O 1
ATOM 3000 N N . ILE B 1 48 ? -17.891 -8.328 -3.309 1 96.75 48 ILE B N 1
ATOM 3001 C CA . ILE B 1 48 ? -17.047 -7.23 -2.844 1 96.75 48 ILE B CA 1
ATOM 3002 C C . ILE B 1 48 ? -17.172 -6.047 -3.803 1 96.75 48 ILE B C 1
ATOM 3004 O O . ILE B 1 48 ? -16.953 -6.195 -5.008 1 96.75 48 ILE B O 1
ATOM 3008 N N . ARG B 1 49 ? -17.547 -4.949 -3.307 1 95.94 49 ARG B N 1
ATOM 3009 C CA . ARG B 1 49 ? -17.562 -3.713 -4.078 1 95.94 49 ARG B CA 1
ATOM 3010 C C . ARG B 1 49 ? -16.234 -2.98 -3.953 1 95.94 49 ARG B C 1
ATOM 3012 O O . ARG B 1 49 ? -15.875 -2.506 -2.871 1 95.94 49 ARG B O 1
ATOM 3019 N N . TRP B 1 50 ? -15.57 -2.939 -5.051 1 95.69 50 TRP B N 1
ATOM 3020 C CA . TRP B 1 50 ? -14.25 -2.322 -5.105 1 95.69 50 TRP B CA 1
ATOM 3021 C C . TRP B 1 50 ? -14.352 -0.855 -5.508 1 95.69 50 TRP B C 1
ATOM 3023 O O . TRP B 1 50 ? -13.773 -0.439 -6.516 1 95.69 50 TRP B O 1
ATOM 3033 N N . GLY B 1 51 ? -14.984 -0.08 -4.68 1 93.06 51 GLY B N 1
ATOM 3034 C CA . GLY B 1 51 ? -15.156 1.329 -4.996 1 93.06 51 GLY B CA 1
ATOM 3035 C C . GLY B 1 51 ? -13.992 2.191 -4.555 1 93.06 51 GLY B C 1
ATOM 3036 O O . GLY B 1 51 ? -13.062 1.704 -3.904 1 93.06 51 GLY B O 1
ATOM 3037 N N . LYS B 1 52 ? -14.008 3.473 -4.98 1 91.38 52 LYS B N 1
ATOM 3038 C CA . LYS B 1 52 ? -13.016 4.477 -4.598 1 91.38 52 LYS B CA 1
ATOM 3039 C C . LYS B 1 52 ? -13.688 5.801 -4.238 1 91.38 52 LYS B C 1
ATOM 3041 O O . LYS B 1 52 ? -14.734 6.137 -4.785 1 91.38 52 LYS B O 1
ATOM 3046 N N . PHE B 1 53 ? -13.055 6.484 -3.33 1 89.94 53 PHE B N 1
ATOM 3047 C CA . PHE B 1 53 ? -13.43 7.867 -3.072 1 89.94 53 PHE B CA 1
ATOM 3048 C C . PHE B 1 53 ? -12.883 8.789 -4.152 1 89.94 53 PHE B C 1
ATOM 3050 O O . PHE B 1 53 ? -12.07 8.375 -4.98 1 89.94 53 PHE B O 1
ATOM 3057 N N . PRO B 1 54 ? -13.352 10.031 -4.18 1 87.12 54 PRO B N 1
ATOM 3058 C CA . PRO B 1 54 ? -12.844 10.961 -5.191 1 87.12 54 PRO B CA 1
ATOM 3059 C C . PRO B 1 54 ? -11.328 11.133 -5.137 1 87.12 54 PRO B C 1
ATOM 3061 O O . PRO B 1 54 ? -10.703 11.43 -6.152 1 87.12 54 PRO B O 1
ATOM 3064 N N . ASP B 1 55 ? -10.758 10.914 -4.012 1 88.12 55 ASP B N 1
ATOM 3065 C CA . ASP B 1 55 ? -9.32 11.078 -3.861 1 88.12 55 ASP B CA 1
ATOM 3066 C C . ASP B 1 55 ? -8.578 9.789 -4.219 1 88.12 55 ASP B C 1
ATOM 3068 O O . ASP B 1 55 ? -7.379 9.664 -3.971 1 88.12 55 ASP B O 1
ATOM 3072 N N . ASP B 1 56 ? -9.266 8.781 -4.645 1 88.12 56 ASP B N 1
ATOM 3073 C CA . ASP B 1 56 ? -8.734 7.539 -5.195 1 88.12 56 ASP B CA 1
ATOM 3074 C C . ASP B 1 56 ? -8.383 6.551 -4.082 1 88.12 56 ASP B C 1
ATOM 3076 O O . ASP B 1 56 ? -7.832 5.48 -4.348 1 88.12 56 ASP B O 1
ATOM 3080 N N . PHE B 1 57 ? -8.695 6.91 -2.881 1 92.31 57 PHE B N 1
ATOM 3081 C CA . PHE B 1 57 ? -8.531 5.93 -1.812 1 92.31 57 PHE B CA 1
ATOM 3082 C C . PHE B 1 57 ? -9.68 4.926 -1.818 1 92.31 57 PHE B C 1
ATOM 3084 O O . PHE B 1 57 ? -10.773 5.23 -2.301 1 92.31 57 PHE B O 1
ATOM 3091 N N . PRO B 1 58 ? -9.484 3.768 -1.284 1 91.88 58 PRO B N 1
ATOM 3092 C CA . PRO B 1 58 ? -10.461 2.684 -1.403 1 91.88 58 PRO B CA 1
ATOM 3093 C C . PRO B 1 58 ? -11.727 2.938 -0.586 1 91.88 58 PRO B C 1
ATOM 3095 O O . PRO B 1 58 ? -11.648 3.457 0.531 1 91.88 58 PRO B O 1
ATOM 3098 N N . ASN B 1 59 ? -12.812 2.717 -1.17 1 93 59 ASN B N 1
ATOM 3099 C CA . ASN B 1 59 ? -14.133 2.621 -0.565 1 93 59 ASN B CA 1
ATOM 3100 C C . ASN B 1 59 ? -14.75 1.241 -0.777 1 93 59 ASN B C 1
ATOM 3102 O O . ASN B 1 59 ? -15.484 1.026 -1.74 1 93 59 ASN B O 1
ATOM 3106 N N . LEU B 1 60 ? -14.523 0.353 0.191 1 94.69 60 LEU B N 1
ATOM 3107 C CA . LEU B 1 60 ? -14.789 -1.066 -0.011 1 94.69 60 LEU B CA 1
ATOM 3108 C C . LEU B 1 60 ? -16 -1.515 0.804 1 94.69 60 LEU B C 1
ATOM 3110 O O . LEU B 1 60 ? -16.219 -1.022 1.913 1 94.69 60 LEU B O 1
ATOM 3114 N N . PHE B 1 61 ? -16.719 -2.4 0.227 1 94.88 61 PHE B N 1
ATOM 3115 C CA . PHE B 1 61 ? -17.906 -2.977 0.869 1 94.88 61 PHE B CA 1
ATOM 3116 C C . PHE B 1 61 ? -18.078 -4.434 0.467 1 94.88 61 PHE B C 1
ATOM 3118 O O . PHE B 1 61 ? -17.938 -4.781 -0.708 1 94.88 61 PHE B O 1
ATOM 3125 N N . ILE B 1 62 ? -18.281 -5.277 1.389 1 95.38 62 ILE B N 1
ATOM 3126 C CA . ILE B 1 62 ? -18.578 -6.68 1.112 1 95.38 62 ILE B CA 1
ATOM 3127 C C . ILE B 1 62 ? -20.078 -6.938 1.319 1 95.38 62 ILE B C 1
ATOM 3129 O O . ILE B 1 62 ? -20.547 -7.051 2.455 1 95.38 62 ILE B O 1
ATOM 3133 N N . ASP B 1 63 ? -20.703 -7.105 0.222 1 95.44 63 ASP B N 1
ATOM 3134 C CA . ASP B 1 63 ? -22.109 -7.441 0.302 1 95.44 63 ASP B CA 1
ATOM 3135 C C . ASP B 1 63 ? -22.328 -8.828 0.901 1 95.44 63 ASP B C 1
ATOM 3137 O O . ASP B 1 63 ? -21.562 -9.75 0.614 1 95.44 63 ASP B O 1
ATOM 3141 N N . ASN B 1 64 ? -23.281 -9.016 1.743 1 93.12 64 ASN B N 1
ATOM 3142 C CA . ASN B 1 64 ? -23.656 -10.297 2.346 1 93.12 64 ASN B CA 1
ATOM 3143 C C . ASN B 1 64 ? -22.484 -10.914 3.102 1 93.12 64 ASN B C 1
ATOM 3145 O O . ASN B 1 64 ? -22.203 -12.109 2.951 1 93.12 64 ASN B O 1
ATOM 3149 N N . VAL B 1 65 ? -21.859 -10.125 3.824 1 91.5 65 VAL B N 1
ATOM 3150 C CA . VAL B 1 65 ? -20.625 -10.531 4.5 1 91.5 65 VAL B CA 1
ATOM 3151 C C . VAL B 1 65 ? -20.938 -11.633 5.508 1 91.5 65 VAL B C 1
ATOM 3153 O O . VAL B 1 65 ? -20.062 -12.461 5.809 1 91.5 65 VAL B O 1
ATOM 3156 N N . LYS B 1 66 ? -22.141 -11.758 5.949 1 92.38 66 LYS B N 1
ATOM 3157 C CA . LYS B 1 66 ? -22.547 -12.766 6.918 1 92.38 66 LYS B CA 1
ATOM 3158 C C . LYS B 1 66 ? -22.406 -14.172 6.348 1 92.38 66 LYS B C 1
ATOM 3160 O O . LYS B 1 66 ? -22.359 -15.148 7.094 1 92.38 66 LYS B O 1
ATOM 3165 N N . GLU B 1 67 ? -22.312 -14.219 5.082 1 93.19 67 GLU B N 1
ATOM 3166 C CA . GLU B 1 67 ? -22.125 -15.516 4.434 1 93.19 67 GLU B CA 1
ATOM 3167 C C . GLU B 1 67 ? -20.781 -16.125 4.797 1 93.19 67 GLU B C 1
ATOM 3169 O O . GLU B 1 67 ? -20.594 -17.344 4.668 1 93.19 67 GLU B O 1
ATOM 3174 N N . CYS B 1 68 ? -19.922 -15.359 5.258 1 93.75 68 CYS B N 1
ATOM 3175 C CA . CYS B 1 68 ? -18.578 -15.828 5.582 1 93.75 68 CYS B CA 1
ATOM 3176 C C . CYS B 1 68 ? -18.578 -16.562 6.914 1 93.75 68 CYS B C 1
ATOM 3178 O O . CYS B 1 68 ? -17.625 -17.297 7.219 1 93.75 68 CYS B O 1
ATOM 3180 N N . VAL B 1 69 ? -19.609 -16.406 7.754 1 94.19 69 VAL B N 1
ATOM 3181 C CA . VAL B 1 69 ? -19.641 -16.953 9.109 1 94.19 69 VAL B CA 1
ATOM 3182 C C . VAL B 1 69 ? -19.531 -18.484 9.047 1 94.19 69 VAL B C 1
ATOM 3184 O O . VAL B 1 69 ? -20.312 -19.141 8.352 1 94.19 69 VAL B O 1
ATOM 3187 N N . SER B 1 70 ? -18.516 -18.984 9.703 1 92.62 70 SER B N 1
ATOM 3188 C CA . SER B 1 70 ? -18.297 -20.406 9.875 1 92.62 70 SER B CA 1
ATOM 3189 C C . SER B 1 70 ? -18.047 -21.094 8.531 1 92.62 70 SER B C 1
ATOM 3191 O O . SER B 1 70 ? -18.422 -22.266 8.344 1 92.62 70 SER B O 1
ATOM 3193 N N . ARG B 1 71 ? -17.562 -20.359 7.594 1 93.12 71 ARG B N 1
ATOM 3194 C CA . ARG B 1 71 ? -17.219 -20.938 6.293 1 93.12 71 ARG B CA 1
ATOM 3195 C C . ARG B 1 71 ? -15.719 -20.875 6.051 1 93.12 71 ARG B C 1
ATOM 3197 O O . ARG B 1 71 ? -15.016 -20.062 6.672 1 93.12 71 ARG B O 1
ATOM 3204 N N . ASP B 1 72 ? -15.281 -21.812 5.238 1 93.56 72 ASP B N 1
ATOM 3205 C CA . ASP B 1 72 ? -13.93 -21.688 4.695 1 93.56 72 ASP B CA 1
ATOM 3206 C C . ASP B 1 72 ? -13.891 -20.688 3.549 1 93.56 72 ASP B C 1
ATOM 3208 O O . ASP B 1 72 ? -14.633 -20.812 2.578 1 93.56 72 ASP B O 1
ATOM 3212 N N . VAL B 1 73 ? -13.07 -19.688 3.695 1 95.94 73 VAL B N 1
ATOM 3213 C CA . VAL B 1 73 ? -13.016 -18.594 2.725 1 95.94 73 VAL B CA 1
ATOM 3214 C C . VAL B 1 73 ? -11.648 -18.562 2.057 1 95.94 73 VAL B C 1
ATOM 3216 O O . VAL B 1 73 ? -10.617 -18.688 2.727 1 95.94 73 VAL B O 1
ATOM 3219 N N . VAL B 1 74 ? -11.672 -18.516 0.772 1 96.62 74 VAL B N 1
ATOM 3220 C CA . VAL B 1 74 ? -10.461 -18.375 -0.034 1 96.62 74 VAL B CA 1
ATOM 3221 C C . VAL B 1 74 ? -10.492 -17.047 -0.779 1 96.62 74 VAL B C 1
ATOM 3223 O O . VAL B 1 74 ? -11.531 -16.641 -1.307 1 96.62 74 VAL B O 1
ATOM 3226 N N . PHE B 1 75 ? -9.43 -16.344 -0.734 1 98.06 75 PHE B N 1
ATOM 3227 C CA . PHE B 1 75 ? -9.297 -15.094 -1.491 1 98.06 75 PHE B CA 1
ATOM 3228 C C . PHE B 1 75 ? -8.18 -15.219 -2.525 1 98.06 75 PHE B C 1
ATOM 3230 O O . PHE B 1 75 ? -7.027 -15.469 -2.176 1 98.06 75 PHE B O 1
ATOM 3237 N N . LEU B 1 76 ? -8.516 -15.102 -3.799 1 98.31 76 LEU B N 1
ATOM 3238 C CA . LEU B 1 76 ? -7.547 -15.055 -4.883 1 98.31 76 LEU B CA 1
ATOM 3239 C C . LEU B 1 76 ? -7.035 -13.633 -5.094 1 98.31 76 LEU B C 1
ATOM 3241 O O . LEU B 1 76 ? -7.738 -12.789 -5.656 1 98.31 76 LEU B O 1
ATOM 3245 N N . ALA B 1 77 ? -5.816 -13.398 -4.711 1 98.12 77 ALA B N 1
ATOM 3246 C CA . ALA B 1 77 ? -5.254 -12.055 -4.629 1 98.12 77 ALA B CA 1
ATOM 3247 C C . ALA B 1 77 ? -4.535 -11.68 -5.922 1 98.12 77 ALA B C 1
ATOM 3249 O O . ALA B 1 77 ? -4.125 -12.562 -6.688 1 98.12 77 ALA B O 1
ATOM 3250 N N . SER B 1 78 ? -4.473 -10.406 -6.203 1 97.25 78 SER B N 1
ATOM 3251 C CA . SER B 1 78 ? -3.693 -9.812 -7.285 1 97.25 78 SER B CA 1
ATOM 3252 C C . SER B 1 78 ? -2.703 -8.781 -6.754 1 97.25 78 SER B C 1
ATOM 3254 O O . SER B 1 78 ? -3.104 -7.746 -6.223 1 97.25 78 SER B O 1
ATOM 3256 N N . PHE B 1 79 ? -1.446 -9.07 -6.883 1 96.44 79 PHE B N 1
ATOM 3257 C CA . PHE B 1 79 ? -0.412 -8.172 -6.387 1 96.44 79 PHE B CA 1
ATOM 3258 C C . PHE B 1 79 ? 0.378 -7.562 -7.539 1 96.44 79 PHE B C 1
ATOM 3260 O O . PHE B 1 79 ? 1.594 -7.387 -7.441 1 96.44 79 PHE B O 1
ATOM 3267 N N . HIS B 1 80 ? -0.301 -7.238 -8.633 1 94.31 80 HIS B N 1
ATOM 3268 C CA . HIS B 1 80 ? 0.378 -6.82 -9.852 1 94.31 80 HIS B CA 1
ATOM 3269 C C . HIS B 1 80 ? 0.789 -5.355 -9.781 1 94.31 80 HIS B C 1
ATOM 3271 O O . HIS B 1 80 ? 1.582 -4.887 -10.602 1 94.31 80 HIS B O 1
ATOM 3277 N N . SER B 1 81 ? 0.252 -4.609 -8.805 1 93.88 81 SER B N 1
ATOM 3278 C CA . SER B 1 81 ? 0.663 -3.219 -8.641 1 93.88 81 SER B CA 1
ATOM 3279 C C . SER B 1 81 ? 0.526 -2.768 -7.191 1 93.88 81 SER B C 1
ATOM 3281 O O . SER B 1 81 ? -0.281 -3.316 -6.438 1 93.88 81 SER B O 1
ATOM 3283 N N . PRO B 1 82 ? 1.255 -1.755 -6.824 1 92.81 82 PRO B N 1
ATOM 3284 C CA . PRO B 1 82 ? 1.251 -1.294 -5.434 1 92.81 82 PRO B CA 1
ATOM 3285 C C . PRO B 1 82 ? -0.12 -0.797 -4.98 1 92.81 82 PRO B C 1
ATOM 3287 O O . PRO B 1 82 ? -0.55 -1.093 -3.863 1 92.81 82 PRO B O 1
ATOM 3290 N N . ASP B 1 83 ? -0.813 -0.036 -5.82 1 92.62 83 ASP B N 1
ATOM 3291 C CA . ASP B 1 83 ? -2.107 0.517 -5.438 1 92.62 83 ASP B CA 1
ATOM 3292 C C . ASP B 1 83 ? -3.137 -0.59 -5.219 1 92.62 83 ASP B C 1
ATOM 3294 O O . ASP B 1 83 ? -3.971 -0.501 -4.316 1 92.62 83 ASP B O 1
ATOM 3298 N N . VAL B 1 84 ? -3.012 -1.663 -6.008 1 94.94 84 VAL B N 1
ATOM 3299 C CA . VAL B 1 84 ? -3.914 -2.803 -5.887 1 94.94 84 VAL B CA 1
ATOM 3300 C C . VAL B 1 84 ? -3.623 -3.559 -4.59 1 94.94 84 VAL B C 1
ATOM 3302 O O . VAL B 1 84 ? -4.543 -3.984 -3.893 1 94.94 84 VAL B O 1
ATOM 3305 N N . ILE B 1 85 ? -2.359 -3.658 -4.301 1 96.12 85 ILE B N 1
ATOM 3306 C CA . ILE B 1 85 ? -1.975 -4.324 -3.061 1 96.12 85 ILE B CA 1
ATOM 3307 C C . ILE B 1 85 ? -2.568 -3.572 -1.87 1 96.12 85 ILE B C 1
ATOM 3309 O O . ILE B 1 85 ? -3.193 -4.18 -0.997 1 96.12 85 ILE B O 1
ATOM 3313 N N . PHE B 1 86 ? -2.42 -2.273 -1.927 1 93.69 86 PHE B N 1
ATOM 3314 C CA . PHE B 1 86 ? -2.918 -1.447 -0.834 1 93.69 86 PHE B CA 1
ATOM 3315 C C . PHE B 1 86 ? -4.418 -1.64 -0.651 1 93.69 86 PHE B C 1
ATOM 3317 O O . PHE B 1 86 ? -4.895 -1.807 0.474 1 93.69 86 PHE B O 1
ATOM 3324 N N . GLU B 1 87 ? -5.102 -1.633 -1.683 1 93.94 87 GLU B N 1
ATOM 3325 C CA . GLU B 1 87 ? -6.551 -1.797 -1.663 1 93.94 87 GLU B CA 1
ATOM 3326 C C . GLU B 1 87 ? -6.945 -3.164 -1.109 1 93.94 87 GLU B C 1
ATOM 3328 O O . GLU B 1 87 ? -7.844 -3.264 -0.27 1 93.94 87 GLU B O 1
ATOM 3333 N N . GLN B 1 88 ? -6.27 -4.18 -1.434 1 96.19 88 GLN B N 1
ATOM 3334 C CA . GLN B 1 88 ? -6.629 -5.543 -1.067 1 96.19 88 GLN B CA 1
ATOM 3335 C C . GLN B 1 88 ? -6.359 -5.805 0.412 1 96.19 88 GLN B C 1
ATOM 3337 O O . GLN B 1 88 ? -7.02 -6.648 1.028 1 96.19 88 GLN B O 1
ATOM 3342 N N . LEU B 1 89 ? -5.375 -5.094 0.932 1 96.81 89 LEU B N 1
ATOM 3343 C CA . LEU B 1 89 ? -5.027 -5.328 2.328 1 96.81 89 LEU B CA 1
ATOM 3344 C C . LEU B 1 89 ? -6.23 -5.102 3.236 1 96.81 89 LEU B C 1
ATOM 3346 O O . LEU B 1 89 ? -6.418 -5.82 4.219 1 96.81 89 LEU B O 1
ATOM 3350 N N . SER B 1 90 ? -7.062 -4.152 2.881 1 95.25 90 SER B N 1
ATOM 3351 C CA . SER B 1 90 ? -8.258 -3.865 3.674 1 95.25 90 SER B CA 1
ATOM 3352 C C . SER B 1 90 ? -9.203 -5.062 3.699 1 95.25 90 SER B C 1
ATOM 3354 O O . SER B 1 90 ? -9.781 -5.379 4.738 1 95.25 90 SER B O 1
ATOM 3356 N N . VAL B 1 91 ? -9.281 -5.688 2.572 1 96.31 91 VAL B N 1
ATOM 3357 C CA . VAL B 1 91 ? -10.156 -6.848 2.471 1 96.31 91 VAL B CA 1
ATOM 3358 C C . VAL B 1 91 ? -9.539 -8.031 3.213 1 96.31 91 VAL B C 1
ATOM 3360 O O . VAL B 1 91 ? -10.219 -8.711 3.986 1 96.31 91 VAL B O 1
ATOM 3363 N N . LEU B 1 92 ? -8.25 -8.203 3.039 1 97.5 92 LEU B N 1
ATOM 3364 C CA . LEU B 1 92 ? -7.543 -9.32 3.654 1 97.5 92 LEU B CA 1
ATOM 3365 C C . LEU B 1 92 ? -7.609 -9.234 5.176 1 97.5 92 LEU B C 1
ATOM 3367 O O . LEU B 1 92 ? -7.727 -10.25 5.855 1 97.5 92 LEU B O 1
ATOM 3371 N N . TYR B 1 93 ? -7.559 -8.039 5.664 1 96.19 93 TYR B N 1
ATOM 3372 C CA . TYR B 1 93 ? -7.57 -7.848 7.109 1 96.19 93 TYR B CA 1
ATOM 3373 C C . TYR B 1 93 ? -8.984 -7.969 7.66 1 96.19 93 TYR B C 1
ATOM 3375 O O . TYR B 1 93 ? -9.18 -8.203 8.859 1 96.19 93 TYR B O 1
ATOM 3383 N N . ALA B 1 94 ? -9.992 -7.805 6.844 1 94.75 94 ALA B N 1
ATOM 3384 C CA . ALA B 1 94 ? -11.367 -7.723 7.309 1 94.75 94 ALA B CA 1
ATOM 3385 C C . ALA B 1 94 ? -12.023 -9.102 7.34 1 94.75 94 ALA B C 1
ATOM 3387 O O . ALA B 1 94 ? -12.766 -9.43 8.273 1 94.75 94 ALA B O 1
ATOM 3388 N N . VAL B 1 95 ? -11.711 -9.953 6.441 1 94.81 95 VAL B N 1
ATOM 3389 C CA . VAL B 1 95 ? -12.461 -11.172 6.184 1 94.81 95 VAL B CA 1
ATOM 3390 C C . VAL B 1 95 ? -12.391 -12.094 7.398 1 94.81 95 VAL B C 1
ATOM 3392 O O . VAL B 1 95 ? -13.414 -12.594 7.871 1 94.81 95 VAL B O 1
ATOM 3395 N N . PRO B 1 96 ? -11.211 -12.312 7.957 1 95 96 PRO B N 1
ATOM 3396 C CA . PRO B 1 96 ? -11.148 -13.188 9.133 1 95 96 PRO B CA 1
ATOM 3397 C C . PRO B 1 96 ? -12.039 -12.703 10.273 1 95 96 PRO B C 1
ATOM 3399 O O . PRO B 1 96 ? -12.57 -13.516 11.039 1 95 96 PRO B O 1
ATOM 3402 N N . LYS B 1 97 ? -12.25 -11.422 10.344 1 92.44 97 LYS B N 1
ATOM 3403 C CA . LYS B 1 97 ? -12.977 -10.812 11.453 1 92.44 97 LYS B CA 1
ATOM 3404 C C . LYS B 1 97 ? -14.477 -11.047 11.32 1 92.44 97 LYS B C 1
ATOM 3406 O O . LYS B 1 97 ? -15.234 -10.828 12.273 1 92.44 97 LYS B O 1
ATOM 3411 N N . TYR B 1 98 ? -14.883 -11.461 10.188 1 93.06 98 TYR B N 1
ATOM 3412 C CA . TYR B 1 98 ? -16.297 -11.758 10 1 93.06 98 TYR B CA 1
ATOM 3413 C C . TYR B 1 98 ? -16.594 -13.219 10.312 1 93.06 98 TYR B C 1
ATOM 3415 O O . TYR B 1 98 ? -17.453 -13.836 9.664 1 93.06 98 TYR B O 1
ATOM 3423 N N . LEU B 1 99 ? -15.789 -13.812 11.141 1 93.31 99 LEU B N 1
ATOM 3424 C CA . LEU B 1 99 ? -15.969 -15.109 11.773 1 93.31 99 LEU B CA 1
ATOM 3425 C C . LEU B 1 99 ? -15.828 -16.234 10.758 1 93.31 99 LEU B C 1
ATOM 3427 O O . LEU B 1 99 ? -16.562 -17.234 10.82 1 93.31 99 LEU B O 1
ATOM 3431 N N . ALA B 1 100 ? -15.023 -15.992 9.797 1 94 100 ALA B N 1
ATOM 3432 C CA . ALA B 1 100 ? -14.688 -17.094 8.906 1 94 100 ALA B CA 1
ATOM 3433 C C . ALA B 1 100 ? -14.07 -18.266 9.68 1 94 100 ALA B C 1
ATOM 3435 O O . ALA B 1 100 ? -13.297 -18.047 10.617 1 94 100 ALA B O 1
ATOM 3436 N N . ARG B 1 101 ? -14.414 -19.453 9.281 1 94.12 101 ARG B N 1
ATOM 3437 C CA . ARG B 1 101 ? -13.852 -20.641 9.922 1 94.12 101 ARG B CA 1
ATOM 3438 C C . ARG B 1 101 ? -12.359 -20.766 9.625 1 94.12 101 ARG B C 1
ATOM 3440 O O . ARG B 1 101 ? -11.562 -21.031 10.523 1 94.12 101 ARG B O 1
ATOM 3447 N N . SER B 1 102 ? -12.055 -20.594 8.438 1 93.56 102 SER B N 1
ATOM 3448 C CA . SER B 1 102 ? -10.672 -20.547 7.973 1 93.56 102 SER B CA 1
ATOM 3449 C C . SER B 1 102 ? -10.5 -19.547 6.832 1 93.56 102 SER B C 1
ATOM 3451 O O . SER B 1 102 ? -11.477 -19.156 6.195 1 93.56 102 SER B O 1
ATOM 3453 N N . PHE B 1 103 ? -9.305 -19.094 6.676 1 96.19 103 PHE B N 1
ATOM 3454 C CA . PHE B 1 103 ? -9 -18.141 5.621 1 96.19 103 PHE B CA 1
ATOM 3455 C C . PHE B 1 103 ? -7.73 -18.547 4.875 1 96.19 103 PHE B C 1
ATOM 3457 O O . PHE B 1 103 ? -6.715 -18.859 5.496 1 96.19 103 PHE B O 1
ATOM 3464 N N . THR B 1 104 ? -7.82 -18.625 3.551 1 96.12 104 THR B N 1
ATOM 3465 C CA . THR B 1 104 ? -6.688 -18.922 2.682 1 96.12 104 THR B CA 1
ATOM 3466 C C . THR B 1 104 ? -6.531 -17.859 1.609 1 96.12 104 THR B C 1
ATOM 3468 O O . THR B 1 104 ? -7.504 -17.484 0.946 1 96.12 104 THR B O 1
ATOM 3471 N N . VAL B 1 105 ? -5.383 -17.328 1.52 1 97.5 105 VAL B N 1
ATOM 3472 C CA . VAL B 1 105 ? -5.062 -16.375 0.456 1 97.5 105 VAL B CA 1
ATOM 3473 C C . VAL B 1 105 ? -4.215 -17.062 -0.611 1 97.5 105 VAL B C 1
ATOM 3475 O O . VAL B 1 105 ? -3.127 -17.562 -0.318 1 97.5 105 VAL B O 1
ATOM 3478 N N . ILE B 1 106 ? -4.727 -17.172 -1.768 1 97.56 106 ILE B N 1
ATOM 3479 C CA . ILE B 1 106 ? -3.947 -17.641 -2.904 1 97.56 106 ILE B CA 1
ATOM 3480 C C . ILE B 1 106 ? -3.289 -16.469 -3.613 1 97.56 106 ILE B C 1
ATOM 3482 O O . ILE B 1 106 ? -3.977 -15.57 -4.117 1 97.56 106 ILE B O 1
ATOM 3486 N N . LEU B 1 107 ? -2.045 -16.438 -3.652 1 97.31 107 LEU B N 1
ATOM 3487 C CA . LEU B 1 107 ? -1.241 -15.398 -4.277 1 97.31 107 LEU B CA 1
ATOM 3488 C C . LEU B 1 107 ? -0.447 -15.953 -5.457 1 97.31 107 LEU B C 1
ATOM 3490 O O . LEU B 1 107 ? 0.686 -16.406 -5.285 1 97.31 107 LEU B O 1
ATOM 3494 N N . PRO B 1 108 ? -0.988 -15.82 -6.629 1 97.44 108 PRO B N 1
ATOM 3495 C CA . PRO B 1 108 ? -0.33 -16.391 -7.801 1 97.44 108 PRO B CA 1
ATOM 3496 C C . PRO B 1 108 ? 1.048 -15.789 -8.062 1 97.44 108 PRO B C 1
ATOM 3498 O O . PRO B 1 108 ? 1.94 -16.484 -8.57 1 97.44 108 PRO B O 1
ATOM 3501 N N . TYR B 1 109 ? 1.177 -14.539 -7.738 1 96.38 109 TYR B N 1
ATOM 3502 C CA . TYR B 1 109 ? 2.416 -13.812 -7.992 1 96.38 109 TYR B CA 1
ATOM 3503 C C . TYR B 1 109 ? 2.801 -12.953 -6.793 1 96.38 109 TYR B C 1
ATOM 3505 O O . TYR B 1 109 ? 2.023 -12.102 -6.355 1 96.38 109 TYR B O 1
ATOM 3513 N N . PHE B 1 110 ? 3.918 -13.219 -6.191 1 94.88 110 PHE B N 1
ATOM 3514 C CA . PHE B 1 110 ? 4.512 -12.414 -5.129 1 94.88 110 PHE B CA 1
ATOM 3515 C C . PHE B 1 110 ? 5.566 -11.469 -5.691 1 94.88 110 PHE B C 1
ATOM 3517 O O . PHE B 1 110 ? 6.707 -11.875 -5.93 1 94.88 110 PHE B O 1
ATOM 3524 N N . PRO B 1 111 ? 5.109 -10.188 -5.777 1 89.25 111 PRO B N 1
ATOM 3525 C CA . PRO B 1 111 ? 6.066 -9.258 -6.391 1 89.25 111 PRO B CA 1
ATOM 3526 C C . PRO B 1 111 ? 7.27 -8.977 -5.496 1 89.25 111 PRO B C 1
ATOM 3528 O O . PRO B 1 111 ? 7.254 -9.32 -4.309 1 89.25 111 PRO B O 1
ATOM 3531 N N . THR B 1 112 ? 8.391 -8.438 -5.949 1 68.19 112 THR B N 1
ATOM 3532 C CA . THR B 1 112 ? 9.586 -7.98 -5.25 1 68.19 112 THR B CA 1
ATOM 3533 C C . THR B 1 112 ? 10.406 -9.164 -4.762 1 68.19 112 THR B C 1
ATOM 3535 O O . THR B 1 112 ? 11.344 -9 -3.979 1 68.19 112 THR B O 1
ATOM 3538 N N . GLY B 1 113 ? 9.969 -10.195 -5.129 1 69.25 113 GLY B N 1
ATOM 3539 C CA . GLY B 1 113 ? 10.742 -11.367 -4.758 1 69.25 113 GLY B CA 1
ATOM 3540 C C . GLY B 1 113 ? 12.203 -11.273 -5.164 1 69.25 113 GLY B C 1
ATOM 3541 O O . GLY B 1 113 ? 13.062 -11.906 -4.555 1 69.25 113 GLY B O 1
ATOM 3542 N N . THR B 1 114 ? 12.297 -10.266 -6.027 1 66.69 114 THR B N 1
ATOM 3543 C CA . THR B 1 114 ? 13.656 -10.086 -6.531 1 66.69 114 THR B CA 1
ATOM 3544 C C . THR B 1 114 ? 14.461 -9.164 -5.613 1 66.69 114 THR B C 1
ATOM 3546 O O . THR B 1 114 ? 15.688 -9.148 -5.664 1 66.69 114 THR B O 1
ATOM 3549 N N . MET B 1 115 ? 13.695 -8.477 -4.809 1 74.94 115 MET B N 1
ATOM 3550 C CA . MET B 1 115 ? 14.375 -7.613 -3.844 1 74.94 115 MET B CA 1
ATOM 3551 C C . MET B 1 115 ? 14.312 -8.211 -2.443 1 74.94 115 MET B C 1
ATOM 3553 O O . MET B 1 115 ? 13.766 -7.602 -1.522 1 74.94 115 MET B O 1
ATOM 3557 N N . GLU B 1 116 ? 14.844 -9.367 -2.361 1 74.19 116 GLU B N 1
ATOM 3558 C CA . GLU B 1 116 ? 14.742 -10.133 -1.124 1 74.19 116 GLU B CA 1
ATOM 3559 C C . GLU B 1 116 ? 16.062 -10.117 -0.353 1 74.19 116 GLU B C 1
ATOM 3561 O O . GLU B 1 116 ? 16.125 -10.594 0.784 1 74.19 116 GLU B O 1
ATOM 3566 N N . ARG B 1 117 ? 17.047 -9.508 -0.966 1 71.06 117 ARG B N 1
ATOM 3567 C CA . ARG B 1 117 ? 18.344 -9.539 -0.288 1 71.06 117 ARG B CA 1
ATOM 3568 C C . ARG B 1 117 ? 18.953 -8.148 -0.197 1 71.06 117 ARG B C 1
ATOM 3570 O O . ARG B 1 117 ? 18.656 -7.281 -1.024 1 71.06 117 ARG B O 1
ATOM 3577 N N . VAL B 1 118 ? 19.641 -8 0.95 1 76.31 118 VAL B N 1
ATOM 3578 C CA . VAL B 1 118 ? 20.422 -6.781 1.182 1 76.31 118 VAL B CA 1
ATOM 3579 C C . VAL B 1 118 ? 21.906 -7.074 1.031 1 76.31 118 VAL B C 1
ATOM 3581 O O . VAL B 1 118 ? 22.5 -7.777 1.858 1 76.31 118 VAL B O 1
ATOM 3584 N N . ASP B 1 119 ? 22.438 -6.633 -0.028 1 75.69 119 ASP B N 1
ATOM 3585 C CA . ASP B 1 119 ? 23.859 -6.848 -0.258 1 75.69 119 ASP B CA 1
ATOM 3586 C C . ASP B 1 119 ? 24.688 -5.711 0.338 1 75.69 119 ASP B C 1
ATOM 3588 O O . ASP B 1 119 ? 25.859 -5.902 0.683 1 75.69 119 ASP B O 1
ATOM 3592 N N . THR B 1 120 ? 24.078 -4.59 0.345 1 83.88 120 THR B N 1
ATOM 3593 C CA . THR B 1 120 ? 24.703 -3.4 0.904 1 83.88 120 THR B CA 1
ATOM 3594 C C . THR B 1 120 ? 23.797 -2.744 1.94 1 83.88 120 THR B C 1
ATOM 3596 O O . THR B 1 120 ? 22.578 -2.664 1.749 1 83.88 120 THR B O 1
ATOM 3599 N N . GLU B 1 121 ? 24.547 -2.361 2.924 1 86 121 GLU B N 1
ATOM 3600 C CA . GLU B 1 121 ? 23.781 -1.696 3.969 1 86 121 GLU B CA 1
ATOM 3601 C C . GLU B 1 121 ? 23.047 -0.473 3.42 1 86 121 GLU B C 1
ATOM 3603 O O . GLU B 1 121 ? 23.625 0.307 2.656 1 86 121 GLU B O 1
ATOM 3608 N N . GLY B 1 122 ? 21.797 -0.388 3.699 1 88.94 122 GLY B N 1
ATOM 3609 C CA . GLY B 1 122 ? 20.969 0.694 3.189 1 88.94 122 GLY B CA 1
ATOM 3610 C C . GLY B 1 122 ? 19.906 0.226 2.205 1 88.94 122 GLY B C 1
ATOM 3611 O O . GLY B 1 122 ? 18.938 0.938 1.943 1 88.94 122 GLY B O 1
ATOM 3612 N N . GLN B 1 123 ? 20.281 -0.888 1.592 1 90.12 123 GLN B N 1
ATOM 3613 C CA . GLN B 1 123 ? 19.266 -1.464 0.706 1 90.12 123 GLN B CA 1
ATOM 3614 C C . GLN B 1 123 ? 18.062 -1.954 1.495 1 90.12 123 GLN B C 1
ATOM 3616 O O . GLN B 1 123 ? 18.203 -2.545 2.566 1 90.12 123 GLN B O 1
ATOM 3621 N N . ILE B 1 124 ? 16.969 -1.735 0.967 1 91.25 124 ILE B N 1
ATOM 3622 C CA . ILE B 1 124 ? 15.75 -2.156 1.659 1 91.25 124 ILE B CA 1
ATOM 3623 C C . ILE B 1 124 ? 15.125 -3.346 0.931 1 91.25 124 ILE B C 1
ATOM 3625 O O . ILE B 1 124 ? 14.805 -3.256 -0.256 1 91.25 124 ILE B O 1
ATOM 3629 N N . ALA B 1 125 ? 15 -4.422 1.609 1 89.25 125 ALA B N 1
ATOM 3630 C CA . ALA B 1 125 ? 14.359 -5.621 1.073 1 89.25 125 ALA B CA 1
ATOM 3631 C C . ALA B 1 125 ? 12.844 -5.48 1.077 1 89.25 125 ALA B C 1
ATOM 3633 O O . ALA B 1 125 ? 12.18 -5.844 2.051 1 89.25 125 ALA B O 1
ATOM 3634 N N . THR B 1 126 ? 12.289 -5.109 -0.007 1 90.75 126 THR B N 1
ATOM 3635 C CA . THR B 1 126 ? 10.867 -4.809 -0.083 1 90.75 126 THR B CA 1
ATOM 3636 C C . THR B 1 126 ? 10.039 -6.086 0.012 1 90.75 126 THR B C 1
ATOM 3638 O O . THR B 1 126 ? 8.852 -6.039 0.352 1 90.75 126 THR B O 1
ATOM 3641 N N . ALA B 1 127 ? 10.641 -7.234 -0.282 1 91.81 127 ALA B N 1
ATOM 3642 C CA . ALA B 1 127 ? 9.961 -8.508 -0.073 1 91.81 127 ALA B CA 1
ATOM 3643 C C . ALA B 1 127 ? 9.594 -8.703 1.396 1 91.81 127 ALA B C 1
ATOM 3645 O O . ALA B 1 127 ? 8.531 -9.234 1.713 1 91.81 127 ALA B O 1
ATOM 3646 N N . LYS B 1 128 ? 10.492 -8.266 2.258 1 92.06 128 LYS B N 1
ATOM 3647 C CA . LYS B 1 128 ? 10.219 -8.352 3.689 1 92.06 128 LYS B CA 1
ATOM 3648 C C . LYS B 1 128 ? 9.047 -7.453 4.074 1 92.06 128 LYS B C 1
ATOM 3650 O O . LYS B 1 128 ? 8.234 -7.816 4.93 1 92.06 128 LYS B O 1
ATOM 3655 N N . THR B 1 129 ? 8.984 -6.32 3.475 1 93.25 129 THR B N 1
ATOM 3656 C CA . THR B 1 129 ? 7.859 -5.418 3.713 1 93.25 129 THR B CA 1
ATOM 3657 C C . THR B 1 129 ? 6.539 -6.094 3.35 1 93.25 129 THR B C 1
ATOM 3659 O O . THR B 1 129 ? 5.598 -6.086 4.145 1 93.25 129 THR B O 1
ATOM 3662 N N . LEU B 1 130 ? 6.484 -6.66 2.195 1 93.81 130 LEU B N 1
ATOM 3663 C CA . LEU B 1 130 ? 5.27 -7.324 1.737 1 93.81 130 LEU B CA 1
ATOM 3664 C C . LEU B 1 130 ? 4.895 -8.477 2.662 1 93.81 130 LEU B C 1
ATOM 3666 O O . LEU B 1 130 ? 3.723 -8.656 2.998 1 93.81 130 LEU B O 1
ATOM 3670 N N . ALA B 1 131 ? 5.887 -9.266 3.043 1 94.75 131 ALA B N 1
ATOM 3671 C CA . ALA B 1 131 ? 5.648 -10.359 3.977 1 94.75 131 ALA B CA 1
ATOM 3672 C C . ALA B 1 131 ? 5.094 -9.844 5.301 1 94.75 131 ALA B C 1
ATOM 3674 O O . ALA B 1 131 ? 4.199 -10.453 5.887 1 94.75 131 ALA B O 1
ATOM 3675 N N . THR B 1 132 ? 5.617 -8.719 5.762 1 94.69 132 THR B N 1
ATOM 3676 C CA . THR B 1 132 ? 5.156 -8.109 7.004 1 94.69 132 THR B CA 1
ATOM 3677 C C . THR B 1 132 ? 3.701 -7.664 6.875 1 94.69 132 THR B C 1
ATOM 3679 O O . THR B 1 132 ? 2.9 -7.871 7.793 1 94.69 132 THR B O 1
ATOM 3682 N N . LEU B 1 133 ? 3.357 -7.113 5.762 1 95.94 133 LEU B N 1
ATOM 3683 C CA . LEU B 1 133 ? 1.985 -6.684 5.52 1 95.94 133 LEU B CA 1
ATOM 3684 C C . LEU B 1 133 ? 1.029 -7.871 5.559 1 95.94 133 LEU B C 1
ATOM 3686 O O . LEU B 1 133 ? -0.026 -7.805 6.191 1 95.94 133 LEU B O 1
ATOM 3690 N N . LEU B 1 134 ? 1.423 -8.93 4.938 1 96.38 134 LEU B N 1
ATOM 3691 C CA . LEU B 1 134 ? 0.585 -10.125 4.91 1 96.38 134 LEU B CA 1
ATOM 3692 C C . LEU B 1 134 ? 0.509 -10.766 6.289 1 96.38 134 LEU B C 1
ATOM 3694 O O . LEU B 1 134 ? -0.508 -11.359 6.645 1 96.38 134 LEU B O 1
ATOM 3698 N N . SER B 1 135 ? 1.527 -10.602 7.07 1 96.06 135 SER B N 1
ATOM 3699 C CA . SER B 1 135 ? 1.605 -11.211 8.398 1 96.06 135 SER B CA 1
ATOM 3700 C C . SER B 1 135 ? 0.65 -10.523 9.375 1 96.06 135 SER B C 1
ATOM 3702 O O . SER B 1 135 ? 0.402 -11.039 10.469 1 96.06 135 SER B O 1
ATOM 3704 N N . ALA B 1 136 ? 0.102 -9.438 8.945 1 95 136 ALA B N 1
ATOM 3705 C CA . ALA B 1 136 ? -0.81 -8.703 9.812 1 95 136 ALA B CA 1
ATOM 3706 C C . ALA B 1 136 ? -2.244 -9.195 9.656 1 95 136 ALA B C 1
ATOM 3708 O O . ALA B 1 136 ? -3.152 -8.719 10.344 1 95 136 ALA B O 1
ATOM 3709 N N . ILE B 1 137 ? -2.467 -10.148 8.773 1 96.38 137 ILE B N 1
ATOM 3710 C CA . ILE B 1 137 ? -3.791 -10.742 8.633 1 96.38 137 ILE B CA 1
ATOM 3711 C C . ILE B 1 137 ? -4.199 -11.414 9.938 1 96.38 137 ILE B C 1
ATOM 3713 O O . ILE B 1 137 ? -3.447 -12.219 10.492 1 96.38 137 ILE B O 1
ATOM 3717 N N . PRO B 1 138 ? -5.398 -11.102 10.414 1 94.81 138 PRO B N 1
ATOM 3718 C CA . PRO B 1 138 ? -5.816 -11.664 11.703 1 94.81 138 PRO B CA 1
ATOM 3719 C C . PRO B 1 138 ? -6.043 -13.172 11.641 1 94.81 138 PRO B C 1
ATOM 3721 O O . PRO B 1 138 ? -6.27 -13.727 10.562 1 94.81 138 PRO B O 1
ATOM 3724 N N . LEU B 1 139 ? -6.055 -13.766 12.789 1 95.25 139 LEU B N 1
ATOM 3725 C CA . LEU B 1 139 ? -6.328 -15.195 12.922 1 95.25 139 LEU B CA 1
ATOM 3726 C C . LEU B 1 139 ? -7.816 -15.477 12.758 1 95.25 139 LEU B C 1
ATOM 3728 O O . LEU B 1 139 ? -8.656 -14.609 13.016 1 95.25 139 LEU B O 1
ATOM 3732 N N . THR B 1 140 ? -8.062 -16.656 12.32 1 94.5 140 THR B N 1
ATOM 3733 C CA . THR B 1 140 ? -9.43 -17.172 12.32 1 94.5 140 THR B CA 1
ATOM 3734 C C . THR B 1 140 ? -9.625 -18.188 13.453 1 94.5 140 THR B C 1
ATOM 3736 O O . THR B 1 140 ? -8.711 -18.422 14.242 1 94.5 140 THR B O 1
ATOM 3739 N N . ALA B 1 141 ? -10.875 -18.719 13.445 1 90.81 141 ALA B N 1
ATOM 3740 C CA . ALA B 1 141 ? -11.18 -19.734 14.453 1 90.81 141 ALA B CA 1
ATOM 3741 C C . ALA B 1 141 ? -10.266 -20.953 14.289 1 90.81 141 ALA B C 1
ATOM 3743 O O . ALA B 1 141 ? -9.922 -21.609 15.273 1 90.81 141 ALA B O 1
ATOM 3744 N N . ARG B 1 142 ? -9.836 -21.203 13.156 1 91.94 142 ARG B N 1
ATOM 3745 C CA . ARG B 1 142 ? -9.008 -22.375 12.883 1 91.94 142 ARG B CA 1
ATOM 3746 C C . ARG B 1 142 ? -7.531 -22 12.852 1 91.94 142 ARG B C 1
ATOM 3748 O O . ARG B 1 142 ? -6.691 -22.797 12.453 1 91.94 142 ARG B O 1
ATOM 3755 N N . GLY B 1 143 ? -7.266 -20.75 13.227 1 93.31 143 GLY B N 1
ATOM 3756 C CA . GLY B 1 143 ? -5.863 -20.391 13.359 1 93.31 143 GLY B CA 1
ATOM 3757 C C . GLY B 1 143 ? -5.383 -19.453 12.273 1 93.31 143 GLY B C 1
ATOM 3758 O O . GLY B 1 143 ? -6.16 -18.641 11.758 1 93.31 143 GLY B O 1
ATOM 3759 N N . PRO B 1 144 ? -4.082 -19.547 11.953 1 94.88 144 PRO B N 1
ATOM 3760 C CA . PRO B 1 144 ? -3.463 -18.594 11.031 1 94.88 144 PRO B CA 1
ATOM 3761 C C . PRO B 1 144 ? -3.947 -18.766 9.594 1 94.88 144 PRO B C 1
ATOM 3763 O O . PRO B 1 144 ? -4.32 -19.875 9.195 1 94.88 144 PRO B O 1
ATOM 3766 N N . THR B 1 145 ? -3.906 -17.688 8.875 1 95.5 145 THR B N 1
ATOM 3767 C CA . THR B 1 145 ? -4.195 -17.688 7.449 1 95.5 145 THR B CA 1
ATOM 3768 C C . THR B 1 145 ? -3.102 -18.422 6.676 1 95.5 145 THR B C 1
ATOM 3770 O O . THR B 1 145 ? -1.914 -18.25 6.957 1 95.5 145 THR B O 1
ATOM 3773 N N . LYS B 1 146 ? -3.514 -19.266 5.816 1 94.81 146 LYS B N 1
ATOM 3774 C CA . LYS B 1 146 ? -2.586 -19.859 4.863 1 94.81 146 LYS B CA 1
ATOM 3775 C C . LYS B 1 146 ? -2.395 -18.969 3.641 1 94.81 146 LYS B C 1
ATOM 3777 O O . LYS B 1 146 ? -3.369 -18.516 3.033 1 94.81 146 LYS B O 1
ATOM 3782 N N . VAL B 1 147 ? -1.178 -18.656 3.348 1 96.19 147 VAL B N 1
ATOM 3783 C CA . VAL B 1 147 ? -0.856 -17.891 2.148 1 96.19 147 VAL B CA 1
ATOM 3784 C C . VAL B 1 147 ? -0.146 -18.797 1.138 1 96.19 147 VAL B C 1
ATOM 3786 O O . VAL B 1 147 ? 1.009 -19.172 1.341 1 96.19 147 VAL B O 1
ATOM 3789 N N . VAL B 1 148 ? -0.838 -19.078 0.024 1 96.25 148 VAL B N 1
ATOM 3790 C CA . VAL B 1 148 ? -0.318 -19.984 -0.999 1 96.25 148 VAL B CA 1
ATOM 3791 C C . VAL B 1 148 ? 0.351 -19.172 -2.109 1 96.25 148 VAL B C 1
ATOM 3793 O O . VAL B 1 148 ? -0.312 -18.422 -2.818 1 96.25 148 VAL B O 1
ATOM 3796 N N . ILE B 1 149 ? 1.622 -19.375 -2.281 1 95.81 149 ILE B N 1
ATOM 3797 C CA . ILE B 1 149 ? 2.4 -18.609 -3.25 1 95.81 149 ILE B CA 1
ATOM 3798 C C . ILE B 1 149 ? 2.973 -19.547 -4.309 1 95.81 149 ILE B C 1
ATOM 3800 O O . ILE B 1 149 ? 3.514 -20.609 -3.98 1 95.81 149 ILE B O 1
ATOM 3804 N N . TYR B 1 150 ? 2.855 -19.125 -5.531 1 96.19 150 TYR B N 1
ATOM 3805 C CA . TYR B 1 150 ? 3.357 -19.969 -6.605 1 96.19 150 TYR B CA 1
ATOM 3806 C C . TYR B 1 150 ? 4.711 -19.469 -7.102 1 96.19 150 TYR B C 1
ATOM 3808 O O . TYR B 1 150 ? 4.863 -18.297 -7.438 1 96.19 150 TYR B O 1
ATOM 3816 N N . ASP B 1 151 ? 5.695 -20.375 -7.148 1 94.94 151 ASP B N 1
ATOM 3817 C CA . ASP B 1 151 ? 7.031 -20.188 -7.703 1 94.94 151 ASP B CA 1
ATOM 3818 C C . ASP B 1 151 ? 7.641 -18.875 -7.203 1 94.94 151 ASP B C 1
ATOM 3820 O O . ASP B 1 151 ? 8.047 -18.031 -8.008 1 94.94 151 ASP B O 1
ATOM 3824 N N . ILE B 1 152 ? 7.68 -18.797 -5.902 1 91.81 152 ILE B N 1
ATOM 3825 C CA . ILE B 1 152 ? 8.328 -17.641 -5.297 1 91.81 152 ILE B CA 1
ATOM 3826 C C . ILE B 1 152 ? 9.789 -17.578 -5.734 1 91.81 152 ILE B C 1
ATOM 3828 O O . ILE B 1 152 ? 10.453 -18.609 -5.848 1 91.81 152 ILE B O 1
ATOM 3832 N N . HIS B 1 153 ? 10.359 -16.484 -6.047 1 87.38 153 HIS B N 1
ATOM 3833 C CA . HIS B 1 153 ? 11.68 -16.281 -6.633 1 87.38 153 HIS B CA 1
ATOM 3834 C C . HIS B 1 153 ? 12.773 -16.812 -5.703 1 87.38 153 HIS B C 1
ATOM 3836 O O . HIS B 1 153 ? 13.797 -17.312 -6.164 1 87.38 153 HIS B O 1
ATOM 3842 N N . SER B 1 154 ? 12.492 -16.688 -4.414 1 85.44 154 SER B N 1
ATOM 3843 C CA . SER B 1 154 ? 13.461 -17.141 -3.428 1 85.44 154 SER B CA 1
ATOM 3844 C C . SER B 1 154 ? 12.781 -17.844 -2.26 1 85.44 154 SER B C 1
ATOM 3846 O O . SER B 1 154 ? 11.961 -17.25 -1.562 1 85.44 154 SER B O 1
ATOM 3848 N N . LEU B 1 155 ? 13.258 -19.078 -1.991 1 79.62 155 LEU B N 1
ATOM 3849 C CA . LEU B 1 155 ? 12.625 -19.906 -0.981 1 79.62 155 LEU B CA 1
ATOM 3850 C C . LEU B 1 155 ? 12.82 -19.328 0.413 1 79.62 155 LEU B C 1
ATOM 3852 O O . LEU B 1 155 ? 11.922 -19.391 1.254 1 79.62 155 LEU B O 1
ATOM 3856 N N . PRO B 1 156 ? 13.953 -18.688 0.685 1 82.38 156 PRO B N 1
ATOM 3857 C CA . PRO B 1 156 ? 14.172 -18.125 2.018 1 82.38 156 PRO B CA 1
ATOM 3858 C C . PRO B 1 156 ? 13.133 -17.062 2.393 1 82.38 156 PRO B C 1
ATOM 3860 O O . PRO B 1 156 ? 12.992 -16.719 3.57 1 82.38 156 PRO B O 1
ATOM 3863 N N . LEU B 1 157 ? 12.391 -16.641 1.44 1 85.81 157 LEU B N 1
ATOM 3864 C CA . LEU B 1 157 ? 11.359 -15.641 1.692 1 85.81 157 LEU B CA 1
ATOM 3865 C C . LEU B 1 157 ? 10.312 -16.172 2.666 1 85.81 157 LEU B C 1
ATOM 3867 O O . LEU B 1 157 ? 9.602 -15.398 3.305 1 85.81 157 LEU B O 1
ATOM 3871 N N . ARG B 1 158 ? 10.25 -17.484 2.715 1 85.25 158 ARG B N 1
ATOM 3872 C CA . ARG B 1 158 ? 9.297 -18.125 3.623 1 85.25 158 ARG B CA 1
ATOM 3873 C C . ARG B 1 158 ? 9.539 -17.688 5.062 1 85.25 158 ARG B C 1
ATOM 3875 O O . ARG B 1 158 ? 8.609 -17.656 5.871 1 85.25 158 ARG B O 1
ATOM 3882 N N . PHE B 1 159 ? 10.719 -17.25 5.398 1 86.38 159 PHE B N 1
ATOM 3883 C CA . PHE B 1 159 ? 11.094 -16.922 6.77 1 86.38 159 PHE B CA 1
ATOM 3884 C C . PHE B 1 159 ? 10.812 -15.445 7.062 1 86.38 159 PHE B C 1
ATOM 3886 O O . PHE B 1 159 ? 10.977 -14.992 8.195 1 86.38 159 PHE B O 1
ATOM 3893 N N . TYR B 1 160 ? 10.414 -14.766 6.035 1 90.25 160 TYR B N 1
ATOM 3894 C CA . TYR B 1 160 ? 10.078 -13.359 6.227 1 90.25 160 TYR B CA 1
ATOM 3895 C C . TYR B 1 160 ? 8.711 -13.203 6.875 1 90.25 160 TYR B C 1
ATOM 3897 O O . TYR B 1 160 ? 8.406 -12.164 7.457 1 90.25 160 TYR B O 1
ATOM 3905 N N . PHE B 1 161 ? 7.887 -14.227 6.754 1 93.12 161 PHE B N 1
ATOM 3906 C CA . PHE B 1 161 ? 6.539 -14.172 7.309 1 93.12 161 PHE B CA 1
ATOM 3907 C C . PHE B 1 161 ? 6.562 -14.406 8.812 1 93.12 161 PHE B C 1
ATOM 3909 O O . PHE B 1 161 ? 7.406 -15.148 9.32 1 93.12 161 PHE B O 1
ATOM 3916 N N . SER B 1 162 ? 5.648 -13.734 9.477 1 91.44 162 SER B N 1
ATOM 3917 C CA . SER B 1 162 ? 5.516 -14 10.906 1 91.44 162 SER B CA 1
ATOM 3918 C C . SER B 1 162 ? 4.789 -15.312 11.156 1 91.44 162 SER B C 1
ATOM 3920 O O . SER B 1 162 ? 4.262 -15.93 10.227 1 91.44 162 SER B O 1
ATOM 3922 N N . ASP B 1 163 ? 4.75 -15.688 12.391 1 87.31 163 ASP B N 1
ATOM 3923 C CA . ASP B 1 163 ? 4.121 -16.953 12.766 1 87.31 163 ASP B CA 1
ATOM 3924 C C . ASP B 1 163 ? 2.598 -16.844 12.703 1 87.31 163 ASP B C 1
ATOM 3926 O O . ASP B 1 163 ? 1.894 -17.844 12.828 1 87.31 163 ASP B O 1
ATOM 3930 N N . ASN B 1 164 ? 2.109 -15.703 12.422 1 89.69 164 ASN B N 1
ATOM 3931 C CA . ASN B 1 164 ? 0.667 -15.516 12.32 1 89.69 164 ASN B CA 1
ATOM 3932 C C . ASN B 1 164 ? 0.148 -15.891 10.93 1 89.69 164 ASN B C 1
ATOM 3934 O O . ASN B 1 164 ? -1.04 -15.734 10.648 1 89.69 164 ASN B O 1
ATOM 3938 N N . ILE B 1 165 ? 1.069 -16.344 10.086 1 93.31 165 ILE B N 1
ATOM 3939 C CA . ILE B 1 165 ? 0.721 -16.797 8.742 1 93.31 165 ILE B CA 1
ATOM 3940 C C . ILE B 1 165 ? 1.432 -18.109 8.438 1 93.31 165 ILE B C 1
ATOM 3942 O O . ILE B 1 165 ? 2.502 -18.391 8.984 1 93.31 165 ILE B O 1
ATOM 3946 N N . ILE B 1 166 ? 0.831 -18.906 7.695 1 93.25 166 ILE B N 1
ATOM 3947 C CA . ILE B 1 166 ? 1.458 -20.125 7.203 1 93.25 166 ILE B CA 1
ATOM 3948 C C . ILE B 1 166 ? 1.702 -20.016 5.699 1 93.25 166 ILE B C 1
ATOM 3950 O O . ILE B 1 166 ? 0.775 -20.172 4.898 1 93.25 166 ILE B O 1
ATOM 3954 N N . PRO B 1 167 ? 2.877 -19.75 5.363 1 93.25 167 PRO B N 1
ATOM 3955 C CA . PRO B 1 167 ? 3.17 -19.719 3.928 1 93.25 167 PRO B CA 1
ATOM 3956 C C . PRO B 1 167 ? 3.24 -21.109 3.311 1 93.25 167 PRO B C 1
ATOM 3958 O O . PRO B 1 167 ? 3.859 -22.016 3.881 1 93.25 167 PRO B O 1
ATOM 3961 N N . ARG B 1 168 ? 2.592 -21.297 2.258 1 93.25 168 ARG B N 1
ATOM 3962 C CA . ARG B 1 168 ? 2.664 -22.516 1.443 1 93.25 168 ARG B CA 1
ATOM 3963 C C . ARG B 1 168 ? 3.25 -22.203 0.068 1 93.25 168 ARG B C 1
ATOM 3965 O O . ARG B 1 168 ? 2.656 -21.469 -0.717 1 93.25 168 ARG B O 1
ATOM 3972 N N . LEU B 1 169 ? 4.383 -22.734 -0.105 1 93.06 169 LEU B N 1
ATOM 3973 C CA . LEU B 1 169 ? 5.055 -22.5 -1.378 1 93.06 169 LEU B CA 1
ATOM 3974 C C . LEU B 1 169 ? 4.75 -23.625 -2.367 1 93.06 169 LEU B C 1
ATOM 3976 O O . LEU B 1 169 ? 5.098 -24.781 -2.127 1 93.06 169 LEU B O 1
ATOM 3980 N N . GLU B 1 170 ? 4.078 -23.266 -3.449 1 94.38 170 GLU B N 1
ATOM 3981 C CA . GLU B 1 170 ? 3.682 -24.188 -4.5 1 94.38 170 GLU B CA 1
ATOM 3982 C C . GLU B 1 170 ? 4.391 -23.875 -5.812 1 94.38 170 GLU B C 1
ATOM 3984 O O . GLU B 1 170 ? 5.129 -22.891 -5.906 1 94.38 170 GLU B O 1
ATOM 3989 N N . SER B 1 171 ? 4.258 -24.766 -6.762 1 95.56 171 SER B N 1
ATOM 3990 C CA . SER B 1 171 ? 4.91 -24.547 -8.055 1 95.56 171 SER B CA 1
ATOM 3991 C C . SER B 1 171 ? 3.947 -24.812 -9.203 1 95.56 171 SER B C 1
ATOM 3993 O O . SER B 1 171 ? 3.117 -25.719 -9.133 1 95.56 171 SER B O 1
ATOM 3995 N N . ALA B 1 172 ? 4.098 -24.062 -10.219 1 97.38 172 ALA B N 1
ATOM 3996 C CA . ALA B 1 172 ? 3.322 -24.266 -11.438 1 97.38 172 ALA B CA 1
ATOM 3997 C C . ALA B 1 172 ? 4.094 -25.109 -12.445 1 97.38 172 ALA B C 1
ATOM 3999 O O . ALA B 1 172 ? 3.611 -25.375 -13.547 1 97.38 172 ALA B O 1
ATOM 4000 N N . ILE B 1 173 ? 5.195 -25.688 -12.055 1 97 173 ILE B N 1
ATOM 4001 C CA . ILE B 1 173 ? 6.082 -26.438 -12.938 1 97 173 ILE B CA 1
ATOM 4002 C C . ILE B 1 173 ? 5.363 -27.672 -13.469 1 97 173 ILE B C 1
ATOM 4004 O O . ILE B 1 173 ? 5.562 -28.078 -14.617 1 97 173 ILE B O 1
ATOM 4008 N N . PRO B 1 174 ? 4.5 -28.281 -12.664 1 96.56 174 PRO B N 1
ATOM 4009 C CA . PRO B 1 174 ? 3.787 -29.453 -13.188 1 96.56 174 PRO B CA 1
ATOM 4010 C C . PRO B 1 174 ? 3.035 -29.156 -14.484 1 96.56 174 PRO B C 1
ATOM 4012 O O . PRO B 1 174 ? 2.867 -30.031 -15.32 1 96.56 174 PRO B O 1
ATOM 4015 N N . LEU B 1 175 ? 2.598 -27.922 -14.656 1 97.69 175 LEU B N 1
ATOM 4016 C CA . LEU B 1 175 ? 1.881 -27.547 -15.867 1 97.69 175 LEU B CA 1
ATOM 4017 C C . LEU B 1 175 ? 2.76 -27.734 -17.094 1 97.69 175 LEU B C 1
ATOM 4019 O O . LEU B 1 175 ? 2.332 -28.344 -18.078 1 97.69 175 LEU B O 1
ATOM 4023 N N . ILE B 1 176 ? 4.023 -27.25 -17.016 1 98.19 176 ILE B N 1
ATOM 4024 C CA . ILE B 1 176 ? 4.91 -27.328 -18.172 1 98.19 176 ILE B CA 1
ATOM 4025 C C . ILE B 1 176 ? 5.402 -28.766 -18.344 1 98.19 176 ILE B C 1
ATOM 4027 O O . ILE B 1 176 ? 5.598 -29.234 -19.469 1 98.19 176 ILE B O 1
ATOM 4031 N N . GLN B 1 177 ? 5.586 -29.469 -17.281 1 97.44 177 GLN B N 1
ATOM 4032 C CA . GLN B 1 177 ? 5.965 -30.875 -17.391 1 97.44 177 GLN B CA 1
ATOM 4033 C C . GLN B 1 177 ? 4.941 -31.656 -18.219 1 97.44 177 GLN B C 1
ATOM 4035 O O . GLN B 1 177 ? 5.309 -32.406 -19.109 1 97.44 177 GLN B O 1
ATOM 4040 N N . ARG B 1 178 ? 3.678 -31.438 -17.859 1 96.56 178 ARG B N 1
ATOM 4041 C CA . ARG B 1 178 ? 2.605 -32.125 -18.578 1 96.56 178 ARG B CA 1
ATOM 4042 C C . ARG B 1 178 ? 2.592 -31.703 -20.047 1 96.56 178 ARG B C 1
ATOM 4044 O O . ARG B 1 178 ? 2.428 -32.562 -20.938 1 96.56 178 ARG B O 1
ATOM 4051 N N . GLU B 1 179 ? 2.779 -30.453 -20.281 1 97.44 179 GLU B N 1
ATOM 4052 C CA . GLU B 1 179 ? 2.768 -29.938 -21.641 1 97.44 179 GLU B CA 1
ATOM 4053 C C . GLU B 1 179 ? 3.9 -30.547 -22.469 1 97.44 179 GLU B C 1
ATOM 4055 O O . GLU B 1 179 ? 3.707 -30.891 -23.641 1 97.44 179 GLU B O 1
ATOM 4060 N N . LEU B 1 180 ? 5.129 -30.672 -21.938 1 97.56 18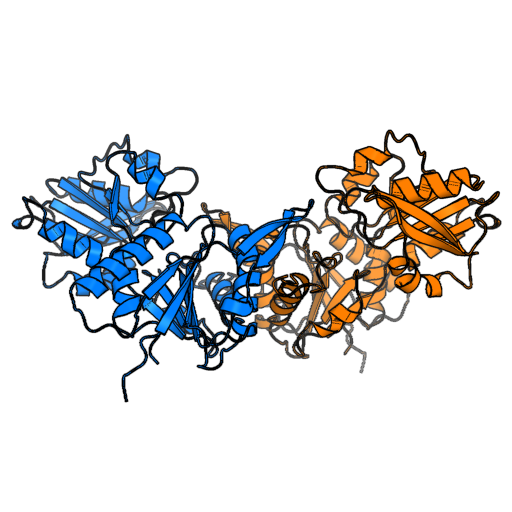0 LEU B N 1
ATOM 4061 C CA . LEU B 1 180 ? 6.305 -31.172 -22.641 1 97.56 180 LEU B CA 1
ATOM 4062 C C . LEU B 1 180 ? 6.125 -32.625 -23.031 1 97.56 180 LEU B C 1
ATOM 4064 O O . LEU B 1 180 ? 6.609 -33.062 -24.062 1 97.56 180 LEU B O 1
ATOM 4068 N N . LEU B 1 181 ? 5.391 -33.344 -22.234 1 95.69 181 LEU B N 1
ATOM 4069 C CA . LEU B 1 181 ? 5.164 -34.781 -22.484 1 95.69 181 LEU B CA 1
ATOM 4070 C C . LEU B 1 181 ? 4.18 -34.969 -23.625 1 95.69 181 LEU B C 1
ATOM 4072 O O . LEU B 1 181 ? 4.121 -36.062 -24.219 1 95.69 181 LEU B O 1
ATOM 4076 N N . LEU B 1 182 ? 3.434 -33.938 -23.922 1 95.5 182 LEU B N 1
ATOM 4077 C CA . LEU B 1 182 ? 2.428 -34.031 -24.984 1 95.5 182 LEU B CA 1
ATOM 4078 C C . LEU B 1 182 ? 3.008 -33.594 -26.328 1 95.5 182 LEU B C 1
ATOM 4080 O O . LEU B 1 182 ? 2.391 -33.812 -27.375 1 95.5 182 LEU B O 1
ATOM 4084 N N . LEU B 1 183 ? 4.223 -33.062 -26.297 1 96.12 183 LEU B N 1
ATOM 4085 C CA . LEU B 1 183 ? 4.824 -32.594 -27.547 1 96.12 183 LEU B CA 1
ATOM 4086 C C . LEU B 1 183 ? 5.141 -33.75 -28.469 1 96.12 183 LEU B C 1
ATOM 4088 O O . LEU B 1 183 ? 5.586 -34.812 -28.016 1 96.12 183 LEU B O 1
ATOM 4092 N N . PRO B 1 184 ? 4.965 -33.531 -29.766 1 94.94 184 PRO B N 1
ATOM 4093 C CA . PRO B 1 184 ? 5.289 -34.594 -30.703 1 94.94 184 PRO B CA 1
ATOM 4094 C C . PRO B 1 184 ? 6.77 -34.969 -30.688 1 94.94 184 PRO B C 1
ATOM 4096 O O . PRO B 1 184 ? 7.121 -36.125 -30.922 1 94.94 184 PRO B O 1
ATOM 4099 N N . ASP B 1 185 ? 7.605 -34.062 -30.406 1 95.31 185 ASP B N 1
ATOM 4100 C CA . ASP B 1 185 ? 9.047 -34.281 -30.406 1 95.31 185 ASP B CA 1
ATOM 4101 C C . ASP B 1 185 ? 9.578 -34.438 -28.984 1 95.31 185 ASP B C 1
ATOM 4103 O O . ASP B 1 185 ? 10.695 -34 -28.688 1 95.31 185 ASP B O 1
ATOM 4107 N N . LYS B 1 186 ? 8.836 -34.969 -28.062 1 95 186 LYS B N 1
ATOM 4108 C CA . LYS B 1 186 ? 9.164 -35.062 -26.641 1 95 186 LYS B CA 1
ATOM 4109 C C . LYS B 1 186 ? 10.508 -35.75 -26.438 1 95 186 LYS B C 1
ATOM 4111 O O . LYS B 1 186 ? 11.242 -35.438 -25.5 1 95 186 LYS B O 1
ATOM 4116 N N . SER B 1 187 ? 10.875 -36.625 -27.312 1 95.44 187 SER B N 1
ATOM 4117 C CA . SER B 1 187 ? 12.109 -37.406 -27.156 1 95.44 187 SER B CA 1
ATOM 4118 C C . SER B 1 187 ? 13.336 -36.531 -27.422 1 95.44 187 SER B C 1
ATOM 4120 O O . SER B 1 187 ? 14.445 -36.875 -27.016 1 95.44 187 SER B O 1
ATOM 4122 N N . LYS B 1 188 ? 13.141 -35.375 -28.031 1 97 188 LYS B N 1
ATOM 4123 C CA . LYS B 1 188 ? 14.25 -34.5 -28.359 1 97 188 LYS B CA 1
ATOM 4124 C C . LYS B 1 188 ? 14.32 -33.312 -27.391 1 97 188 LYS B C 1
ATOM 4126 O O . LYS B 1 188 ? 15.227 -32.469 -27.484 1 97 188 LYS B O 1
ATOM 4131 N N . VAL B 1 189 ? 13.406 -33.281 -26.469 1 97.88 189 VAL B N 1
ATOM 4132 C CA . VAL B 1 189 ? 13.281 -32.125 -25.609 1 97.88 189 VAL B CA 1
ATOM 4133 C C . VAL B 1 189 ? 14.375 -32.156 -24.531 1 97.88 189 VAL B C 1
ATOM 4135 O O . VAL B 1 189 ? 14.656 -33.219 -23.953 1 97.88 189 VAL B O 1
ATOM 4138 N N . ALA B 1 190 ? 15.055 -31.094 -24.359 1 98.19 190 ALA B N 1
ATOM 4139 C CA . ALA B 1 190 ? 15.906 -30.812 -23.203 1 98.19 190 ALA B CA 1
ATOM 4140 C C . ALA B 1 190 ? 15.445 -29.562 -22.469 1 98.19 190 ALA B C 1
ATOM 4142 O O . ALA B 1 190 ? 14.875 -28.656 -23.078 1 98.19 190 ALA B O 1
ATOM 4143 N N . VAL B 1 191 ? 15.617 -29.547 -21.172 1 98.5 191 VAL B N 1
ATOM 4144 C CA . VAL B 1 191 ? 15.227 -28.391 -20.359 1 98.5 191 VAL B CA 1
ATOM 4145 C C . VAL B 1 191 ? 16.469 -27.578 -19.984 1 98.5 191 VAL B C 1
ATOM 4147 O O . VAL B 1 191 ? 17.469 -28.141 -19.547 1 98.5 191 VAL B O 1
ATOM 4150 N N . ALA B 1 192 ? 16.391 -26.328 -20.234 1 98.19 192 ALA B N 1
ATOM 4151 C CA . ALA B 1 192 ? 17.516 -25.453 -19.922 1 98.19 192 ALA B CA 1
ATOM 4152 C C . ALA B 1 192 ? 17.109 -24.422 -18.859 1 98.19 192 ALA B C 1
ATOM 4154 O O . ALA B 1 192 ? 15.953 -24.031 -18.766 1 98.19 192 ALA B O 1
ATOM 4155 N N . PHE B 1 193 ? 18.062 -23.984 -18.094 1 97 193 PHE B N 1
ATOM 4156 C CA . PHE B 1 193 ? 17.906 -22.938 -17.094 1 97 193 PHE B CA 1
ATOM 4157 C C . PHE B 1 193 ? 18.828 -21.75 -17.391 1 97 193 PHE B C 1
ATOM 4159 O O . PHE B 1 193 ? 20.016 -21.938 -17.641 1 97 193 PHE B O 1
ATOM 4166 N N . PRO B 1 194 ? 18.234 -20.562 -17.422 1 94.25 194 PRO B N 1
ATOM 4167 C CA . PRO B 1 194 ? 19.016 -19.391 -17.844 1 94.25 194 PRO B CA 1
ATOM 4168 C C . PRO B 1 194 ? 20.078 -18.984 -16.828 1 94.25 194 PRO B C 1
ATOM 4170 O O . PRO B 1 194 ? 21.016 -18.266 -17.172 1 94.25 194 PRO B O 1
ATOM 4173 N N . ASP B 1 195 ? 19.891 -19.328 -15.531 1 89.56 195 ASP B N 1
ATOM 4174 C CA . ASP B 1 195 ? 20.859 -18.984 -14.5 1 89.56 195 ASP B CA 1
ATOM 4175 C C . ASP B 1 195 ? 20.859 -20.016 -13.375 1 89.56 195 ASP B C 1
ATOM 4177 O O . ASP B 1 195 ? 20.078 -20.969 -13.398 1 89.56 195 ASP B O 1
ATOM 4181 N N . GLU B 1 196 ? 21.734 -19.828 -12.469 1 89.06 196 GLU B N 1
ATOM 4182 C CA . GLU B 1 196 ? 21.906 -20.781 -11.375 1 89.06 196 GLU B CA 1
ATOM 4183 C C . GLU B 1 196 ? 20.688 -20.781 -10.445 1 89.06 196 GLU B C 1
ATOM 4185 O O . GLU B 1 196 ? 20.328 -21.812 -9.883 1 89.06 196 GLU B O 1
ATOM 4190 N N . GLY B 1 197 ? 20.047 -19.688 -10.32 1 89.06 197 GLY B N 1
ATOM 4191 C CA . GLY B 1 197 ? 18.875 -19.609 -9.477 1 89.06 197 GLY B CA 1
ATOM 4192 C C . GLY B 1 197 ? 17.719 -20.469 -9.969 1 89.06 197 GLY B C 1
ATOM 4193 O O . GLY B 1 197 ? 17.141 -21.234 -9.203 1 89.06 197 GLY B O 1
ATOM 4194 N N . ALA B 1 198 ? 17.516 -20.312 -11.219 1 92.88 198 ALA B N 1
ATOM 4195 C CA . ALA B 1 198 ? 16.453 -21.109 -11.82 1 92.88 198 ALA B CA 1
ATOM 4196 C C . ALA B 1 198 ? 16.781 -22.594 -11.742 1 92.88 198 ALA B C 1
ATOM 4198 O O . ALA B 1 198 ? 15.906 -23.422 -11.461 1 92.88 198 ALA B O 1
ATOM 4199 N N . PHE B 1 199 ? 18.031 -22.969 -11.992 1 93.69 199 PHE B N 1
ATOM 4200 C CA . PHE B 1 199 ? 18.469 -24.344 -11.898 1 93.69 199 PHE B CA 1
ATOM 4201 C C . PHE B 1 199 ? 18.219 -24.906 -10.508 1 93.69 199 PHE B C 1
ATOM 4203 O O . PHE B 1 199 ? 17.594 -25.969 -10.359 1 93.69 199 PHE B O 1
ATOM 4210 N N . LYS B 1 200 ? 18.625 -24.156 -9.539 1 91.25 200 LYS B N 1
ATOM 4211 C CA . LYS B 1 200 ? 18.5 -24.609 -8.156 1 91.25 200 LYS B CA 1
ATOM 4212 C C . LYS B 1 200 ? 17.031 -24.781 -7.766 1 91.25 200 LYS B C 1
ATOM 4214 O O . LYS B 1 200 ? 16.688 -25.688 -7 1 91.25 200 LYS B O 1
ATOM 4219 N N . ARG B 1 201 ? 16.219 -24.016 -8.32 1 91.56 201 ARG B N 1
ATOM 4220 C CA . ARG B 1 201 ? 14.82 -24 -7.934 1 91.56 201 ARG B CA 1
ATOM 4221 C C . ARG B 1 201 ? 14.062 -25.156 -8.594 1 91.56 201 ARG B C 1
ATOM 4223 O O . ARG B 1 201 ? 13.156 -25.734 -7.988 1 91.56 201 ARG B O 1
ATOM 4230 N N . PHE B 1 202 ? 14.453 -25.484 -9.852 1 95.38 202 PHE B N 1
ATOM 4231 C CA . PHE B 1 202 ? 13.5 -26.297 -10.602 1 95.38 202 PHE B CA 1
ATOM 4232 C C . PHE B 1 202 ? 14.148 -27.578 -11.094 1 95.38 202 PHE B C 1
ATOM 4234 O O . PHE B 1 202 ? 13.453 -28.5 -11.539 1 95.38 202 PHE B O 1
ATOM 4241 N N . HIS B 1 203 ? 15.484 -27.781 -11.047 1 95.06 203 HIS B N 1
ATOM 4242 C CA . HIS B 1 203 ? 16.156 -28.859 -11.758 1 95.06 203 HIS B CA 1
ATOM 4243 C C . HIS B 1 203 ? 15.664 -30.219 -11.297 1 95.06 203 HIS B C 1
ATOM 4245 O O . HIS B 1 203 ? 15.492 -31.141 -12.109 1 95.06 203 HIS B O 1
ATOM 4251 N N . LEU B 1 204 ? 15.359 -30.375 -10.008 1 94.12 204 LEU B N 1
ATOM 4252 C CA . LEU B 1 204 ? 14.961 -31.656 -9.445 1 94.12 204 LEU B CA 1
ATOM 4253 C C . LEU B 1 204 ? 13.625 -32.125 -10.023 1 94.12 204 LEU B C 1
ATOM 4255 O O . LEU B 1 204 ? 13.328 -33.312 -10.047 1 94.12 204 LEU B O 1
ATOM 4259 N N . MET B 1 205 ? 12.898 -31.203 -10.531 1 95.38 205 MET B N 1
ATOM 4260 C CA . MET B 1 205 ? 11.57 -31.531 -11.047 1 95.38 205 MET B CA 1
ATOM 4261 C C . MET B 1 205 ? 11.656 -32.062 -12.477 1 95.38 205 MET B C 1
ATOM 4263 O O . MET B 1 205 ? 10.688 -32.594 -13 1 95.38 205 MET B O 1
ATOM 4267 N N . PHE B 1 206 ? 12.836 -31.875 -13.047 1 96.25 206 PHE B N 1
ATOM 4268 C CA . PHE B 1 206 ? 12.945 -32.219 -14.453 1 96.25 206 PHE B CA 1
ATOM 4269 C C . PHE B 1 206 ? 13.992 -33.344 -14.648 1 96.25 206 PHE B C 1
ATOM 4271 O O . PHE B 1 206 ? 13.984 -34.031 -15.672 1 96.25 206 PHE B O 1
ATOM 4278 N N . GLU B 1 207 ? 14.945 -33.531 -13.773 1 92.88 207 GLU B N 1
ATOM 4279 C CA . GLU B 1 207 ? 16.172 -34.281 -13.961 1 92.88 207 GLU B CA 1
ATOM 4280 C C . GLU B 1 207 ? 15.883 -35.719 -14.328 1 92.88 207 GLU B C 1
ATOM 4282 O O . GLU B 1 207 ? 16.641 -36.344 -15.07 1 92.88 207 GLU B O 1
ATOM 4287 N N . ASP B 1 208 ? 14.789 -36.281 -13.922 1 92.31 208 ASP B N 1
ATOM 4288 C CA . ASP B 1 208 ? 14.492 -37.688 -14.188 1 92.31 208 ASP B CA 1
ATOM 4289 C C . ASP B 1 208 ? 13.688 -37.844 -15.484 1 92.31 208 ASP B C 1
ATOM 4291 O O . ASP B 1 208 ? 13.492 -38.969 -15.969 1 92.31 208 ASP B O 1
ATOM 4295 N N . LYS B 1 209 ? 13.367 -36.781 -16.094 1 93.38 209 LYS B N 1
ATOM 4296 C CA . LYS B 1 209 ? 12.438 -36.844 -17.219 1 93.38 209 LYS B CA 1
ATOM 4297 C C . LYS B 1 209 ? 13.07 -36.312 -18.5 1 93.38 209 LYS B C 1
ATOM 4299 O O . LYS B 1 209 ? 12.75 -36.75 -19.594 1 93.38 209 LYS B O 1
ATOM 4304 N N . PHE B 1 210 ? 13.945 -35.312 -18.328 1 96.5 210 PHE B N 1
ATOM 4305 C CA . PHE B 1 210 ? 14.516 -34.656 -19.484 1 96.5 210 PHE B CA 1
ATOM 4306 C C . PHE B 1 210 ? 16 -34.406 -19.281 1 96.5 210 PHE B C 1
ATOM 4308 O O . PHE B 1 210 ? 16.453 -34.156 -18.156 1 96.5 210 PHE B O 1
ATOM 4315 N N . PRO B 1 211 ? 16.812 -34.469 -20.391 1 97 211 PRO B N 1
ATOM 4316 C CA . PRO B 1 211 ? 18.156 -33.938 -20.281 1 97 211 PRO B CA 1
ATOM 4317 C C . PRO B 1 211 ? 18.172 -32.469 -19.875 1 97 211 PRO B C 1
ATOM 4319 O O . PRO B 1 211 ? 17.297 -31.703 -20.297 1 97 211 PRO B O 1
ATOM 4322 N N . LEU B 1 212 ? 19.156 -32.094 -19.078 1 97.62 212 LEU B N 1
ATOM 4323 C CA . LEU B 1 212 ? 19.219 -30.734 -18.562 1 97.62 212 LEU B CA 1
ATOM 4324 C C . LEU B 1 212 ? 20.391 -29.984 -19.188 1 97.62 212 LEU B C 1
ATOM 4326 O O . LEU B 1 212 ? 21.422 -30.578 -19.469 1 97.62 212 LEU B O 1
ATOM 4330 N N . VAL B 1 213 ? 20.141 -28.719 -19.469 1 96.81 213 VAL B N 1
ATOM 4331 C CA . VAL B 1 213 ? 21.172 -27.766 -19.875 1 96.81 213 VAL B CA 1
ATOM 4332 C C . VAL B 1 213 ? 21.219 -26.594 -18.906 1 96.81 213 VAL B C 1
ATOM 4334 O O . VAL B 1 213 ? 20.203 -25.953 -18.656 1 96.81 213 VAL B O 1
ATOM 4337 N N . THR B 1 214 ? 22.359 -26.312 -18.359 1 95.06 214 THR B N 1
ATOM 4338 C CA . THR B 1 214 ? 22.484 -25.203 -17.422 1 95.06 214 THR B CA 1
ATOM 4339 C C . THR B 1 214 ? 23.328 -24.078 -18.016 1 95.06 214 THR B C 1
ATOM 4341 O O . THR B 1 214 ? 24.406 -24.312 -18.547 1 95.06 214 THR B O 1
ATOM 4344 N N . CYS B 1 215 ? 22.719 -22.875 -17.891 1 93.69 215 CYS B N 1
ATOM 4345 C CA . CYS B 1 215 ? 23.438 -21.688 -18.344 1 93.69 215 CYS B CA 1
ATOM 4346 C C . CYS B 1 215 ? 23.844 -20.828 -17.156 1 93.69 215 CYS B C 1
ATOM 4348 O O . CYS B 1 215 ? 23.344 -21 -16.047 1 93.69 215 CYS B O 1
ATOM 4350 N N . THR B 1 216 ? 24.812 -19.984 -17.344 1 90 216 THR B N 1
ATOM 4351 C CA . THR B 1 216 ? 25.266 -19.062 -16.312 1 90 216 THR B CA 1
ATOM 4352 C C . THR B 1 216 ? 25.547 -17.672 -16.906 1 90 216 THR B C 1
ATOM 4354 O O . THR B 1 216 ? 25.75 -17.547 -18.109 1 90 216 THR B O 1
ATOM 4357 N N . LYS B 1 217 ? 25.312 -16.703 -15.984 1 81.62 217 LYS B N 1
ATOM 4358 C CA . LYS B 1 217 ? 25.641 -15.336 -16.375 1 81.62 217 LYS B CA 1
ATOM 4359 C C . LYS B 1 217 ? 27.094 -14.992 -16.047 1 81.62 217 LYS B C 1
ATOM 4361 O O . LYS B 1 217 ? 27.562 -15.258 -14.938 1 81.62 217 LYS B O 1
ATOM 4366 N N . VAL B 1 218 ? 27.828 -14.672 -17 1 78.31 218 VAL B N 1
ATOM 4367 C CA . VAL B 1 218 ? 29.219 -14.266 -16.797 1 78.31 218 VAL B CA 1
ATOM 4368 C C . VAL B 1 218 ? 29.359 -12.773 -17.078 1 78.31 218 VAL B C 1
ATOM 4370 O O . VAL B 1 218 ? 28.781 -12.258 -18.031 1 78.31 218 VAL B O 1
ATOM 4373 N N . ARG B 1 219 ? 29.891 -12.039 -16.078 1 71.62 219 ARG B N 1
ATOM 4374 C CA . ARG B 1 219 ? 30.141 -10.609 -16.25 1 71.62 219 ARG B CA 1
ATOM 4375 C C . ARG B 1 219 ? 31.469 -10.359 -16.953 1 71.62 219 ARG B C 1
ATOM 4377 O O . ARG B 1 219 ? 32.5 -10.852 -16.531 1 71.62 219 ARG B O 1
ATOM 4384 N N . GLU B 1 220 ? 31.469 -10.062 -18.156 1 65.75 220 GLU B N 1
ATOM 4385 C CA . GLU B 1 220 ? 32.656 -9.617 -18.875 1 65.75 220 GLU B CA 1
ATOM 4386 C C . GLU B 1 220 ? 32.562 -8.141 -19.266 1 65.75 220 GLU B C 1
ATOM 4388 O O . GLU B 1 220 ? 31.641 -7.75 -19.984 1 65.75 220 GLU B O 1
ATOM 4393 N N . ASP B 1 221 ? 33.594 -7.324 -19.016 1 60.22 221 ASP B N 1
ATOM 4394 C CA . ASP B 1 221 ? 33.75 -5.91 -19.344 1 60.22 221 ASP B CA 1
ATOM 4395 C C . ASP B 1 221 ? 32.438 -5.164 -19.125 1 60.22 221 ASP B C 1
ATOM 4397 O O . ASP B 1 221 ? 31.953 -4.453 -20.031 1 60.22 221 ASP B O 1
ATOM 4401 N N . ASP B 1 222 ? 31.594 -5.34 -18.141 1 63.53 222 ASP B N 1
ATOM 4402 C CA . ASP B 1 222 ? 30.438 -4.598 -17.672 1 63.53 222 ASP B CA 1
ATOM 4403 C C . ASP B 1 222 ? 29.156 -5.086 -18.344 1 63.53 222 ASP B C 1
ATOM 4405 O O . ASP B 1 222 ? 28.109 -4.438 -18.266 1 63.53 222 ASP B O 1
ATOM 4409 N N . GLN B 1 223 ? 29.469 -6.137 -19.328 1 68.38 223 GLN B N 1
ATOM 4410 C CA . GLN B 1 223 ? 28.297 -6.711 -19.969 1 68.38 223 GLN B CA 1
ATOM 4411 C C . GLN B 1 223 ? 28.016 -8.125 -19.453 1 68.38 223 GLN B C 1
ATOM 4413 O O . GLN B 1 223 ? 28.953 -8.883 -19.203 1 68.38 223 GLN B O 1
ATOM 4418 N N . ARG B 1 224 ? 26.891 -8.453 -19.219 1 67.44 224 ARG B N 1
ATOM 4419 C CA . ARG B 1 224 ? 26.469 -9.781 -18.797 1 67.44 224 ARG B CA 1
ATOM 4420 C C . ARG B 1 224 ? 26.172 -10.68 -20 1 67.44 224 ARG B C 1
ATOM 4422 O O . ARG B 1 224 ? 25.391 -10.305 -20.875 1 67.44 224 ARG B O 1
ATOM 4429 N N . HIS B 1 225 ? 27.094 -11.711 -20 1 80.19 225 HIS B N 1
ATOM 4430 C CA . HIS B 1 225 ? 26.891 -12.68 -21.078 1 80.19 225 HIS B CA 1
ATOM 4431 C C . HIS B 1 225 ? 26.422 -14.023 -20.531 1 80.19 225 HIS B C 1
ATOM 4433 O O . HIS B 1 225 ? 26.844 -14.438 -19.453 1 80.19 225 HIS B O 1
ATOM 4439 N N . VAL B 1 226 ? 25.484 -14.656 -21.266 1 84.56 226 VAL B N 1
ATOM 4440 C CA . VAL B 1 226 ? 25.016 -15.992 -20.906 1 84.56 226 VAL B CA 1
ATOM 4441 C C . VAL B 1 226 ? 25.875 -17.047 -21.594 1 84.56 226 VAL B C 1
ATOM 4443 O O . VAL B 1 226 ? 26.266 -16.875 -22.766 1 84.56 226 VAL B O 1
ATOM 4446 N N . THR B 1 227 ? 26.344 -18.031 -20.859 1 88 227 THR B N 1
ATOM 4447 C CA . THR B 1 227 ? 27.094 -19.141 -21.422 1 88 227 THR B CA 1
ATOM 4448 C C . THR B 1 227 ? 26.531 -20.469 -20.922 1 88 227 THR B C 1
ATOM 4450 O O . THR B 1 227 ? 25.953 -20.547 -19.844 1 88 227 THR B O 1
ATOM 4453 N N . VAL B 1 228 ? 26.703 -21.5 -21.781 1 91.94 228 VAL B N 1
ATOM 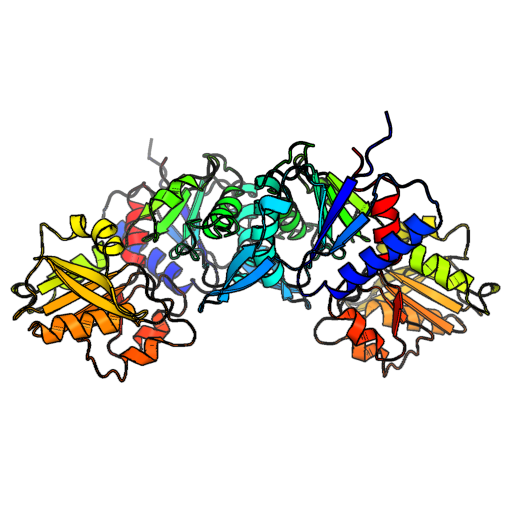4454 C CA . VAL B 1 228 ? 26.297 -22.828 -21.359 1 91.94 228 VAL B CA 1
ATOM 4455 C C . VAL B 1 228 ? 27.328 -23.406 -20.391 1 91.94 228 VAL B C 1
ATOM 4457 O O . VAL B 1 228 ? 28.516 -23.5 -20.719 1 91.94 228 VAL B O 1
ATOM 4460 N N . LYS B 1 229 ? 26.922 -23.719 -19.266 1 91.31 229 LYS B N 1
ATOM 4461 C CA . LYS B 1 229 ? 27.797 -24.266 -18.219 1 91.31 229 LYS B CA 1
ATOM 4462 C C . LYS B 1 229 ? 27.875 -25.781 -18.297 1 91.31 229 LYS B C 1
ATOM 4464 O O . LYS B 1 229 ? 28.953 -26.359 -18.203 1 91.31 229 LYS B O 1
ATOM 4469 N N . GLU B 1 230 ? 26.734 -26.391 -18.406 1 93.5 230 GLU B N 1
ATOM 4470 C CA . GLU B 1 230 ? 26.625 -27.844 -18.438 1 93.5 230 GLU B CA 1
ATOM 4471 C C . GLU B 1 230 ? 25.5 -28.297 -19.359 1 93.5 230 GLU B C 1
ATOM 4473 O O . GLU B 1 230 ? 24.484 -27.609 -19.5 1 93.5 230 GLU B O 1
ATOM 4478 N N . GLY B 1 231 ? 25.672 -29.547 -19.953 1 94.19 231 GLY B N 1
ATOM 4479 C CA . GLY B 1 231 ? 24.672 -30.094 -20.844 1 94.19 231 GLY B CA 1
ATOM 4480 C C . GLY B 1 231 ? 24.938 -29.797 -22.312 1 94.19 231 GLY B C 1
ATOM 4481 O O . GLY B 1 231 ? 25.844 -29.016 -22.641 1 94.19 231 GLY B O 1
ATOM 4482 N N . ASP B 1 232 ? 24.328 -30.484 -23.234 1 95.19 232 ASP B N 1
ATOM 4483 C CA . ASP B 1 232 ? 24.516 -30.359 -24.688 1 95.19 232 ASP B CA 1
ATOM 4484 C C . ASP B 1 232 ? 23.188 -30.094 -25.391 1 95.19 232 ASP B C 1
ATOM 4486 O O . ASP B 1 232 ? 22.344 -30.984 -25.5 1 95.19 232 ASP B O 1
ATOM 4490 N N . PRO B 1 233 ? 23.031 -28.875 -25.906 1 97 233 PRO B N 1
ATOM 4491 C CA . PRO B 1 233 ? 21.781 -28.516 -26.578 1 97 233 PRO B CA 1
ATOM 4492 C C . PRO B 1 233 ? 21.734 -28.984 -28.031 1 97 233 PRO B C 1
ATOM 4494 O O . PRO B 1 233 ? 20.703 -28.859 -28.703 1 97 233 PRO B O 1
ATOM 4497 N N . LYS B 1 234 ? 22.828 -29.547 -28.5 1 97.44 234 LYS B N 1
ATOM 4498 C CA . LYS B 1 234 ? 22.953 -29.828 -29.938 1 97.44 234 LYS B CA 1
ATOM 4499 C C . LYS B 1 234 ? 21.875 -30.797 -30.406 1 97.44 234 LYS B C 1
ATOM 4501 O O . LYS B 1 234 ? 21.703 -31.875 -29.828 1 97.44 234 LYS B O 1
ATOM 4506 N N . GLY B 1 235 ? 21.156 -30.312 -31.406 1 97.5 235 GLY B N 1
ATOM 4507 C CA . GLY B 1 235 ? 20.156 -31.156 -32.062 1 97.5 235 GLY B CA 1
ATOM 4508 C C . GLY B 1 235 ? 18.891 -31.312 -31.234 1 97.5 235 GLY B C 1
ATOM 4509 O O . GLY B 1 235 ? 18.062 -32.188 -31.531 1 97.5 235 GLY B O 1
ATOM 4510 N N . ARG B 1 236 ? 18.688 -30.547 -30.234 1 97.75 236 ARG B N 1
ATOM 4511 C CA . ARG B 1 236 ? 17.562 -30.734 -29.328 1 97.75 236 ARG B CA 1
ATOM 4512 C C . ARG B 1 236 ? 16.562 -29.594 -29.438 1 97.75 236 ARG B C 1
ATOM 4514 O O . ARG B 1 236 ? 16.906 -28.516 -29.922 1 97.75 236 ARG B O 1
ATOM 4521 N N . HIS B 1 237 ? 15.336 -29.891 -29.078 1 98.31 237 HIS B N 1
ATOM 4522 C CA . HIS B 1 237 ? 14.359 -28.875 -28.734 1 98.31 237 HIS B CA 1
ATOM 4523 C C . HIS B 1 237 ? 14.547 -28.406 -27.281 1 98.31 237 HIS B C 1
ATOM 4525 O O . HIS B 1 237 ? 14.078 -29.062 -26.359 1 98.31 237 HIS B O 1
ATOM 4531 N N . VAL B 1 238 ? 15.18 -27.219 -27.125 1 98.44 238 VAL B N 1
ATOM 4532 C CA . VAL B 1 238 ? 15.539 -26.781 -25.781 1 98.44 238 VAL B CA 1
ATOM 4533 C C . VAL B 1 238 ? 14.453 -25.859 -25.234 1 98.44 238 VAL B C 1
ATOM 4535 O O . VAL B 1 238 ? 14.062 -24.891 -25.891 1 98.44 238 VAL B O 1
ATOM 4538 N N . VAL B 1 239 ? 13.922 -26.219 -24.078 1 98.62 239 VAL B N 1
ATOM 4539 C CA . VAL B 1 239 ? 12.914 -25.406 -23.391 1 98.62 239 VAL B CA 1
ATOM 4540 C C . VAL B 1 239 ? 13.539 -24.703 -22.203 1 98.62 239 VAL B C 1
ATOM 4542 O O . VAL B 1 239 ? 13.922 -25.344 -21.219 1 98.62 239 VAL B O 1
ATOM 4545 N N . ILE B 1 240 ? 13.609 -23.391 -22.281 1 98.38 240 ILE B N 1
ATOM 4546 C CA . ILE B 1 240 ? 14.148 -22.594 -21.172 1 98.38 240 ILE B CA 1
ATOM 4547 C C . ILE B 1 240 ? 13.078 -22.391 -20.109 1 98.38 240 ILE B C 1
ATOM 4549 O O . ILE B 1 240 ? 11.977 -21.922 -20.406 1 98.38 240 ILE B O 1
ATOM 4553 N N . VAL B 1 241 ? 13.391 -22.781 -18.875 1 98.12 241 VAL B N 1
ATOM 4554 C CA . VAL B 1 241 ? 12.43 -22.703 -17.797 1 98.12 241 VAL B CA 1
ATOM 4555 C C . VAL B 1 241 ? 12.891 -21.688 -16.75 1 98.12 241 VAL B C 1
ATOM 4557 O O . VAL B 1 241 ? 14.031 -21.75 -16.281 1 98.12 241 VAL B O 1
ATOM 4560 N N . ASP B 1 242 ? 12.07 -20.75 -16.422 1 96.06 242 ASP B N 1
ATOM 4561 C CA . ASP B 1 242 ? 12.336 -19.75 -15.391 1 96.06 242 ASP B CA 1
ATOM 4562 C C . ASP B 1 242 ? 11.07 -19.406 -14.617 1 96.06 242 ASP B C 1
ATOM 4564 O O . ASP B 1 242 ? 9.969 -19.812 -15.008 1 96.06 242 ASP B O 1
ATOM 4568 N N . ASP B 1 243 ? 11.203 -18.812 -13.453 1 94.88 243 ASP B N 1
ATOM 4569 C CA . ASP B 1 243 ? 10.039 -18.453 -12.656 1 94.88 243 ASP B CA 1
ATOM 4570 C C . ASP B 1 243 ? 9.438 -17.125 -13.117 1 94.88 243 ASP B C 1
ATOM 4572 O O . ASP B 1 243 ? 8.211 -16.969 -13.125 1 94.88 243 ASP B O 1
ATOM 4576 N N . LEU B 1 244 ? 10.258 -16.25 -13.508 1 93.5 244 LEU B N 1
ATOM 4577 C CA . LEU B 1 244 ? 9.82 -14.875 -13.703 1 93.5 244 LEU B CA 1
ATOM 4578 C C . LEU B 1 244 ? 10.523 -14.242 -14.898 1 93.5 244 LEU B C 1
ATOM 4580 O O . LEU B 1 244 ? 11.711 -14.477 -15.117 1 93.5 244 LEU B O 1
ATOM 4584 N N . VAL B 1 245 ? 9.773 -13.5 -15.727 1 94.44 245 VAL B N 1
ATOM 4585 C CA . VAL B 1 245 ? 10.375 -12.703 -16.781 1 94.44 245 VAL B CA 1
ATOM 4586 C C . VAL B 1 245 ? 9.984 -11.234 -16.609 1 94.44 245 VAL B C 1
ATOM 4588 O O . VAL B 1 245 ? 8.812 -10.914 -16.422 1 94.44 245 VAL B O 1
ATOM 4591 N N . MET B 1 246 ? 10.867 -10.383 -16.594 1 92.44 246 MET B N 1
ATOM 4592 C CA . MET B 1 246 ? 10.625 -8.938 -16.578 1 92.44 246 MET B CA 1
ATOM 4593 C C . MET B 1 246 ? 10.711 -8.352 -17.984 1 92.44 246 MET B C 1
ATOM 4595 O O . MET B 1 246 ? 9.797 -8.531 -18.781 1 92.44 246 MET B O 1
ATOM 4599 N N . THR B 1 247 ? 11.93 -7.938 -18.391 1 89.69 247 THR B N 1
ATOM 4600 C CA . THR B 1 247 ? 12.078 -7.383 -19.734 1 89.69 247 THR B CA 1
ATOM 4601 C C . THR B 1 247 ? 12.234 -8.5 -20.766 1 89.69 247 THR B C 1
ATOM 4603 O O . THR B 1 247 ? 11.898 -8.32 -21.938 1 89.69 247 THR B O 1
ATOM 4606 N N . GLY B 1 248 ? 12.797 -9.562 -20.328 1 90.88 248 GLY B N 1
ATOM 4607 C CA . GLY B 1 248 ? 12.992 -10.703 -21.219 1 90.88 248 GLY B CA 1
ATOM 4608 C C . GLY B 1 248 ? 14.391 -10.766 -21.797 1 90.88 248 GLY B C 1
ATOM 4609 O O . GLY B 1 248 ? 14.719 -11.695 -22.531 1 90.88 248 GLY B O 1
ATOM 4610 N N . GLY B 1 249 ? 15.219 -9.883 -21.453 1 88.19 249 GLY B N 1
ATOM 4611 C CA . GLY B 1 249 ? 16.562 -9.82 -21.984 1 88.19 249 GLY B CA 1
ATOM 4612 C C . GLY B 1 249 ? 17.375 -11.078 -21.719 1 88.19 249 GLY B C 1
ATOM 4613 O O . GLY B 1 249 ? 18.016 -11.617 -22.625 1 88.19 249 GLY B O 1
ATOM 4614 N N . THR B 1 250 ? 17.328 -11.586 -20.5 1 88.69 250 THR B N 1
ATOM 4615 C CA . THR B 1 250 ? 18.062 -12.789 -20.109 1 88.69 250 THR B CA 1
ATOM 4616 C C . THR B 1 250 ? 17.594 -14 -20.906 1 88.69 250 THR B C 1
ATOM 4618 O O . THR B 1 250 ? 18.406 -14.789 -21.391 1 88.69 250 THR B O 1
ATOM 4621 N N . LEU B 1 251 ? 16.328 -14.125 -21.094 1 92.62 251 LEU B N 1
ATOM 4622 C CA . LEU B 1 251 ? 15.758 -15.25 -21.828 1 92.62 251 LEU B CA 1
ATOM 4623 C C . LEU B 1 251 ? 16.188 -15.211 -23.297 1 92.62 251 LEU B C 1
ATOM 4625 O O . LEU B 1 251 ? 16.531 -16.234 -23.875 1 92.62 251 LEU B O 1
ATOM 4629 N N . LYS B 1 252 ? 16.125 -14.039 -23.828 1 92.75 252 LYS B N 1
ATOM 4630 C CA . LYS B 1 252 ? 16.5 -13.875 -25.219 1 92.75 252 LYS B CA 1
ATOM 4631 C C . LYS B 1 252 ? 17.984 -14.195 -25.438 1 92.75 252 LYS B C 1
ATOM 4633 O O . LYS B 1 252 ? 18.344 -14.891 -26.375 1 92.75 252 LYS B O 1
ATOM 4638 N N . GLU B 1 253 ? 18.812 -13.68 -24.59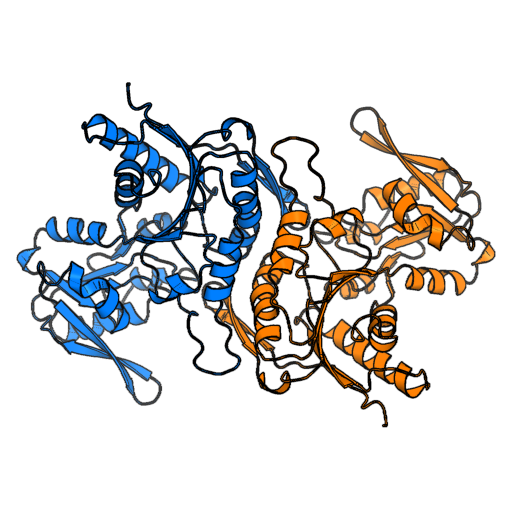4 1 91.88 253 GLU B N 1
ATOM 4639 C CA . GLU B 1 253 ? 20.25 -13.953 -24.672 1 91.88 253 GLU B CA 1
ATOM 4640 C C . GLU B 1 253 ? 20.531 -15.438 -24.516 1 91.88 253 GLU B C 1
ATOM 4642 O O . GLU B 1 253 ? 21.391 -15.992 -25.203 1 91.88 253 GLU B O 1
ATOM 4647 N N . CYS B 1 254 ? 19.875 -16 -23.594 1 94.62 254 CYS B N 1
ATOM 4648 C CA . CYS B 1 254 ? 20.031 -17.438 -23.375 1 94.62 254 CYS B CA 1
ATOM 4649 C C . CYS B 1 254 ? 19.641 -18.234 -24.609 1 94.62 254 CYS B C 1
ATOM 4651 O O . CYS B 1 254 ? 20.344 -19.156 -25.016 1 94.62 254 CYS B O 1
ATOM 4653 N N . ALA B 1 255 ? 18.562 -17.859 -25.234 1 95.69 255 ALA B N 1
ATOM 4654 C CA . ALA B 1 255 ? 18.078 -18.516 -26.453 1 95.69 255 ALA B CA 1
ATOM 4655 C C . ALA B 1 255 ? 19.125 -18.406 -27.562 1 95.69 255 ALA B C 1
ATOM 4657 O O . ALA B 1 255 ? 19.406 -19.391 -28.25 1 95.69 255 ALA B O 1
ATOM 4658 N N . LYS B 1 256 ? 19.703 -17.234 -27.672 1 93.88 256 LYS B N 1
ATOM 4659 C CA . LYS B 1 256 ? 20.719 -17.016 -28.703 1 93.88 256 LYS B CA 1
ATOM 4660 C C . LYS B 1 256 ? 21.922 -17.938 -28.5 1 93.88 256 LYS B C 1
ATOM 4662 O O . LYS B 1 256 ? 22.422 -18.531 -29.453 1 93.88 256 LYS B O 1
ATOM 4667 N N . VAL B 1 257 ? 22.344 -17.984 -27.328 1 94.69 257 VAL B N 1
ATOM 4668 C CA . VAL B 1 257 ? 23.516 -18.797 -26.969 1 94.69 257 VAL B CA 1
ATOM 4669 C C . VAL B 1 257 ? 23.219 -20.266 -27.25 1 94.69 257 VAL B C 1
ATOM 4671 O O . VAL B 1 257 ? 24.062 -20.984 -27.797 1 94.69 257 VAL B O 1
ATOM 4674 N N . LEU B 1 258 ? 22.047 -20.75 -26.906 1 97.06 258 LEU B N 1
ATOM 4675 C CA . LEU B 1 258 ? 21.672 -22.156 -27.078 1 97.06 258 LEU B CA 1
ATOM 4676 C C . LEU B 1 258 ? 21.578 -22.5 -28.562 1 97.06 258 LEU B C 1
ATOM 4678 O O . LEU B 1 258 ? 22.031 -23.562 -28.984 1 97.06 258 LEU B O 1
ATOM 4682 N N . LEU B 1 259 ? 21.031 -21.594 -29.297 1 96.31 259 LEU B N 1
ATOM 4683 C CA . LEU B 1 259 ? 20.953 -21.781 -30.75 1 96.31 259 LEU B CA 1
ATOM 4684 C C . LEU B 1 259 ? 22.344 -21.828 -31.359 1 96.31 259 LEU B C 1
ATOM 4686 O O . LEU B 1 259 ? 22.625 -22.672 -32.219 1 96.31 259 LEU B O 1
ATOM 4690 N N . ALA B 1 260 ? 23.156 -20.953 -30.922 1 94.69 260 ALA B N 1
ATOM 4691 C CA . ALA B 1 260 ? 24.531 -20.891 -31.422 1 94.69 260 ALA B CA 1
ATOM 4692 C C . ALA B 1 260 ? 25.281 -22.188 -31.109 1 94.69 260 ALA B C 1
ATOM 4694 O O . ALA B 1 260 ? 26.188 -22.578 -31.844 1 94.69 260 ALA B O 1
ATOM 4695 N N . GLN B 1 261 ? 24.844 -22.844 -30.109 1 96 261 GLN B N 1
ATOM 4696 C CA . GLN B 1 261 ? 25.5 -24.078 -29.688 1 96 261 GLN B CA 1
ATOM 4697 C C . GLN B 1 261 ? 24.812 -25.297 -30.312 1 96 261 GLN B C 1
ATOM 4699 O O . GLN B 1 261 ? 25.094 -26.438 -29.938 1 96 261 GLN B O 1
ATOM 4704 N N . GLY B 1 262 ? 23.828 -25.094 -31.188 1 96.56 262 GLY B N 1
ATOM 4705 C CA . GLY B 1 262 ? 23.344 -26.172 -32.031 1 96.56 262 GLY B CA 1
ATOM 4706 C C . GLY B 1 262 ? 21.938 -26.625 -31.656 1 96.56 262 GLY B C 1
ATOM 4707 O O . GLY B 1 262 ? 21.438 -27.625 -32.188 1 96.56 262 GLY B O 1
ATOM 4708 N N . ALA B 1 263 ? 21.266 -25.953 -30.75 1 97.56 263 ALA B N 1
ATOM 4709 C CA . ALA B 1 263 ? 19.859 -26.281 -30.5 1 97.56 263 ALA B CA 1
ATOM 4710 C C . ALA B 1 263 ? 19.031 -26.219 -31.781 1 97.56 263 ALA B C 1
ATOM 4712 O O . ALA B 1 263 ? 19.219 -25.297 -32.594 1 97.56 263 ALA B O 1
ATOM 4713 N N . GLU B 1 264 ? 18.25 -27.188 -32.031 1 97.12 264 GLU B N 1
ATOM 4714 C CA . GLU B 1 264 ? 17.406 -27.219 -33.219 1 97.12 264 GLU B CA 1
ATOM 4715 C C . GLU B 1 264 ? 16.281 -26.188 -33.125 1 97.12 264 GLU B C 1
ATOM 4717 O O . GLU B 1 264 ? 15.992 -25.5 -34.125 1 97.12 264 GLU B O 1
ATOM 4722 N N . LYS B 1 265 ? 15.617 -26.219 -32.031 1 96.25 265 LYS B N 1
ATOM 4723 C CA . LYS B 1 265 ? 14.547 -25.266 -31.75 1 96.25 265 LYS B CA 1
ATOM 4724 C C . LYS B 1 265 ? 14.562 -24.844 -30.281 1 96.25 265 LYS B C 1
ATOM 4726 O O . LYS B 1 265 ? 15.109 -25.531 -29.438 1 96.25 265 LYS B O 1
ATOM 4731 N N . ILE B 1 266 ? 13.945 -23.641 -30.062 1 97.38 266 ILE B N 1
ATOM 4732 C CA . ILE B 1 266 ? 13.945 -23.062 -28.719 1 97.38 266 ILE B CA 1
ATOM 4733 C C . ILE B 1 266 ? 12.508 -22.75 -28.297 1 97.38 266 ILE B C 1
ATOM 4735 O O . ILE B 1 266 ? 11.711 -22.266 -29.109 1 97.38 266 ILE B O 1
ATOM 4739 N N . SER B 1 267 ? 12.148 -23.141 -27.125 1 98.19 267 SER B N 1
ATOM 4740 C CA . SER B 1 267 ? 10.93 -22.719 -26.453 1 98.19 267 SER B CA 1
ATOM 4741 C C . SER B 1 267 ? 11.234 -22.219 -25.047 1 98.19 267 SER B C 1
ATOM 4743 O O . SER B 1 267 ? 12.359 -22.328 -24.562 1 98.19 267 SER B O 1
ATOM 4745 N N . ALA B 1 268 ? 10.242 -21.578 -24.469 1 98.25 268 ALA B N 1
ATOM 4746 C CA . ALA B 1 268 ? 10.43 -21.062 -23.109 1 98.25 268 ALA B CA 1
ATOM 4747 C C . ALA B 1 268 ? 9.172 -21.25 -22.266 1 98.25 268 ALA B C 1
ATOM 4749 O O . ALA B 1 268 ? 8.07 -21.359 -22.812 1 98.25 268 ALA B O 1
ATOM 4750 N N . TYR B 1 269 ? 9.406 -21.391 -21 1 98.5 269 TYR B N 1
ATOM 4751 C CA . TYR B 1 269 ? 8.344 -21.344 -20 1 98.5 269 TYR B CA 1
ATOM 4752 C C . TYR B 1 269 ? 8.703 -20.406 -18.859 1 98.5 269 TYR B C 1
ATOM 4754 O O . TYR B 1 269 ? 9.812 -20.469 -18.312 1 98.5 269 TYR B O 1
ATOM 4762 N N . VAL B 1 270 ? 7.781 -19.594 -18.562 1 98.12 270 VAL B N 1
ATOM 4763 C CA . VAL B 1 270 ? 7.93 -18.734 -17.391 1 98.12 270 VAL B CA 1
ATOM 4764 C C . VAL B 1 270 ? 6.625 -18.719 -16.609 1 98.12 270 VAL B C 1
ATOM 4766 O O . VAL B 1 270 ? 5.543 -18.562 -17.188 1 98.12 270 VAL B O 1
ATOM 4769 N N . THR B 1 271 ? 6.676 -18.859 -15.305 1 98 271 THR B N 1
ATOM 4770 C CA . THR B 1 271 ? 5.48 -18.844 -14.469 1 98 271 THR B CA 1
ATOM 4771 C C . THR B 1 271 ? 4.855 -17.453 -14.43 1 98 271 THR B C 1
ATOM 4773 O O . THR B 1 271 ? 3.646 -17.312 -14.617 1 98 271 THR B O 1
ATOM 4776 N N . HIS B 1 272 ? 5.691 -16.438 -14.211 1 97.56 272 HIS B N 1
ATOM 4777 C CA . HIS B 1 272 ? 5.18 -15.086 -14 1 97.56 272 HIS B CA 1
ATOM 4778 C C . HIS B 1 272 ? 5.598 -14.156 -15.133 1 97.56 272 HIS B C 1
ATOM 4780 O O . HIS B 1 272 ? 6.691 -13.586 -15.109 1 97.56 272 HIS B O 1
ATOM 4786 N N . PRO B 1 273 ? 4.75 -13.961 -16.125 1 97.69 273 PRO B N 1
ATOM 4787 C CA . PRO B 1 273 ? 5.043 -13.07 -17.25 1 97.69 273 PRO B CA 1
ATOM 4788 C C . PRO B 1 273 ? 4.754 -11.602 -16.922 1 97.69 273 PRO B C 1
ATOM 4790 O O . PRO B 1 273 ? 3.766 -11.047 -17.422 1 97.69 273 PRO B O 1
ATOM 4793 N N . VAL B 1 274 ? 5.598 -10.945 -16.203 1 95.88 274 VAL B N 1
ATOM 4794 C CA . VAL B 1 274 ? 5.375 -9.57 -15.766 1 95.88 274 VAL B CA 1
ATOM 4795 C C . VAL B 1 274 ? 5.469 -8.625 -16.953 1 95.88 274 VAL B C 1
ATOM 4797 O O . VAL B 1 274 ? 4.547 -7.852 -17.219 1 95.88 274 VAL B O 1
ATOM 4800 N N . PHE B 1 275 ? 6.539 -8.68 -17.781 1 96.06 275 PHE B N 1
ATOM 4801 C CA . PHE B 1 275 ? 6.734 -7.914 -19 1 96.06 275 PHE B CA 1
ATOM 4802 C C . PHE B 1 275 ? 6.293 -6.469 -18.812 1 96.06 275 PHE B C 1
ATOM 4804 O O . PHE B 1 275 ? 5.336 -6.02 -19.453 1 96.06 275 PHE B O 1
ATOM 4811 N N . PRO B 1 276 ? 7.031 -5.742 -18 1 94.19 276 PRO B N 1
ATOM 4812 C CA . PRO B 1 276 ? 6.66 -4.332 -17.828 1 94.19 276 PRO B CA 1
ATOM 4813 C C . PRO B 1 276 ? 6.688 -3.559 -19.156 1 94.19 276 PRO B C 1
ATOM 4815 O O . PRO B 1 276 ? 7.5 -3.861 -20.031 1 94.19 276 PRO B O 1
ATOM 4818 N N . HIS B 1 277 ? 5.812 -2.609 -19.422 1 93.44 277 HIS B N 1
ATOM 4819 C CA . HIS B 1 277 ? 5.758 -1.729 -20.578 1 93.44 277 HIS B CA 1
ATOM 4820 C C . HIS B 1 277 ? 5.656 -2.531 -21.875 1 93.44 277 HIS B C 1
ATOM 4822 O O . HIS B 1 277 ? 6.316 -2.207 -22.859 1 93.44 277 HIS B O 1
ATOM 4828 N N . ASP B 1 278 ? 5.059 -3.582 -21.797 1 94.31 278 ASP B N 1
ATOM 4829 C CA . ASP B 1 278 ? 4.773 -4.449 -22.953 1 94.31 278 ASP B CA 1
ATOM 4830 C C . ASP B 1 278 ? 6.062 -5.008 -23.547 1 94.31 278 ASP B C 1
ATOM 4832 O O . ASP B 1 278 ? 6.18 -5.141 -24.766 1 94.31 278 ASP B O 1
ATOM 4836 N N . SER B 1 279 ? 7.008 -5.258 -22.719 1 94.88 279 SER B N 1
ATOM 4837 C CA . SER B 1 279 ? 8.289 -5.75 -23.203 1 94.88 279 SER B CA 1
ATOM 4838 C C . SER B 1 279 ? 8.141 -7.113 -23.875 1 94.88 279 SER B C 1
ATOM 4840 O O . SER B 1 279 ? 9.055 -7.578 -24.562 1 94.88 279 SER B O 1
ATOM 4842 N N . TRP B 1 280 ? 6.965 -7.754 -23.688 1 95.5 280 TRP B N 1
ATOM 4843 C CA . TRP B 1 280 ? 6.711 -9.031 -24.344 1 95.5 280 TRP B CA 1
ATOM 4844 C C . TRP B 1 280 ? 6.754 -8.891 -25.859 1 95.5 280 TRP B C 1
ATOM 4846 O O . TRP B 1 280 ? 7 -9.859 -26.578 1 95.5 280 TRP B O 1
ATOM 4856 N N . LYS B 1 281 ? 6.559 -7.711 -26.391 1 94.25 281 LYS B N 1
ATOM 4857 C CA . LYS B 1 281 ? 6.582 -7.453 -27.828 1 94.25 281 LYS B CA 1
ATOM 4858 C C . LYS B 1 281 ? 7.945 -7.785 -28.422 1 94.25 281 LYS B C 1
ATOM 4860 O O . LYS B 1 281 ? 8.062 -8.031 -29.625 1 94.25 281 LYS B O 1
ATOM 4865 N N . LEU B 1 282 ? 8.938 -7.809 -27.578 1 89.62 282 LEU B N 1
ATOM 4866 C CA . LEU B 1 282 ? 10.281 -8.195 -28 1 89.62 282 LEU B CA 1
ATOM 4867 C C . LEU B 1 282 ? 10.289 -9.625 -28.547 1 89.62 282 LEU B C 1
ATOM 4869 O O . LEU B 1 282 ? 11.172 -9.992 -29.328 1 89.62 282 LEU B O 1
ATOM 4873 N N . PHE B 1 283 ? 9.344 -10.43 -28.203 1 93.94 283 PHE B N 1
ATOM 4874 C CA . PHE B 1 283 ? 9.344 -11.852 -28.547 1 93.94 283 PHE B CA 1
ATOM 4875 C C . PHE B 1 283 ? 8.414 -12.125 -29.719 1 93.94 283 PHE B C 1
ATOM 4877 O O . PHE B 1 283 ? 8.391 -13.234 -30.25 1 93.94 283 PHE B O 1
ATOM 4884 N N . THR B 1 284 ? 7.617 -11.109 -30.125 1 91.06 284 THR B N 1
ATOM 4885 C CA . THR B 1 284 ? 6.711 -11.273 -31.266 1 91.06 284 THR B CA 1
ATOM 4886 C C . THR B 1 284 ? 7.418 -10.969 -32.562 1 91.06 284 THR B C 1
ATOM 4888 O O . THR B 1 284 ? 7.055 -11.5 -33.625 1 91.06 284 THR B O 1
ATOM 4891 N N . GLN B 1 285 ? 8.32 -10.094 -32.531 1 82.69 285 GLN B N 1
ATOM 4892 C CA . GLN B 1 285 ? 9.133 -9.781 -33.719 1 82.69 285 GLN B CA 1
ATOM 4893 C C . GLN B 1 285 ? 10.625 -9.906 -33.406 1 82.69 285 GLN B C 1
ATOM 4895 O O . GLN B 1 285 ? 11.391 -8.969 -33.625 1 82.69 285 GLN B O 1
ATOM 4900 N N . SER B 1 286 ? 10.938 -11.062 -32.906 1 77.69 286 SER B N 1
ATOM 4901 C CA . SER B 1 286 ? 12.289 -11.227 -32.375 1 77.69 286 SER B CA 1
ATOM 4902 C C . SER B 1 286 ? 13.211 -11.844 -33.438 1 77.69 286 SER B C 1
ATOM 4904 O O . SER B 1 286 ? 12.758 -12.555 -34.312 1 77.69 286 SER B O 1
ATOM 4906 N N . ASP B 1 287 ? 14.453 -11.461 -33.312 1 85 287 ASP B N 1
ATOM 4907 C CA . ASP B 1 287 ? 15.516 -12.094 -34.094 1 85 287 ASP B CA 1
ATOM 4908 C C . ASP B 1 287 ? 15.719 -13.547 -33.656 1 85 287 ASP B C 1
ATOM 4910 O O . ASP B 1 287 ? 16.312 -14.344 -34.375 1 85 287 ASP B O 1
ATOM 4914 N N . VAL B 1 288 ? 15.266 -13.828 -32.5 1 87.62 288 VAL B N 1
ATOM 4915 C CA . VAL B 1 288 ? 15.25 -15.203 -32 1 87.62 288 VAL B CA 1
ATOM 4916 C C . VAL B 1 288 ? 13.812 -15.727 -32 1 87.62 288 VAL B C 1
ATOM 4918 O O . VAL B 1 288 ? 12.945 -15.164 -31.312 1 87.62 288 VAL B O 1
ATOM 4921 N N . ALA B 1 289 ? 13.664 -16.703 -32.781 1 89.19 289 ALA B N 1
ATOM 4922 C CA . ALA B 1 289 ? 12.32 -17.25 -32.906 1 89.19 289 ALA B CA 1
ATOM 4923 C C . ALA B 1 289 ? 12.07 -18.328 -31.844 1 89.19 289 ALA B C 1
ATOM 4925 O O . ALA B 1 289 ? 12.812 -19.312 -31.781 1 89.19 289 ALA B O 1
ATOM 4926 N N . PHE B 1 290 ? 11.133 -18.156 -31.016 1 95.75 290 PHE B N 1
ATOM 4927 C CA . PHE B 1 290 ? 10.688 -19.172 -30.062 1 95.75 290 PHE B CA 1
ATOM 4928 C C . PHE B 1 290 ? 9.555 -20 -30.656 1 95.75 290 PHE B C 1
ATOM 4930 O O . PHE B 1 290 ? 8.586 -19.453 -31.188 1 95.75 290 PHE B O 1
ATOM 4937 N N . GLU B 1 291 ? 9.734 -21.328 -30.609 1 96.06 291 GLU B N 1
ATOM 4938 C CA . GLU B 1 291 ? 8.664 -22.203 -31.078 1 96.06 291 GLU B CA 1
ATOM 4939 C C . GLU B 1 291 ? 7.406 -22.047 -30.234 1 96.06 291 GLU B C 1
ATOM 4941 O O . GLU B 1 291 ? 6.297 -21.969 -30.766 1 96.06 291 GLU B O 1
ATOM 4946 N N . ASN B 1 292 ? 7.574 -22.094 -28.969 1 97 292 ASN B N 1
ATOM 4947 C CA . ASN B 1 292 ? 6.539 -21.859 -27.969 1 97 292 ASN B CA 1
ATOM 4948 C C . ASN B 1 292 ? 7.059 -21.016 -26.812 1 97 292 ASN B C 1
ATOM 4950 O O . ASN B 1 292 ? 8.227 -21.141 -26.422 1 97 292 ASN B O 1
ATOM 4954 N N . PHE B 1 293 ? 6.219 -20.172 -26.391 1 98.06 293 PHE B N 1
ATOM 4955 C CA . PHE B 1 293 ? 6.477 -19.438 -25.156 1 98.06 293 PHE B CA 1
ATOM 4956 C C . PHE B 1 293 ? 5.316 -19.594 -24.172 1 98.06 293 PHE B C 1
ATOM 4958 O O . PHE B 1 293 ? 4.344 -18.828 -24.234 1 98.06 293 PHE B O 1
ATOM 4965 N N . TRP B 1 294 ? 5.465 -20.578 -23.281 1 98.69 294 TRP B N 1
ATOM 4966 C CA . TRP B 1 294 ? 4.391 -20.875 -22.328 1 98.69 294 TRP B CA 1
ATOM 4967 C C . TRP B 1 294 ? 4.457 -19.969 -21.109 1 98.69 294 TRP B C 1
ATOM 4969 O O . TRP B 1 294 ? 5.539 -19.703 -20.594 1 98.69 294 TRP B O 1
ATOM 4979 N N . ILE B 1 295 ? 3.334 -19.422 -20.734 1 98.69 295 ILE B N 1
ATOM 4980 C CA . ILE B 1 295 ? 3.225 -18.594 -19.531 1 98.69 295 ILE B CA 1
ATOM 4981 C C . ILE B 1 295 ? 1.968 -18.984 -18.766 1 98.69 295 ILE B C 1
ATOM 4983 O O . ILE B 1 295 ? 1.094 -19.672 -19.281 1 98.69 295 ILE B O 1
ATOM 4987 N N . THR B 1 296 ? 1.873 -18.594 -17.5 1 98.69 296 THR B N 1
ATOM 4988 C CA . THR B 1 296 ? 0.66 -18.797 -16.719 1 98.69 296 THR B CA 1
ATOM 4989 C C . THR B 1 296 ? -0.1 -17.484 -16.562 1 98.69 296 THR B C 1
ATOM 4991 O O . THR B 1 296 ? 0.359 -16.438 -17.016 1 98.69 296 THR B O 1
ATOM 4994 N N . ASP B 1 297 ? -1.276 -17.609 -16.016 1 98.44 297 ASP B N 1
ATOM 4995 C CA . ASP B 1 297 ? -2.062 -16.406 -15.734 1 98.44 297 ASP B CA 1
ATOM 4996 C C . ASP B 1 297 ? -1.884 -15.961 -14.289 1 98.44 297 ASP B C 1
ATOM 4998 O O . ASP B 1 297 ? -2.848 -15.555 -13.633 1 98.44 297 ASP B O 1
ATOM 5002 N N . SER B 1 298 ? -0.647 -16 -13.836 1 98 298 SER B N 1
ATOM 5003 C CA . SER B 1 298 ? -0.315 -15.57 -12.484 1 98 298 SER B CA 1
ATOM 5004 C C . SER B 1 298 ? -0.458 -14.062 -12.336 1 98 298 SER B C 1
ATOM 5006 O O . SER B 1 298 ? -0.582 -13.547 -11.227 1 98 298 SER B O 1
ATOM 5008 N N . VAL B 1 299 ? -0.387 -13.359 -13.469 1 97.56 299 VAL B N 1
ATOM 5009 C CA . VAL B 1 299 ? -0.639 -11.922 -13.508 1 97.56 299 VAL B CA 1
ATOM 5010 C C . VAL B 1 299 ? -1.818 -11.633 -14.43 1 97.56 299 VAL B C 1
ATOM 5012 O O . VAL B 1 299 ? -2.051 -12.359 -15.398 1 97.56 299 VAL B O 1
ATOM 5015 N N . PRO B 1 300 ? -2.533 -10.555 -14.141 1 96.56 300 PRO B N 1
ATOM 5016 C CA . PRO B 1 300 ? -3.814 -10.328 -14.812 1 96.56 300 PRO B CA 1
ATOM 5017 C C . PRO B 1 300 ? -3.658 -10.125 -16.312 1 96.56 300 PRO B C 1
ATOM 5019 O O . PRO B 1 300 ? -4.555 -10.477 -17.094 1 96.56 300 PRO B O 1
ATOM 5022 N N . HIS B 1 301 ? -2.582 -9.586 -16.797 1 96.75 301 HIS B N 1
ATOM 5023 C CA . HIS B 1 301 ? -2.461 -9.227 -18.203 1 96.75 301 HIS B CA 1
ATOM 5024 C C . HIS B 1 301 ? -1.914 -10.391 -19.016 1 96.75 301 HIS B C 1
ATOM 5026 O O . HIS B 1 301 ? -1.746 -10.273 -20.234 1 96.75 301 HIS B O 1
ATOM 5032 N N . ALA B 1 302 ? -1.677 -11.539 -18.422 1 97.81 302 ALA B N 1
ATOM 5033 C CA . ALA B 1 302 ? -1.082 -12.688 -19.094 1 97.81 302 ALA B CA 1
ATOM 5034 C C . ALA B 1 302 ? -1.975 -13.18 -20.234 1 97.81 302 ALA B C 1
ATOM 5036 O O . ALA B 1 302 ? -1.485 -13.531 -21.312 1 97.81 302 ALA B O 1
ATOM 5037 N N . ARG B 1 303 ? -3.227 -13.18 -20.047 1 96.81 303 ARG B N 1
ATOM 5038 C CA . ARG B 1 303 ? -4.156 -13.695 -21.031 1 96.81 303 ARG B CA 1
ATOM 5039 C C . ARG B 1 303 ? -4.133 -12.844 -22.297 1 96.81 303 ARG B C 1
ATOM 5041 O O . ARG B 1 303 ? -4.281 -13.367 -23.406 1 96.81 303 ARG B O 1
ATOM 5048 N N . GLN B 1 304 ? -3.988 -11.578 -22.094 1 97 304 GLN B N 1
ATOM 5049 C CA . GLN B 1 304 ? -3.869 -10.695 -23.25 1 97 304 GLN B CA 1
ATOM 5050 C C . GLN B 1 304 ? -2.596 -10.984 -24.047 1 97 304 GLN B C 1
ATOM 5052 O O . GLN B 1 304 ? -2.6 -10.969 -25.281 1 97 304 GLN B O 1
ATOM 5057 N N . ILE B 1 305 ? -1.538 -11.266 -23.375 1 97.62 305 ILE B N 1
ATOM 5058 C CA . ILE B 1 305 ? -0.251 -11.562 -24 1 97.62 305 ILE B CA 1
ATOM 5059 C C . ILE B 1 305 ? -0.375 -12.805 -24.859 1 97.62 305 ILE B C 1
ATOM 5061 O O . ILE B 1 305 ? 0.178 -12.859 -25.969 1 97.62 305 ILE B O 1
ATOM 5065 N N . THR B 1 306 ? -1.157 -13.758 -24.453 1 97.62 306 THR B N 1
ATOM 5066 C CA . THR B 1 306 ? -1.235 -15.055 -25.109 1 97.62 306 THR B CA 1
ATOM 5067 C C . THR B 1 306 ? -2.021 -14.945 -26.422 1 97.62 306 THR B C 1
ATOM 5069 O O . THR B 1 306 ? -2.078 -15.906 -27.188 1 97.62 306 THR B O 1
ATOM 5072 N N . GLN B 1 307 ? -2.592 -13.805 -26.641 1 97.25 307 GLN B N 1
ATOM 5073 C CA . GLN B 1 307 ? -3.24 -13.57 -27.938 1 97.25 307 GLN B CA 1
ATOM 5074 C C . GLN B 1 307 ? -2.207 -13.328 -29.031 1 97.25 307 GLN B C 1
ATOM 5076 O O . GLN B 1 307 ? -2.551 -13.289 -30.219 1 97.25 307 GLN B O 1
ATOM 5081 N N . HIS B 1 308 ? -0.958 -13.289 -28.672 1 96.69 308 HIS B N 1
ATOM 5082 C CA . HIS B 1 308 ? 0.131 -13.008 -29.594 1 96.69 308 HIS B CA 1
ATOM 5083 C C . HIS B 1 308 ? 1.13 -14.156 -29.641 1 96.69 308 HIS B C 1
ATOM 5085 O O . HIS B 1 308 ? 1.8 -14.445 -28.641 1 96.69 308 HIS B O 1
ATOM 5091 N N . PRO B 1 309 ? 1.236 -14.742 -30.828 1 95.25 309 PRO B N 1
ATOM 5092 C CA . PRO B 1 309 ? 2.311 -15.734 -30.922 1 95.25 309 PRO B CA 1
ATOM 5093 C C . PRO B 1 309 ? 3.684 -15.148 -30.594 1 95.25 309 PRO B C 1
ATOM 5095 O O . PRO B 1 309 ? 3.945 -13.984 -30.891 1 95.25 309 PRO B O 1
ATOM 5098 N N . PRO B 1 310 ? 4.492 -15.961 -29.969 1 96.56 310 PRO B N 1
ATOM 5099 C CA . PRO B 1 310 ? 4.441 -17.406 -29.734 1 96.56 310 PRO B CA 1
ATOM 5100 C C . PRO B 1 310 ? 3.881 -17.781 -28.375 1 96.56 310 PRO B C 1
ATOM 5102 O O . PRO B 1 310 ? 3.98 -18.922 -27.938 1 96.56 310 PRO B O 1
ATOM 5105 N N . PHE B 1 311 ? 3.252 -16.875 -27.672 1 98.19 311 PHE B N 1
ATOM 5106 C CA . PHE B 1 311 ? 2.836 -17.078 -26.297 1 98.19 311 PHE B CA 1
ATOM 5107 C C . PHE B 1 311 ? 1.652 -18.031 -26.219 1 98.19 311 PHE B C 1
ATOM 5109 O O . PHE B 1 311 ? 0.74 -17.969 -27.047 1 98.19 311 PHE B O 1
ATOM 5116 N N . LYS B 1 312 ? 1.715 -18.953 -25.281 1 98.25 312 LYS B N 1
ATOM 5117 C CA . LYS B 1 312 ? 0.656 -19.922 -24.984 1 98.25 312 LYS B CA 1
ATOM 5118 C C . LYS B 1 312 ? 0.352 -19.953 -23.484 1 98.25 312 LYS B C 1
ATOM 5120 O O . LYS B 1 312 ? 1.262 -19.875 -22.672 1 98.25 312 LYS B O 1
ATOM 5125 N N . LEU B 1 313 ? -0.894 -20.141 -23.203 1 98.31 313 LEU B N 1
ATOM 5126 C CA . LEU B 1 313 ? -1.318 -20.078 -21.797 1 98.31 313 LEU B CA 1
ATOM 5127 C C . LEU B 1 313 ? -1.359 -21.484 -21.203 1 98.31 313 LEU B C 1
ATOM 5129 O O . LEU B 1 313 ? -1.898 -22.406 -21.797 1 98.31 313 LEU B O 1
ATOM 5133 N N . LEU B 1 314 ? -0.74 -21.656 -20.094 1 98.31 314 LEU B N 1
ATOM 5134 C CA . LEU B 1 314 ? -0.979 -22.766 -19.172 1 98.31 314 LEU B CA 1
ATOM 5135 C C . LEU B 1 314 ? -1.688 -22.281 -17.906 1 98.31 314 LEU B C 1
ATOM 5137 O O . LEU B 1 314 ? -1.052 -21.734 -17.016 1 98.31 314 LEU B O 1
ATOM 5141 N N . PRO B 1 315 ? -2.965 -22.453 -17.812 1 97.5 315 PRO B N 1
ATOM 5142 C CA . PRO B 1 315 ? -3.75 -21.859 -16.719 1 97.5 315 PRO B CA 1
ATOM 5143 C C . PRO B 1 315 ? -3.35 -22.391 -15.352 1 97.5 315 PRO B C 1
ATOM 5145 O O . PRO B 1 315 ? -3.189 -23.594 -15.172 1 97.5 315 PRO B O 1
ATOM 5148 N N . LEU B 1 316 ? -3.295 -21.516 -14.391 1 98.19 316 LEU B N 1
ATOM 5149 C CA . LEU B 1 316 ? -2.969 -21.891 -13.016 1 98.19 316 LEU B CA 1
ATOM 5150 C C . LEU B 1 316 ? -4.129 -22.641 -12.359 1 98.19 316 LEU B C 1
ATOM 5152 O O . LEU B 1 316 ? -3.957 -23.266 -11.32 1 98.19 316 LEU B O 1
ATOM 5156 N N . ALA B 1 317 ? -5.258 -22.516 -12.953 1 97.56 317 ALA B N 1
ATOM 5157 C CA . ALA B 1 317 ? -6.465 -23.125 -12.383 1 97.56 317 ALA B CA 1
ATOM 5158 C C . ALA B 1 317 ? -6.262 -24.609 -12.102 1 97.56 317 ALA B C 1
ATOM 5160 O O . ALA B 1 317 ? -6.805 -25.141 -11.133 1 97.56 317 ALA B O 1
ATOM 5161 N N . ASP B 1 318 ? -5.473 -25.281 -12.922 1 94.62 318 ASP B N 1
ATOM 5162 C CA . ASP B 1 318 ? -5.266 -26.719 -12.789 1 94.62 318 ASP B CA 1
ATOM 5163 C C . ASP B 1 318 ? -4.555 -27.047 -11.477 1 94.62 318 ASP B C 1
ATOM 5165 O O . ASP B 1 318 ? -5.02 -27.891 -10.703 1 94.62 318 ASP B O 1
ATOM 5169 N N . VAL B 1 319 ? -3.512 -26.359 -11.227 1 95.25 319 VAL B N 1
ATOM 5170 C CA . VAL B 1 319 ? -2.73 -26.672 -10.039 1 95.25 319 VAL B CA 1
ATOM 5171 C C . VAL B 1 319 ? -3.418 -26.094 -8.797 1 95.25 319 VAL B C 1
ATOM 5173 O O . VAL B 1 319 ? -3.348 -26.688 -7.715 1 95.25 319 VAL B O 1
ATOM 5176 N N . ILE B 1 320 ? -4.113 -24.922 -8.891 1 96.31 320 ILE B N 1
ATOM 5177 C CA . ILE B 1 320 ? -4.805 -24.328 -7.754 1 96.31 320 ILE B CA 1
ATOM 5178 C C . ILE B 1 320 ? -5.941 -25.234 -7.301 1 96.31 320 ILE B C 1
ATOM 5180 O O . ILE B 1 320 ? -6.109 -25.484 -6.102 1 96.31 320 ILE B O 1
ATOM 5184 N N . SER B 1 321 ? -6.719 -25.75 -8.289 1 93.94 321 SER B N 1
ATOM 5185 C CA . SER B 1 321 ? -7.844 -26.609 -7.957 1 93.94 321 SER B CA 1
ATOM 5186 C C . SER B 1 321 ? -7.375 -27.906 -7.285 1 93.94 321 SER B C 1
ATOM 5188 O O . SER B 1 321 ? -8.008 -28.391 -6.344 1 93.94 321 SER B O 1
ATOM 5190 N N . GLU B 1 322 ? -6.254 -28.453 -7.781 1 89.81 322 GLU B N 1
ATOM 5191 C CA . GLU B 1 322 ? -5.676 -29.656 -7.18 1 89.81 322 GLU B CA 1
ATOM 5192 C C . GLU B 1 322 ? -5.273 -29.406 -5.73 1 89.81 322 GLU B C 1
ATOM 5194 O O . GLU B 1 322 ? -5.477 -30.25 -4.863 1 89.81 322 GLU B O 1
ATOM 5199 N N . GLY B 1 323 ? -4.727 -28.25 -5.496 1 88.56 323 GLY B N 1
ATOM 5200 C CA . GLY B 1 323 ? -4.336 -27.875 -4.145 1 88.56 323 GLY B CA 1
ATOM 5201 C C . GLY B 1 323 ? -5.516 -27.656 -3.223 1 88.56 323 GLY B C 1
ATOM 5202 O O . GLY B 1 323 ? -5.48 -28.031 -2.051 1 88.56 323 GLY B O 1
ATOM 5203 N N . LEU B 1 324 ? -6.57 -27.031 -3.717 1 88.06 324 LEU B N 1
ATOM 5204 C CA . LEU B 1 324 ? -7.754 -26.688 -2.932 1 88.06 324 LEU B CA 1
ATOM 5205 C C . LEU B 1 324 ? -8.508 -27.953 -2.516 1 88.06 324 LEU B C 1
ATOM 5207 O O . LEU B 1 324 ? -9.008 -28.031 -1.393 1 88.06 324 LEU B O 1
ATOM 5211 N N . LEU B 1 325 ? -8.648 -28.938 -3.43 1 82.44 325 LEU B N 1
ATOM 5212 C CA . LEU B 1 325 ? -9.422 -30.141 -3.168 1 82.44 325 LEU B CA 1
ATOM 5213 C C . LEU B 1 325 ? -8.602 -31.141 -2.361 1 82.44 325 LEU B C 1
ATOM 5215 O O . LEU B 1 325 ? -9.156 -31.922 -1.571 1 82.44 325 LEU B O 1
ATOM 5219 N N . GLY B 1 326 ? -7.289 -31.359 -2.727 1 64.44 326 GLY B N 1
ATOM 5220 C CA . GLY B 1 326 ? -6.465 -32.375 -2.1 1 64.44 326 GLY B CA 1
ATOM 5221 C C . GLY B 1 326 ? -6.082 -32.031 -0.67 1 64.44 326 GLY B C 1
ATOM 5222 O O . GLY B 1 326 ? -5.312 -32.781 -0.038 1 64.44 326 GLY B O 1
ATOM 5223 N N . LEU B 1 327 ? -6.887 -31.172 0.307 1 55.34 327 LEU B N 1
ATOM 5224 C CA . LEU B 1 327 ? -6.871 -30.938 1.747 1 55.34 327 LEU B CA 1
ATOM 5225 C C . LEU B 1 327 ? -5.66 -30.109 2.15 1 55.34 327 LEU B C 1
ATOM 5227 O O . LEU B 1 327 ? -5.465 -29.812 3.334 1 55.34 327 LEU B O 1
ATOM 5231 N N . SER B 1 328 ? -4.867 -29.672 1.102 1 55.84 328 SER B N 1
ATOM 5232 C CA . SER B 1 328 ? -3.641 -29.016 1.543 1 55.84 328 SER B CA 1
ATOM 5233 C C . SER B 1 328 ? -3.889 -27.562 1.907 1 55.84 328 SER B C 1
ATOM 5235 O O . SER B 1 328 ? -3.244 -27.016 2.809 1 55.84 328 SER B O 1
ATOM 5237 N N . PHE B 1 329 ? -4.969 -27.016 1.235 1 61 329 PHE B N 1
ATOM 5238 C CA . PHE B 1 329 ? -5.09 -25.594 1.482 1 61 329 PHE B CA 1
ATOM 5239 C C . PHE B 1 329 ? -6.105 -25.312 2.584 1 61 329 PHE B C 1
ATOM 5241 O O . PHE B 1 329 ? -6.059 -24.266 3.23 1 61 329 PHE B O 1
ATOM 5248 N N . VAL B 1 330 ? -7.129 -26.234 2.799 1 49.56 330 VAL B N 1
ATOM 5249 C CA . VAL B 1 330 ? -8.234 -25.922 3.697 1 49.56 330 VAL B CA 1
ATOM 5250 C C . VAL B 1 330 ? -8.211 -26.875 4.895 1 49.56 330 VAL B C 1
ATOM 5252 O O . VAL B 1 330 ? -8.82 -26.594 5.93 1 49.56 330 VAL B O 1
ATOM 5255 N N . SER B 1 331 ? -7.59 -28.078 4.781 1 47.06 331 SER B N 1
ATOM 5256 C CA . SER B 1 331 ? -7.766 -29.125 5.781 1 47.06 331 SER B CA 1
ATOM 5257 C C . SER B 1 331 ? -6.832 -28.906 6.969 1 47.06 331 SER B C 1
ATOM 5259 O O . SER B 1 331 ? -7.043 -29.484 8.039 1 47.06 331 SER B O 1
ATOM 5261 N N . HIS B 1 332 ? -6.344 -27.938 7.715 1 42.78 332 HIS B N 1
ATOM 5262 C CA . HIS B 1 332 ? -5.73 -28.375 8.969 1 42.78 332 HIS B CA 1
ATOM 5263 C C . HIS B 1 332 ? -6.785 -28.656 10.031 1 42.78 332 HIS B C 1
ATOM 5265 O O . HIS B 1 332 ? -7.828 -27.984 10.062 1 42.78 332 HIS B O 1
#

Foldseek 3Di:
DPLPQAEEEEEEDPLCVVLLVLLQVVLVVVVVVPDQFSHDGYHYDPQWDFDADPVRHTDIDGPPLLVQAAHHYEYEAAPLDDSRLVSCLVVQQCNQVSQHQAYEYEQADQPQLVQQDDPDPPRDRVLLVSLDSNLNRAAHNNFAYEYEYEPRLDPCSQVSHDPSYHYHYHYPVVLVVVVLVPDPVSVQEEEEELDPSFCVRPVVVPVVRHHYWYWHWDDDPNDTAIETDDTQQAAGAYEYEEAEDELCPSVLRSLVNSVVRHHPAYEYEYAYYSHPPVSLVCQLPDPHDHCAYEYEPSHSCLVVSCVGPPYDYRYPSNVVSVCNGVCNNRPD/DPLPQAEEEEEEDPLCVVLLVLLQVLLVVVVVVPDDFSHDGYDYDPQWDFDADPVRHTDIDGPPLLVQAAHHYEYEAAPLDDSRLVSCLVVQQCNQVSQHQAYEYEQADQPQLVQQDDPDPPRDRVLLVSLDSNLNRAAHNNFAYEYEYEPRLDPCSQVSHDPSYHYHYHYPVVLVVVVLVPDPQSVQEEEEELDPSQCVRCVVVPVVPHHYWYWHWDDDPNDTAIETDDTQQAPGAYEYEEAEDELCPSVLRSLVNSVVRHHPAYEYEYAYYSHPPVSLVCQLPDPHDHCAYEYEPSHSCLVVSCVGPPYDYRYPSNVVSCCNGVCNNRPD

Nearest PDB structures (foldseek):
  6asv-assembly1_C  TM=8.843E-01  e=8.913E-20  Escherichia coli O157:H7
  7yk1-assembly1_D  TM=8.970E-01  e=3.173E-18  Homo sapiens
  7pn0-assembly1_A  TM=8.820E-01  e=1.487E-18  Thermus thermophilus
  5mp7-assembly1_A  TM=8.850E-01  e=2.698E-18  Mycolicibacterium smegmatis MC2 155
  3dah-assembly1_C  TM=8.426E-01  e=3.267E-19  Burkholderia pseudomallei 1710b

Organism: Branchiostoma lanceolatum (NCBI:txid7740)

Radius of gyration: 29.12 Å; Cα contacts (8 Å, |Δi|>4): 1435; chains: 2; bounding box: 70×84×68 Å

InterPro domains:
  IPR000836 Phosphoribosyltransferase domain [PF00156] (216-272)
  IPR000836 Phosphoribosyltransferase domain [cd06223] (172-282)
  IPR005946 Ribose-phosphate pyrophosphokinase [PTHR10210] (9-323)
  IPR005946 Ribose-phosphate pyrophosphokinase [TIGR01251] (49-324)
  IPR029057 Phosphoribosyltransferase-like [G3DSA:3.40.50.2020] (2-178)
  IPR029057 Phosphoribosyltransferase-like [G3DSA:3.40.50.2020] (179-312)
  IPR029057 Phosphoribosyltransferase-like [SSF53271] (48-178)
  IPR029057 Phosphoribosyltransferase-like [SSF53271] (189-322)
  IPR029099 Ribose-phosphate pyrophosphokinase, N-terminal domain [PF13793] (10-136)

Solvent-accessible surface area (backbone atoms only — not comparable to full-atom values): 34611 Å² total; per-residue (Å²): 128,82,80,78,58,43,57,30,40,33,35,48,41,79,72,37,41,70,54,49,51,43,21,33,52,46,38,52,54,45,49,69,73,63,52,88,45,60,45,65,42,59,42,79,49,88,40,64,42,86,40,60,43,86,68,67,44,74,42,42,32,29,56,71,42,72,69,37,48,72,20,40,38,33,36,38,54,59,48,81,41,57,48,49,38,54,52,45,48,44,52,58,47,44,51,32,73,47,46,14,32,32,45,28,37,39,29,45,41,66,63,49,38,83,33,60,64,64,90,46,91,33,45,54,35,47,28,44,43,52,29,46,60,60,29,64,31,50,55,25,81,60,36,53,28,33,38,37,32,34,47,63,76,43,74,74,56,66,70,45,41,42,88,44,35,44,76,39,83,44,66,66,58,65,59,56,55,56,52,49,68,66,40,93,60,40,91,40,38,29,42,26,16,63,28,63,67,39,35,73,72,46,43,84,80,37,61,90,78,32,55,58,29,38,25,33,74,42,80,51,98,92,39,80,39,60,42,81,73,43,65,78,46,55,71,15,40,35,32,35,42,42,49,65,34,50,66,42,63,66,60,52,47,35,50,52,47,40,43,76,57,38,25,68,42,38,29,36,36,27,47,32,60,64,24,40,91,60,28,59,56,56,57,57,76,36,96,62,72,50,74,35,33,38,26,23,57,40,39,69,64,28,64,66,51,36,75,39,65,40,33,36,78,47,66,52,29,64,60,51,26,50,41,52,31,69,38,72,62,71,56,117,128,82,78,77,53,44,60,31,41,34,35,48,41,81,71,38,41,71,55,49,51,45,22,33,51,46,38,51,53,46,50,71,73,62,52,89,43,63,46,65,42,60,44,79,48,89,40,65,42,85,42,60,44,86,67,67,45,71,42,41,34,29,54,70,46,72,68,37,47,71,21,40,36,33,36,39,53,60,49,81,41,57,48,48,37,55,52,46,49,44,52,58,48,44,51,30,73,46,47,14,33,35,44,28,38,39,29,45,41,66,63,47,38,84,33,60,65,64,90,44,89,34,46,52,35,46,27,45,43,52,28,47,60,60,30,63,31,50,57,26,81,71,36,52,28,33,39,38,32,35,47,64,78,43,75,73,56,66,70,46,42,40,87,43,35,42,77,39,84,44,68,64,58,66,60,54,54,56,52,49,69,68,40,93,60,40,90,41,39,27,41,26,16,62,29,63,66,37,36,74,73,45,42,84,81,36,62,91,77,34,55,59,32,37,22,31,74,41,80,50,98,94,40,78,39,60,45,82,72,42,64,77,47,54,71,15,42,34,32,35,44,40,48,65,37,50,66,44,62,67,60,53,48,37,50,52,47,41,44,74,56,38,24,67,42,38,28,36,35,27,45,34,59,62,23,40,91,61,28,58,57,57,57,58,75,36,96,62,72,51,74,36,32,38,27,22,56,39,38,69,66,29,64,66,51,36,75,39,63,41,32,38,79,48,65,52,29,63,60,52,25,50,39,52,31,70,39,73,60,71,49,128

Sequence (664 aa):
MAQVKDDVLLFAHPSMEALADDVAEKCRQLVQTGKQTQVQSVQVKRTIRWGKFPDDFPNLFIDNVKECVSRDVVFLASFHSPDVIFEQLSVLYAVPKYLARSFTVILPYFPTGTMERVDTEGQIATAKTLATLLSAIPLTARGPTKVVIYDIHSLPLRFYFSDNIIPRLESAIPLIQRELLLLPDKSKVAVAFPDEGAFKRFHLMFEDKFPLVTCTKVREDDQRHVTVKEGDPKGRHVVIVDDLVMTGGTLKECAKVLLAQGAEKISAYVTHPVFPHDSWKLFTQSDVAFENFWITDSVPHARQITQHPPFKLLPLADVISEGLLGLSFVSHMAQVKDDVLLFAHPSMEALADDVAEKCRQLVQTGKQTQVQSVQVKRTIRWGKFPDDFPNLFIDNVKECVSRDVVFLASFHSPDVIFEQLSVLYAVPKYLARSFTVILPYFPTGTMERVDTEGQIATAKTLATLLSAIPLTARGPTKVVIYDIHSLPLRFYFSDNIIPRLESAIPLIQRELLLLPDKSKVAVAFPDEGAFKRFHLMFEDKFPLVTCTKVREDDQRHVTVKEGDPKGRHVVIVDDLVMTGGTLKECAKVLLAQGAEKISAYVTHPVFPHDSWKLFTQSDVAFENFWITDSVPHARQITQHPPFKLLPLADVISEGLLGLSFVSH